Protein 6KNY (pdb70)

Solvent-accessible surface area: 18003 Å² total; per-residue (Å²): 128,35,102,48,24,85,24,14,142,69,20,32,88,32,5,74,79,94,139,37,79,20,94,44,0,23,96,31,0,99,76,32,56,100,67,1,63,47,24,1,73,170,96,136,10,126,38,44,83,77,0,2,21,0,14,0,78,76,18,29,126,63,42,6,48,111,135,0,0,28,16,0,8,14,0,0,99,0,0,23,39,0,0,46,22,0,2,125,9,52,6,39,65,0,44,65,9,106,11,41,92,9,118,74,16,144,105,176,44,67,80,41,67,3,49,1,48,0,0,0,32,0,62,60,50,2,5,60,75,0,6,75,17,0,38,45,15,121,78,34,14,7,28,6,61,5,1,94,31,90,60,96,115,135,78,41,18,50,0,52,1,28,0,36,0,14,10,5,34,104,53,63,149,122,62,140,152,83,56,98,143,34,32,94,71,23,5,63,86,85,129,33,81,26,85,45,0,25,88,48,0,83,80,44,48,87,64,1,67,55,24,1,175,179,91,137,13,114,27,44,87,65,0,2,23,0,13,0,84,79,12,20,128,136,46,7,30,124,111,0,0,26,26,0,3,3,0,0,60,0,0,23,35,0,0,45,28,0,4,119,12,55,6,44,58,0,44,66,8,109,12,40,89,12,115,68,8,97,129,112,52,141,49,81,0,49,2,38,0,0,0,32,0,55,41,92,7,0,54,122,0,28,104,23,1,94,55,20,130,55,23,61,8,62,36,38,6,40,63,3,110,20,87,231,145,38,90,25,70,131,83,131,44,66,106,75,136,5,25,27,30,0,3,8,110,110,38,0,22,0,39,0,10,2,30,0,26,6,29,56,151,110,134

Foldseek 3Di:
DDPVCVVCVLQAPLLDFDQDAQVNLLVVQVVLLVVLVVLCVVLQAAEDPAVSSLQVVVPNPPGFDNQCSRVVSSVSVVSSVLVVQLSVLAFRYWDHKHFDDDPSRVCPDQKDWGKIKTKTKHAPRSVVSSVCSQCVDRHWHKDWPDKDWDFPPPRMIMIMTMIITIRGDDDDD/DDPCVQCVLQQVLLDFDQDAQVRLLVVQVVLLVVVVVVCVVLQAAEDPQVSSLAVVVSNPPTFDNQCSRVVSSVSVVSSLLVVLLSVLAFHYWDHKHFDDDPVRPPAQKDKGKIKTKTKFFPRSVVSSVVCQPPPRRWHKDWDDKDKDEDPPLDADPDVDDPVVVCDRVGRGGMIMMMTMIITMRGHDND

Organism: Akkermansia muciniphila (strain ATCC BAA-835 / DSM 22959 / JCM 33894 / BCRC 81048 / CCUG 64013 / CIP 107961 / Muc) (NCBI:txid349741)

Secondary structure (DSSP, 8-state):
--HHHHHTGGGTGGG------HHHHHHHHHHHHHHHHHHHHHHT-EE-HHHHTTT-GGGSSSPPPTTTHHHHHHHHHHHHHHHHHHTTTT-SEEEEEE-PPPGGG---SSEEEEEEEEEEEE-HHHHHHHHHHHHT-SSS-EEEEEEEEEE-----EEEEEEEEEEEE-----/--HHHHHHHHHHHH------HHHHHHHHHHHHHHHHHHHHHHT-EE-HHHHTTT-GGGTTSPPPGGGHHHHHHHHHHHHHHHHHHTTTT-SEEEEEE-PPPGGG----EEEEEEEEEEEE-HHHHHHHHHHHHH-SS-EEEEEEEEEEE-TT-PPPP----HHHHHGGGS-SS-EEEEEEEEEEEE----

Radius of gyration: 24.78 Å; Cα contacts (8 Å, |Δi|>4): 675; chains: 2; bounding box: 62×70×46 Å

Structure (mmCIF, N/CA/C/O backbone):
data_6KNY
#
_entry.id   6KNY
#
_cell.length_a   77.504
_cell.length_b   119.830
_cell.length_c   97.400
_cell.angle_alpha   90.000
_cell.angle_beta   90.000
_cell.angle_gamma   90.000
#
_symmetry.space_group_name_H-M   'C 2 2 21'
#
loop_
_entity.id
_entity.type
_entity.pdbx_description
1 polymer 'Protein Amuc_1100'
2 water water
#
loop_
_atom_site.group_PDB
_atom_site.id
_atom_site.type_symbol
_atom_site.label_atom_id
_atom_site.label_alt_id
_atom_site.label_comp_id
_atom_site.label_asym_id
_atom_site.label_entity_id
_atom_site.label_seq_id
_atom_site.pdbx_PDB_ins_code
_atom_site.Cartn_x
_atom_site.Cartn_y
_atom_site.Cartn_z
_atom_site.occupancy
_atom_site.B_iso_or_equiv
_atom_site.auth_seq_id
_atom_site.auth_comp_id
_atom_site.auth_asym_id
_atom_site.auth_atom_id
_atom_site.pdbx_PDB_model_num
ATOM 1 N N . VAL A 1 49 ? -1.893 -54.435 20.725 1.00 59.45 50 VAL A N 1
ATOM 2 C CA . VAL A 1 49 ? -1.139 -53.188 20.820 1.00 54.63 50 VAL A CA 1
ATOM 3 C C . VAL A 1 49 ? -1.796 -52.269 21.856 1.00 47.26 50 VAL A C 1
ATOM 4 O O . VAL A 1 49 ? -2.987 -52.403 22.142 1.00 48.83 50 VAL A O 1
ATOM 8 N N . GLY A 1 50 ? -1.024 -51.358 22.438 1.00 35.47 51 GLY A N 1
ATOM 9 C CA . GLY A 1 50 ? -1.595 -50.380 23.335 1.00 31.43 51 GLY A CA 1
ATOM 10 C C . GLY A 1 50 ? -2.373 -49.306 22.583 1.00 29.31 51 GLY A C 1
ATOM 11 O O . GLY A 1 50 ? -2.386 -49.233 21.348 1.00 29.97 51 GLY A O 1
ATOM 12 N N . SER A 1 51 ? -3.037 -48.445 23.362 1.00 24.93 52 SER A N 1
ATOM 13 C CA . SER A 1 51 ? -3.928 -47.448 22.766 1.00 26.08 52 SER A CA 1
ATOM 14 C C . SER A 1 51 ? -3.164 -46.420 21.927 1.00 24.93 52 SER A C 1
ATOM 15 O O . SER A 1 51 ? -3.639 -46.018 20.856 1.00 25.76 52 SER A O 1
ATOM 18 N N . LEU A 1 52 ? -1.960 -46.023 22.350 1.00 25.90 53 LEU A N 1
ATOM 19 C CA . LEU A 1 52 ? -1.205 -45.048 21.552 1.00 26.83 53 LEU A CA 1
ATOM 20 C C . LEU A 1 52 ? -0.735 -45.649 20.228 1.00 27.52 53 LEU A C 1
ATOM 21 O O . LEU A 1 52 ? -0.824 -44.999 19.172 1.00 26.08 53 LEU A O 1
ATOM 26 N N . GLU A 1 53 ? -0.220 -46.881 20.273 1.00 25.91 54 GLU A N 1
ATOM 27 C CA . GLU A 1 53 ? 0.219 -47.580 19.066 1.00 27.05 54 GLU A CA 1
ATOM 28 C C . GLU A 1 53 ? -0.919 -47.739 18.068 1.00 27.05 54 GLU A C 1
ATOM 29 O O . GLU A 1 53 ? -0.722 -47.552 16.865 1.00 29.50 54 GLU A O 1
ATOM 35 N N . THR A 1 54 ? -2.111 -48.105 18.548 1.00 28.09 55 THR A N 1
ATOM 36 C CA . THR A 1 54 ? -3.278 -48.229 17.674 1.00 30.41 55 THR A CA 1
ATOM 37 C C . THR A 1 54 ? -3.614 -46.901 17.016 1.00 29.99 55 THR A C 1
ATOM 38 O O . THR A 1 54 ? -3.785 -46.814 15.794 1.00 32.13 55 THR A O 1
ATOM 42 N N . ALA A 1 55 ? -3.750 -45.858 17.828 1.00 27.01 56 ALA A N 1
ATOM 43 C CA . ALA A 1 55 ? -4.280 -44.597 17.336 1.00 25.81 56 ALA A CA 1
ATOM 44 C C . ALA A 1 55 ? -3.372 -43.972 16.290 1.00 24.60 56 ALA A C 1
ATOM 45 O O . ALA A 1 55 ? -3.857 -43.280 15.395 1.00 25.77 56 ALA A O 1
ATOM 47 N N . TYR A 1 56 ? -2.059 -44.186 16.390 1.00 23.25 57 TYR A N 1
ATOM 48 C CA . TYR A 1 56 ? -1.078 -43.506 15.548 1.00 23.40 57 TYR A CA 1
ATOM 49 C C . TYR A 1 56 ? -0.211 -44.505 14.784 1.00 25.64 57 TYR A C 1
ATOM 50 O O . TYR A 1 56 ? 0.940 -44.212 14.422 1.00 24.42 57 TYR A O 1
ATOM 59 N N . LYS A 1 57 ? -0.780 -45.677 14.507 1.00 27.31 58 LYS A N 1
ATOM 60 C CA . LYS A 1 57 ? -0.048 -46.771 13.866 1.00 30.41 58 LYS A CA 1
ATOM 61 C C . LYS A 1 57 ? 0.787 -46.359 12.657 1.00 26.55 58 LYS A C 1
ATOM 62 O O . LYS A 1 57 ? 1.968 -46.741 12.601 1.00 24.16 58 LYS A O 1
ATOM 68 N N . PRO A 1 58 ? 0.271 -45.617 11.668 1.00 27.16 59 PRO A N 1
ATOM 69 C CA . PRO A 1 58 ? 1.101 -45.330 10.480 1.00 29.64 59 PRO A CA 1
ATOM 70 C C . PRO A 1 58 ? 2.274 -44.414 10.764 1.00 28.28 59 PRO A C 1
ATOM 71 O O . PRO A 1 58 ? 3.187 -44.338 9.934 1.00 26.94 59 PRO A O 1
ATOM 75 N N . PHE A 1 59 ? 2.313 -43.747 11.912 1.00 26.51 60 PHE A N 1
ATOM 76 C CA . PHE A 1 59 ? 3.435 -42.872 12.219 1.00 26.37 60 PHE A CA 1
ATOM 77 C C . PHE A 1 59 ? 4.551 -43.556 12.987 1.00 27.23 60 PHE A C 1
ATOM 78 O O . PHE A 1 59 ? 5.583 -42.922 13.231 1.00 27.02 60 PHE A O 1
ATOM 86 N N . LEU A 1 60 ? 4.387 -44.834 13.350 1.00 26.08 61 LEU A N 1
ATOM 87 C CA . LEU A 1 60 ? 5.361 -45.458 14.242 1.00 26.01 61 LEU A CA 1
ATOM 88 C C . LEU A 1 60 ? 6.662 -45.783 13.523 1.00 26.64 61 LEU A C 1
ATOM 89 O O . LEU A 1 60 ? 7.743 -45.536 14.068 1.00 25.87 61 LEU A O 1
ATOM 94 N N . ALA A 1 61 ? 6.574 -46.300 12.288 1.00 28.95 62 ALA A N 1
ATOM 95 C CA . ALA A 1 61 ? 7.747 -46.903 11.645 1.00 30.29 62 ALA A CA 1
ATOM 96 C C . ALA A 1 61 ? 8.830 -45.871 11.364 1.00 28.10 62 ALA A C 1
ATOM 97 O O . ALA A 1 61 ? 10.026 -46.146 11.542 1.00 29.35 62 ALA A O 1
ATOM 99 N N . SER A 1 62 ? 8.434 -44.677 10.932 1.00 25.88 63 SER A N 1
ATOM 100 C CA . SER A 1 62 ? 9.417 -43.661 10.582 1.00 26.23 63 SER A CA 1
ATOM 101 C C . SER A 1 62 ? 10.176 -43.108 11.788 1.00 23.95 63 SER A C 1
ATOM 102 O O . SER A 1 62 ? 11.201 -42.447 11.587 1.00 23.26 63 SER A O 1
ATOM 105 N N . SER A 1 63 ? 9.730 -43.376 13.026 1.00 22.56 64 SER A N 1
ATOM 106 C CA . SER A 1 63 ? 10.467 -42.917 14.209 1.00 23.69 64 SER A CA 1
ATOM 107 C C . SER A 1 63 ? 11.661 -43.789 14.586 1.00 22.92 64 SER A C 1
ATOM 108 O O . SER A 1 63 ? 12.442 -43.378 15.466 1.00 20.13 64 SER A O 1
ATOM 111 N N . ALA A 1 64 ? 11.836 -44.968 13.978 1.00 24.82 65 ALA A N 1
ATOM 112 C CA . ALA A 1 64 ? 13.032 -45.758 14.284 1.00 23.96 65 ALA A CA 1
ATOM 113 C C . ALA A 1 64 ? 14.277 -44.958 13.928 1.00 23.93 65 ALA A C 1
ATOM 114 O O . ALA A 1 64 ? 14.462 -44.562 12.774 1.00 27.55 65 ALA A O 1
ATOM 116 N N . LEU A 1 65 ? 15.127 -44.721 14.924 1.00 26.45 66 LEU A N 1
ATOM 117 C CA . LEU A 1 65 ? 16.387 -44.013 14.734 1.00 26.16 66 LEU A CA 1
ATOM 118 C C . LEU A 1 65 ? 17.475 -44.993 14.304 1.00 29.99 66 LEU A C 1
ATOM 119 O O . LEU A 1 65 ? 17.641 -46.059 14.927 1.00 27.02 66 LEU A O 1
ATOM 124 N N . VAL A 1 66 ? 18.215 -44.630 13.257 1.00 27.56 67 VAL A N 1
ATOM 125 C CA . VAL A 1 66 ? 19.173 -45.547 12.637 1.00 29.64 67 VAL A CA 1
ATOM 126 C C . VAL A 1 66 ? 20.563 -44.924 12.707 1.00 30.30 67 VAL A C 1
ATOM 127 O O . VAL A 1 66 ? 20.690 -43.702 12.883 1.00 30.89 67 VAL A O 1
ATOM 131 N N . PRO A 1 67 ? 21.626 -45.722 12.607 1.00 29.41 68 PRO A N 1
ATOM 132 C CA . PRO A 1 67 ? 22.980 -45.169 12.727 1.00 30.18 68 PRO A CA 1
ATOM 133 C C . PRO A 1 67 ? 23.231 -44.096 11.682 1.00 26.48 68 PRO A C 1
ATOM 134 O O . PRO A 1 67 ? 22.960 -44.279 10.500 1.00 25.40 68 PRO A O 1
ATOM 138 N N . THR A 1 68 ? 23.760 -42.971 12.136 1.00 29.66 69 THR A N 1
ATOM 139 C CA . THR A 1 68 ? 24.005 -41.821 11.282 1.00 33.91 69 THR A CA 1
ATOM 140 C C . THR A 1 68 ? 25.274 -41.136 11.773 1.00 33.53 69 THR A C 1
ATOM 141 O O . THR A 1 68 ? 25.406 -40.865 12.974 1.00 40.54 69 THR A O 1
ATOM 145 N N . THR A 1 69 ? 26.216 -40.887 10.866 1.00 30.09 70 THR A N 1
ATOM 146 C CA . THR A 1 69 ? 27.367 -40.104 11.294 1.00 32.34 70 THR A CA 1
ATOM 147 C C . THR A 1 69 ? 27.093 -38.616 11.107 1.00 30.63 70 THR A C 1
ATOM 148 O O . THR A 1 69 ? 26.216 -38.224 10.324 1.00 30.76 70 THR A O 1
ATOM 152 N N . PRO A 1 70 ? 27.839 -37.760 11.807 1.00 29.94 71 PRO A N 1
ATOM 153 C CA . PRO A 1 70 ? 27.684 -36.314 11.595 1.00 32.48 71 PRO A CA 1
ATOM 154 C C . PRO A 1 70 ? 27.916 -35.858 10.168 1.00 37.01 71 PRO A C 1
ATOM 155 O O . PRO A 1 70 ? 27.182 -34.986 9.686 1.00 34.34 71 PRO A O 1
ATOM 159 N N . THR A 1 71 ? 28.912 -36.399 9.463 1.00 40.55 72 THR A N 1
ATOM 160 C CA . THR A 1 71 ? 29.110 -35.922 8.096 1.00 37.31 72 THR A CA 1
ATOM 161 C C . THR A 1 71 ? 28.052 -36.471 7.156 1.00 31.60 72 THR A C 1
ATOM 162 O O . THR A 1 71 ? 27.641 -35.763 6.227 1.00 32.73 72 THR A O 1
ATOM 166 N N . ALA A 1 72 ? 27.551 -37.688 7.412 1.00 33.70 73 ALA A N 1
ATOM 167 C CA . ALA A 1 72 ? 26.410 -38.207 6.647 1.00 32.70 73 ALA A CA 1
ATOM 168 C C . ALA A 1 72 ? 25.160 -37.345 6.841 1.00 32.52 73 ALA A C 1
ATOM 169 O O . ALA A 1 72 ? 24.419 -37.086 5.883 1.00 33.47 73 ALA A O 1
ATOM 171 N N . PHE A 1 73 ? 24.901 -36.898 8.070 1.00 34.61 74 PHE A N 1
ATOM 172 C CA . PHE A 1 73 ? 23.822 -35.936 8.274 1.00 32.56 74 PHE A CA 1
ATOM 173 C C . PHE A 1 73 ? 24.056 -34.678 7.447 1.00 30.08 74 PHE A C 1
ATOM 174 O O . PHE A 1 73 ? 23.177 -34.236 6.694 1.00 29.27 74 PHE A O 1
ATOM 182 N N . GLN A 1 74 ? 25.242 -34.084 7.587 1.00 30.15 75 GLN A N 1
ATOM 183 C CA . GLN A 1 74 ? 25.557 -32.838 6.892 1.00 34.27 75 GLN A CA 1
ATOM 184 C C . GLN A 1 74 ? 25.454 -33.003 5.384 1.00 34.46 75 GLN A C 1
ATOM 185 O O . GLN A 1 74 ? 24.962 -32.113 4.679 1.00 34.03 75 GLN A O 1
ATOM 191 N N . ASN A 1 75 ? 25.895 -34.152 4.877 1.00 37.98 76 ASN A N 1
ATOM 192 C CA . ASN A 1 75 ? 25.810 -34.413 3.446 1.00 40.80 76 ASN A CA 1
ATOM 193 C C . ASN A 1 75 ? 24.354 -34.581 3.016 1.00 35.74 76 ASN A C 1
ATOM 194 O O . ASN A 1 75 ? 23.956 -34.118 1.942 1.00 36.16 76 ASN A O 1
ATOM 199 N N . GLU A 1 76 ? 23.528 -35.203 3.861 1.00 34.56 77 GLU A N 1
ATOM 200 C CA . GLU A 1 76 ? 22.098 -35.294 3.562 1.00 35.72 77 GLU A CA 1
ATOM 201 C C . GLU A 1 76 ? 21.439 -33.915 3.608 1.00 31.01 77 GLU A C 1
ATOM 202 O O . GLU A 1 76 ? 20.592 -33.588 2.766 1.00 27.42 77 GLU A O 1
ATOM 208 N N . LEU A 1 77 ? 21.825 -33.091 4.585 1.00 30.31 78 LEU A N 1
ATOM 209 C CA . LEU A 1 77 ? 21.283 -31.736 4.685 1.00 29.52 78 LEU A CA 1
ATOM 210 C C . LEU A 1 77 ? 21.565 -30.914 3.424 1.00 31.40 78 LEU A C 1
ATOM 211 O O . LEU A 1 77 ? 20.672 -30.250 2.879 1.00 30.55 78 LEU A O 1
ATOM 216 N N . LYS A 1 78 ? 22.816 -30.949 2.976 1.00 37.01 79 LYS A N 1
ATOM 217 C CA . LYS A 1 78 ? 23.229 -30.206 1.791 1.00 36.80 79 LYS A CA 1
ATOM 218 C C . LYS A 1 78 ? 22.470 -30.677 0.558 1.00 37.13 79 LYS A C 1
ATOM 219 O O . LYS A 1 78 ? 22.009 -29.869 -0.247 1.00 39.47 79 LYS A O 1
ATOM 225 N N . THR A 1 79 ? 22.346 -31.992 0.417 1.00 33.62 80 THR A N 1
ATOM 226 C CA . THR A 1 79 ? 21.640 -32.578 -0.723 1.00 37.13 80 THR A CA 1
ATOM 227 C C . THR A 1 79 ? 20.181 -32.144 -0.736 1.00 35.49 80 THR A C 1
ATOM 228 O O . THR A 1 79 ? 19.653 -31.712 -1.768 1.00 31.20 80 THR A O 1
ATOM 232 N N . PHE A 1 80 ? 19.511 -32.262 0.413 1.00 38.04 81 PHE A N 1
ATOM 233 C CA . PHE A 1 80 ? 18.114 -31.845 0.518 1.00 34.50 81 PHE A CA 1
ATOM 234 C C . PHE A 1 80 ? 17.965 -30.369 0.190 1.00 37.07 81 PHE A C 1
ATOM 235 O O . PHE A 1 80 ? 17.025 -29.966 -0.504 1.00 37.65 81 PHE A O 1
ATOM 243 N N . ARG A 1 81 ? 18.892 -29.548 0.682 1.00 31.58 82 ARG A N 1
ATOM 244 C CA . ARG A 1 81 ? 18.813 -28.109 0.443 1.00 32.96 82 ARG A CA 1
ATOM 245 C C . ARG A 1 81 ? 18.938 -27.801 -1.042 1.00 34.27 82 ARG A C 1
ATOM 246 O O . ARG A 1 81 ? 18.147 -27.030 -1.603 1.00 30.83 82 ARG A O 1
ATOM 254 N N A ASP A 1 82 ? 19.940 -28.392 -1.699 0.46 35.73 83 ASP A N 1
ATOM 255 N N B ASP A 1 82 ? 19.914 -28.419 -1.700 0.54 36.46 83 ASP A N 1
ATOM 256 C CA A ASP A 1 82 ? 20.128 -28.160 -3.130 0.46 34.29 83 ASP A CA 1
ATOM 257 C CA B ASP A 1 82 ? 20.134 -28.155 -3.116 0.54 35.07 83 ASP A CA 1
ATOM 258 C C A ASP A 1 82 ? 18.894 -28.578 -3.917 0.46 33.95 83 ASP A C 1
ATOM 259 C C B ASP A 1 82 ? 18.953 -28.621 -3.959 0.54 34.28 83 ASP A C 1
ATOM 260 O O A ASP A 1 82 ? 18.444 -27.865 -4.821 0.46 33.53 83 ASP A O 1
ATOM 261 O O B ASP A 1 82 ? 18.568 -27.951 -4.922 0.54 34.22 83 ASP A O 1
ATOM 270 N N . SER A 1 83 ? 18.325 -29.735 -3.580 1.00 34.73 84 SER A N 1
ATOM 271 C CA . SER A 1 83 ? 17.132 -30.188 -4.295 1.00 33.90 84 SER A CA 1
ATOM 272 C C . SER A 1 83 ? 15.961 -29.239 -4.071 1.00 34.39 84 SER A C 1
ATOM 273 O O . SER A 1 83 ? 15.217 -28.926 -5.008 1.00 35.48 84 SER A O 1
ATOM 276 N N . LEU A 1 84 ? 15.785 -28.767 -2.830 1.00 37.15 85 LEU A N 1
ATOM 277 C CA . LEU A 1 84 ? 14.678 -27.861 -2.532 1.00 36.10 85 LEU A CA 1
ATOM 278 C C . LEU A 1 84 ? 14.821 -26.558 -3.310 1.00 30.10 85 LEU A C 1
ATOM 279 O O . LEU A 1 84 ? 13.865 -26.089 -3.936 1.00 31.66 85 LEU A O 1
ATOM 284 N N . ILE A 1 85 ? 16.009 -25.966 -3.283 1.00 30.35 86 ILE A N 1
ATOM 285 C CA . ILE A 1 85 ? 16.251 -24.733 -4.040 1.00 35.05 86 ILE A CA 1
ATOM 286 C C . ILE A 1 85 ? 15.930 -24.940 -5.513 1.00 32.94 86 ILE A C 1
ATOM 287 O O . ILE A 1 85 ? 15.227 -24.136 -6.132 1.00 35.77 86 ILE A O 1
ATOM 292 N N . SER A 1 86 ? 16.381 -26.064 -6.071 1.00 38.62 87 SER A N 1
ATOM 293 C CA . SER A 1 86 ? 16.158 -26.360 -7.485 1.00 41.56 87 SER A CA 1
ATOM 294 C C . SER A 1 86 ? 14.677 -26.549 -7.789 1.00 38.44 87 SER A C 1
ATOM 295 O O . SER A 1 86 ? 14.178 -26.054 -8.809 1.00 42.12 87 SER A O 1
ATOM 298 N N . SER A 1 87 ? 13.949 -27.222 -6.898 1.00 38.36 88 SER A N 1
ATOM 299 C CA . SER A 1 87 ? 12.509 -27.393 -7.091 1.00 37.53 88 SER A CA 1
ATOM 300 C C . SER A 1 87 ? 11.750 -26.059 -7.031 1.00 38.86 88 SER A C 1
ATOM 301 O O . SER A 1 87 ? 10.779 -25.863 -7.778 1.00 39.51 88 SER A O 1
ATOM 304 N N . CYS A 1 88 ? 12.134 -25.143 -6.123 1.00 39.94 89 CYS A N 1
ATOM 305 C CA . CYS A 1 88 ? 11.442 -23.846 -6.100 1.00 39.24 89 CYS A CA 1
ATOM 306 C C . CYS A 1 88 ? 11.762 -23.001 -7.323 1.00 42.44 89 CYS A C 1
ATOM 307 O O . CYS A 1 88 ? 10.906 -22.245 -7.793 1.00 39.03 89 CYS A O 1
ATOM 310 N N . LYS A 1 89 ? 12.987 -23.073 -7.834 1.00 45.61 90 LYS A N 1
ATOM 311 C CA . LYS A 1 89 ? 13.281 -22.381 -9.085 1.00 44.52 90 LYS A CA 1
ATOM 312 C C . LYS A 1 89 ? 12.330 -22.859 -10.179 1.00 39.67 90 LYS A C 1
ATOM 313 O O . LYS A 1 89 ? 11.697 -22.054 -10.866 1.00 44.75 90 LYS A O 1
ATOM 315 N N . LYS A 1 90 ? 12.161 -24.175 -10.301 1.00 42.43 91 LYS A N 1
ATOM 316 C CA . LYS A 1 90 ? 11.281 -24.713 -11.337 1.00 44.51 91 LYS A CA 1
ATOM 317 C C . LYS A 1 90 ? 9.829 -24.318 -11.097 1.00 49.80 91 LYS A C 1
ATOM 318 O O . LYS A 1 90 ? 9.084 -24.057 -12.048 1.00 52.16 91 LYS A O 1
ATOM 324 N N . LYS A 1 91 ? 9.409 -24.260 -9.835 1.00 50.58 92 LYS A N 1
ATOM 325 C CA . LYS A 1 91 ? 8.022 -23.960 -9.503 1.00 46.34 92 LYS A CA 1
ATOM 326 C C . LYS A 1 91 ? 7.755 -22.466 -9.340 1.00 47.57 92 LYS A C 1
ATOM 327 O O . LYS A 1 91 ? 6.623 -22.089 -9.020 1.00 57.38 92 LYS A O 1
ATOM 333 N N . ASN A 1 92 ? 8.768 -21.615 -9.550 1.00 43.25 93 ASN A N 1
ATOM 334 C CA . ASN A 1 92 ? 8.649 -20.159 -9.414 1.00 45.99 93 ASN A CA 1
ATOM 335 C C . ASN A 1 92 ? 8.265 -19.751 -7.995 1.00 45.31 93 ASN A C 1
ATOM 336 O O . ASN A 1 92 ? 7.473 -18.831 -7.785 1.00 43.27 93 ASN A O 1
ATOM 341 N N . ILE A 1 93 ? 8.843 -20.431 -7.011 1.00 44.48 94 ILE A N 1
ATOM 342 C CA . ILE A 1 93 ? 8.646 -20.112 -5.603 1.00 37.76 94 ILE A CA 1
ATOM 343 C C . ILE A 1 93 ? 9.917 -19.460 -5.090 1.00 32.50 94 ILE A C 1
ATOM 344 O O . ILE A 1 93 ? 11.006 -20.037 -5.212 1.00 37.21 94 ILE A O 1
ATOM 349 N N . LEU A 1 94 ? 9.785 -18.260 -4.524 1.00 30.43 95 LEU A N 1
ATOM 350 C CA . LEU A 1 94 ? 10.918 -17.648 -3.849 1.00 32.42 95 LEU A CA 1
ATOM 351 C C . LEU A 1 94 ? 11.184 -18.378 -2.541 1.00 38.65 95 LEU A C 1
ATOM 352 O O . LEU A 1 94 ? 10.252 -18.826 -1.866 1.00 39.48 95 LEU A O 1
ATOM 357 N N . ILE A 1 95 ? 12.461 -18.484 -2.181 1.00 40.53 96 ILE A N 1
ATOM 358 C CA . ILE A 1 95 ? 12.854 -19.127 -0.933 1.00 37.88 96 ILE A CA 1
ATOM 359 C C . ILE A 1 95 ? 14.077 -18.406 -0.397 1.00 38.15 96 ILE A C 1
ATOM 360 O O . ILE A 1 95 ? 15.053 -18.205 -1.126 1.00 37.29 96 ILE A O 1
ATOM 365 N N . THR A 1 96 ? 14.013 -17.983 0.867 1.00 42.08 97 THR A N 1
ATOM 366 C CA . THR A 1 96 ? 15.159 -17.285 1.430 1.00 41.23 97 THR A CA 1
ATOM 367 C C . THR A 1 96 ? 16.270 -18.276 1.729 1.00 41.50 97 THR A C 1
ATOM 368 O O . THR A 1 96 ? 16.040 -19.482 1.913 1.00 32.90 97 THR A O 1
ATOM 372 N N . ASP A 1 97 ? 17.486 -17.738 1.796 1.00 43.72 98 ASP A N 1
ATOM 373 C CA . ASP A 1 97 ? 18.628 -18.560 2.155 1.00 46.75 98 ASP A CA 1
ATOM 374 C C . ASP A 1 97 ? 18.364 -19.299 3.452 1.00 47.89 98 ASP A C 1
ATOM 375 O O . ASP A 1 97 ? 18.668 -20.492 3.566 1.00 54.73 98 ASP A O 1
ATOM 380 N N . THR A 1 98 ? 17.758 -18.618 4.433 1.00 40.78 99 THR A N 1
ATOM 381 C CA . THR A 1 98 ? 17.540 -19.249 5.729 1.00 44.50 99 THR A CA 1
ATOM 382 C C . THR A 1 98 ? 16.553 -20.408 5.618 1.00 44.99 99 THR A C 1
ATOM 383 O O . THR A 1 98 ? 16.849 -21.515 6.082 1.00 51.20 99 THR A O 1
ATOM 387 N N . SER A 1 99 ? 15.383 -20.183 4.984 1.00 35.33 100 SER A N 1
ATOM 388 C CA . SER A 1 99 ? 14.432 -21.277 4.747 1.00 34.44 100 SER A CA 1
ATOM 389 C C . SER A 1 99 ? 15.091 -22.488 4.096 1.00 31.79 100 SER A C 1
ATOM 390 O O . SER A 1 99 ? 14.763 -23.647 4.424 1.00 28.86 100 SER A O 1
ATOM 393 N N . SER A 1 100 ? 15.996 -22.245 3.141 1.00 27.44 101 SER A N 1
ATOM 394 C CA . SER A 1 100 ? 16.490 -23.356 2.332 1.00 29.54 101 SER A CA 1
ATOM 395 C C . SER A 1 100 ? 17.304 -24.324 3.166 1.00 26.76 101 SER A C 1
ATOM 396 O O . SER A 1 100 ? 17.492 -25.463 2.747 1.00 27.00 101 SER A O 1
ATOM 399 N N . TRP A 1 101 ? 17.744 -23.915 4.353 1.00 26.81 102 TRP A N 1
ATOM 400 C CA . TRP A 1 101 ? 18.495 -24.802 5.226 1.00 27.82 102 TRP A CA 1
ATOM 401 C C . TRP A 1 101 ? 17.607 -25.671 6.107 1.00 27.88 102 TRP A C 1
ATOM 402 O O . TRP A 1 101 ? 18.134 -26.423 6.934 1.00 24.75 102 TRP A O 1
ATOM 413 N N . LEU A 1 102 ? 16.281 -25.560 5.977 1.00 26.92 103 LEU A N 1
ATOM 414 C CA . LEU A 1 102 ? 15.322 -26.482 6.590 1.00 29.34 103 LEU A CA 1
ATOM 415 C C . LEU A 1 102 ? 15.378 -26.479 8.119 1.00 27.68 103 LEU A C 1
ATOM 416 O O . LEU A 1 102 ? 15.018 -27.479 8.752 1.00 31.08 103 LEU A O 1
ATOM 421 N N . GLY A 1 103 ? 15.836 -25.381 8.723 1.00 25.97 104 GLY A N 1
ATOM 422 C CA . GLY A 1 103 ? 16.016 -25.275 10.159 1.00 25.80 104 GLY A CA 1
ATOM 423 C C . GLY A 1 103 ? 17.374 -25.699 10.676 1.00 26.15 104 GLY A C 1
ATOM 424 O O . GLY A 1 103 ? 17.603 -25.658 11.897 1.00 25.05 104 GLY A O 1
ATOM 425 N N . PHE A 1 104 ? 18.292 -26.103 9.801 1.00 25.87 105 PHE A N 1
ATOM 426 C CA . PHE A 1 104 ? 19.557 -26.675 10.245 1.00 26.12 105 PHE A CA 1
ATOM 427 C C . PHE A 1 104 ? 20.760 -25.861 9.765 1.00 29.81 105 PHE A C 1
ATOM 428 O O . PHE A 1 104 ? 21.845 -26.419 9.558 1.00 30.81 105 PHE A O 1
ATOM 436 N N . GLN A 1 105 ? 20.606 -24.538 9.600 1.00 29.90 106 GLN A N 1
ATOM 437 C CA . GLN A 1 105 ? 21.740 -23.737 9.146 1.00 29.95 106 GLN A CA 1
ATOM 438 C C . GLN A 1 105 ? 22.868 -23.751 10.166 1.00 30.36 106 GLN A C 1
ATOM 439 O O . GLN A 1 105 ? 24.036 -23.563 9.809 1.00 30.13 106 GLN A O 1
ATOM 445 N N . VAL A 1 106 ? 22.552 -24.005 11.433 1.00 30.00 107 VAL A N 1
ATOM 446 C CA . VAL A 1 106 ? 23.599 -24.141 12.441 1.00 30.81 107 VAL A CA 1
ATOM 447 C C . VAL A 1 106 ? 24.599 -25.250 12.093 1.00 29.47 107 VAL A C 1
ATOM 448 O O . VAL A 1 106 ? 25.717 -25.271 12.618 1.00 30.35 107 VAL A O 1
ATOM 452 N N . TYR A 1 107 ? 24.225 -26.182 11.222 1.00 27.76 108 TYR A N 1
ATOM 453 C CA . TYR A 1 107 ? 25.126 -27.254 10.818 1.00 29.52 108 TYR A CA 1
ATOM 454 C C . TYR A 1 107 ? 25.578 -27.111 9.364 1.00 32.48 108 TYR A C 1
ATOM 455 O O . TYR A 1 107 ? 25.959 -28.104 8.731 1.00 36.07 108 TYR A O 1
ATOM 464 N N . SER A 1 108 ? 25.536 -25.893 8.818 1.00 32.96 109 SER A N 1
ATOM 465 C CA . SER A 1 108 ? 25.968 -25.684 7.437 1.00 38.74 109 SER A CA 1
ATOM 466 C C . SER A 1 108 ? 27.471 -25.875 7.280 1.00 38.63 109 SER A C 1
ATOM 467 O O . SER A 1 108 ? 27.932 -26.321 6.221 1.00 40.74 109 SER A O 1
ATOM 470 N N . THR A 1 109 ? 28.244 -25.549 8.314 1.00 41.96 110 THR A N 1
ATOM 471 C CA . THR A 1 109 ? 29.684 -25.774 8.333 1.00 44.46 110 THR A CA 1
ATOM 472 C C . THR A 1 109 ? 30.076 -26.807 9.378 1.00 43.82 110 THR A C 1
ATOM 473 O O . THR A 1 109 ? 30.716 -27.812 9.057 1.00 51.16 110 THR A O 1
ATOM 477 N N . GLN A 1 110 ? 29.717 -26.579 10.631 1.00 38.13 111 GLN A N 1
ATOM 478 C CA . GLN A 1 110 ? 30.051 -27.526 11.679 1.00 39.46 111 GLN A CA 1
ATOM 479 C C . GLN A 1 110 ? 29.088 -28.706 11.613 1.00 39.72 111 GLN A C 1
ATOM 480 O O . GLN A 1 110 ? 27.873 -28.528 11.475 1.00 36.59 111 GLN A O 1
ATOM 482 N N . ALA A 1 111 ? 29.634 -29.909 11.669 1.00 37.32 112 ALA A N 1
ATOM 483 C CA . ALA A 1 111 ? 28.794 -31.077 11.753 1.00 36.08 112 ALA A CA 1
ATOM 484 C C . ALA A 1 111 ? 28.227 -31.166 13.163 1.00 34.25 112 ALA A C 1
ATOM 485 O O . ALA A 1 111 ? 28.788 -30.583 14.090 1.00 30.98 112 ALA A O 1
ATOM 487 N N . PRO A 1 112 ? 27.098 -31.858 13.343 1.00 34.15 113 PRO A N 1
ATOM 488 C CA . PRO A 1 112 ? 26.542 -32.032 14.691 1.00 32.86 113 PRO A CA 1
ATOM 489 C C . PRO A 1 112 ? 27.335 -33.057 15.482 1.00 36.33 113 PRO A C 1
ATOM 490 O O . PRO A 1 112 ? 28.174 -33.795 14.956 1.00 32.79 113 PRO A O 1
ATOM 494 N N . SER A 1 113 ? 27.035 -33.102 16.774 1.00 32.85 114 SER A N 1
ATOM 495 C CA . SER A 1 113 ? 27.695 -34.048 17.653 1.00 36.52 114 SER A CA 1
ATOM 496 C C . SER A 1 113 ? 27.339 -35.471 17.264 1.00 38.22 114 SER A C 1
ATOM 497 O O . SER A 1 113 ? 26.295 -35.741 16.661 1.00 39.47 114 SER A O 1
ATOM 500 N N . VAL A 1 114 ? 28.243 -36.383 17.607 1.00 37.79 115 VAL A N 1
ATOM 501 C CA . VAL A 1 114 ? 28.064 -37.787 17.270 1.00 38.94 115 VAL A CA 1
ATOM 502 C C . VAL A 1 114 ? 26.826 -38.345 17.964 1.00 34.15 115 VAL A C 1
ATOM 503 O O . VAL A 1 114 ? 26.110 -39.191 17.413 1.00 33.92 115 VAL A O 1
ATOM 507 N N . GLN A 1 115 ? 26.547 -37.868 19.175 1.00 33.54 116 GLN A N 1
ATOM 508 C CA . GLN A 1 115 ? 25.384 -38.370 19.905 1.00 39.38 116 GLN A CA 1
ATOM 509 C C . GLN A 1 115 ? 24.063 -37.890 19.303 1.00 35.26 116 GLN A C 1
ATOM 510 O O . GLN A 1 115 ? 23.042 -38.574 19.439 1.00 37.24 116 GLN A O 1
ATOM 516 N N . ALA A 1 116 ? 24.060 -36.769 18.580 1.00 33.67 117 ALA A N 1
ATOM 517 C CA . ALA A 1 116 ? 22.815 -36.173 18.108 1.00 33.88 117 ALA A CA 1
ATOM 518 C C . ALA A 1 116 ? 22.454 -36.537 16.672 1.00 34.93 117 ALA A C 1
ATOM 519 O O . ALA A 1 116 ? 21.294 -36.343 16.283 1.00 27.38 117 ALA A O 1
ATOM 521 N N . ALA A 1 117 ? 23.410 -37.071 15.889 1.00 32.00 118 ALA A N 1
ATOM 522 C CA . ALA A 1 117 ? 23.245 -37.148 14.436 1.00 30.16 118 ALA A CA 1
ATOM 523 C C . ALA A 1 117 ? 22.007 -37.936 14.033 1.00 30.37 118 ALA A C 1
ATOM 524 O O . ALA A 1 117 ? 21.337 -37.598 13.048 1.00 33.27 118 ALA A O 1
ATOM 526 N N . SER A 1 118 ? 21.708 -39.008 14.758 1.00 28.21 119 SER A N 1
ATOM 527 C CA . SER A 1 118 ? 20.628 -39.908 14.358 1.00 26.42 119 SER A CA 1
ATOM 528 C C . SER A 1 118 ? 19.256 -39.287 14.638 1.00 25.60 119 SER A C 1
ATOM 529 O O . SER A 1 118 ? 18.327 -39.405 13.824 1.00 26.58 119 SER A O 1
ATOM 532 N N . THR A 1 119 ? 19.113 -38.638 15.791 1.00 24.06 120 THR A N 1
ATOM 533 C CA . THR A 1 119 ? 17.893 -37.892 16.095 1.00 25.59 120 THR A CA 1
ATOM 534 C C . THR A 1 119 ? 17.667 -36.765 15.083 1.00 26.04 120 THR A C 1
ATOM 535 O O . THR A 1 119 ? 16.562 -36.605 14.541 1.00 25.82 120 THR A O 1
ATOM 539 N N . LEU A 1 120 ? 18.724 -36.009 14.768 1.00 24.95 121 LEU A N 1
ATOM 540 C CA . LEU A 1 120 ? 18.626 -34.962 13.751 1.00 26.30 121 LEU A CA 1
ATOM 541 C C . LEU A 1 120 ? 18.251 -35.507 12.374 1.00 27.42 121 LEU A C 1
ATOM 542 O O . LEU A 1 120 ? 17.592 -34.805 11.585 1.00 26.24 121 LEU A O 1
ATOM 547 N N . GLY A 1 121 ? 18.697 -36.724 12.036 1.00 27.14 122 GLY A N 1
ATOM 548 C CA . GLY A 1 121 ? 18.364 -37.273 10.726 1.00 24.16 122 GLY A CA 1
ATOM 549 C C . GLY A 1 121 ? 16.890 -37.595 10.598 1.00 23.18 122 GLY A C 1
ATOM 550 O O . GLY A 1 121 ? 16.296 -37.418 9.538 1.00 26.27 122 GLY A O 1
ATOM 551 N N . PHE A 1 122 ? 16.281 -38.077 11.682 1.00 23.50 123 PHE A N 1
ATOM 552 C CA . PHE A 1 122 ? 14.833 -38.242 11.702 1.00 23.40 123 PHE A CA 1
ATOM 553 C C . PHE A 1 122 ? 14.151 -36.897 11.494 1.00 23.05 123 PHE A C 1
ATOM 554 O O . PHE A 1 122 ? 13.262 -36.767 10.653 1.00 25.38 123 PHE A O 1
ATOM 562 N N . GLU A 1 123 ? 14.577 -35.879 12.246 1.00 24.38 124 GLU A N 1
ATOM 563 C CA . GLU A 1 123 ? 13.941 -34.563 12.154 1.00 25.30 124 GLU A CA 1
ATOM 564 C C . GLU A 1 123 ? 14.144 -33.946 10.780 1.00 24.13 124 GLU A C 1
ATOM 565 O O . GLU A 1 123 ? 13.217 -33.371 10.198 1.00 23.62 124 GLU A O 1
ATOM 571 N N . LEU A 1 124 ? 15.355 -34.069 10.236 1.00 27.44 125 LEU A N 1
ATOM 572 C CA . LEU A 1 124 ? 15.624 -33.561 8.896 1.00 24.77 125 LEU A CA 1
ATOM 573 C C . LEU A 1 124 ? 14.779 -34.275 7.844 1.00 26.32 125 LEU A C 1
ATOM 574 O O . LEU A 1 124 ? 14.243 -33.634 6.934 1.00 24.64 125 LEU A O 1
ATOM 579 N N . LYS A 1 125 ? 14.651 -35.603 7.941 1.00 29.04 126 LYS A N 1
ATOM 580 C CA . LYS A 1 125 ? 13.856 -36.314 6.936 1.00 31.47 126 LYS A CA 1
ATOM 581 C C . LYS A 1 125 ? 12.391 -35.908 7.005 1.00 29.42 126 LYS A C 1
ATOM 582 O O . LYS A 1 125 ? 11.741 -35.745 5.964 1.00 25.68 126 LYS A O 1
ATOM 588 N N . ALA A 1 126 ? 11.855 -35.712 8.218 1.00 28.02 127 ALA A N 1
ATOM 589 C CA . ALA A 1 126 ? 10.457 -35.307 8.360 1.00 28.71 127 ALA A CA 1
ATOM 590 C C . ALA A 1 126 ? 10.228 -33.887 7.838 1.00 24.75 127 ALA A C 1
ATOM 591 O O . ALA A 1 126 ? 9.254 -33.628 7.110 1.00 21.89 127 ALA A O 1
ATOM 593 N N . ILE A 1 127 ? 11.106 -32.953 8.211 1.00 23.89 128 ILE A N 1
ATOM 594 C CA . ILE A 1 127 ? 10.961 -31.570 7.755 1.00 26.46 128 ILE A CA 1
ATOM 595 C C . ILE A 1 127 ? 11.145 -31.494 6.242 1.00 27.26 128 ILE A C 1
ATOM 596 O O . ILE A 1 127 ? 10.358 -30.848 5.533 1.00 23.75 128 ILE A O 1
ATOM 601 N N . ASN A 1 128 ? 12.163 -32.188 5.723 1.00 27.10 129 ASN A N 1
ATOM 602 C CA . ASN A 1 128 ? 12.359 -32.253 4.274 1.00 28.76 129 ASN A CA 1
ATOM 603 C C . ASN A 1 128 ? 11.104 -32.719 3.553 1.00 29.30 129 ASN A C 1
ATOM 604 O O . ASN A 1 128 ? 10.729 -32.164 2.517 1.00 30.01 129 ASN A O 1
ATOM 609 N N A SER A 1 129 ? 10.440 -33.753 4.074 0.33 28.55 130 SER A N 1
ATOM 610 N N B SER A 1 129 ? 10.461 -33.762 4.074 0.67 28.27 130 SER A N 1
ATOM 611 C CA A SER A 1 129 ? 9.251 -34.259 3.388 0.33 28.52 130 SER A CA 1
ATOM 612 C CA B SER A 1 129 ? 9.258 -34.281 3.431 0.67 28.98 130 SER A CA 1
ATOM 613 C C A SER A 1 129 ? 8.085 -33.286 3.507 0.33 28.25 130 SER A C 1
ATOM 614 C C B SER A 1 129 ? 8.121 -33.269 3.500 0.67 28.76 130 SER A C 1
ATOM 615 O O A SER A 1 129 ? 7.307 -33.124 2.558 0.33 28.13 130 SER A O 1
ATOM 616 O O B SER A 1 129 ? 7.399 -33.058 2.515 0.67 28.49 130 SER A O 1
ATOM 621 N N . LEU A 1 130 ? 7.943 -32.636 4.666 1.00 26.99 131 LEU A N 1
ATOM 622 C CA . LEU A 1 130 ? 6.899 -31.617 4.841 1.00 26.99 131 LEU A CA 1
ATOM 623 C C . LEU A 1 130 ? 7.084 -30.444 3.883 1.00 24.56 131 LEU A C 1
ATOM 624 O O . LEU A 1 130 ? 6.159 -30.061 3.162 1.00 25.46 131 LEU A O 1
ATOM 629 N N . VAL A 1 131 ? 8.268 -29.838 3.878 1.00 26.56 132 VAL A N 1
ATOM 630 C CA . VAL A 1 131 ? 8.452 -28.658 3.041 1.00 28.75 132 VAL A CA 1
ATOM 631 C C . VAL A 1 131 ? 8.254 -29.012 1.569 1.00 30.11 132 VAL A C 1
ATOM 632 O O . VAL A 1 131 ? 7.679 -28.234 0.797 1.00 26.21 132 VAL A O 1
ATOM 636 N N . ASN A 1 132 ? 8.677 -30.214 1.168 1.00 34.39 133 ASN A N 1
ATOM 637 C CA . ASN A 1 132 ? 8.523 -30.616 -0.230 1.00 35.94 133 ASN A CA 1
ATOM 638 C C . ASN A 1 132 ? 7.057 -30.761 -0.623 1.00 33.89 133 ASN A C 1
ATOM 639 O O . ASN A 1 132 ? 6.667 -30.369 -1.732 1.00 31.27 133 ASN A O 1
ATOM 644 N N . LYS A 1 133 ? 6.219 -31.297 0.272 1.00 30.41 134 LYS A N 1
ATOM 645 C CA . LYS A 1 133 ? 4.780 -31.272 0.012 1.00 32.81 134 LYS A CA 1
ATOM 646 C C . LYS A 1 133 ? 4.245 -29.837 -0.065 1.00 36.78 134 LYS A C 1
ATOM 647 O O . LYS A 1 133 ? 3.388 -29.532 -0.903 1.00 33.48 134 LYS A O 1
ATOM 649 N N . LEU A 1 134 ? 4.760 -28.929 0.771 1.00 29.14 135 LEU A N 1
ATOM 650 C CA . LEU A 1 134 ? 4.305 -27.533 0.714 1.00 29.61 135 LEU A CA 1
ATOM 651 C C . LEU A 1 134 ? 4.685 -26.875 -0.611 1.00 30.25 135 LEU A C 1
ATOM 652 O O . LEU A 1 134 ? 3.940 -26.034 -1.136 1.00 32.10 135 LEU A O 1
ATOM 657 N N . ALA A 1 135 ? 5.843 -27.243 -1.161 1.00 33.54 136 ALA A N 1
ATOM 658 C CA . ALA A 1 135 ? 6.305 -26.670 -2.421 1.00 34.97 136 ALA A CA 1
ATOM 659 C C . ALA A 1 135 ? 5.398 -27.045 -3.582 1.00 37.27 136 ALA A C 1
ATOM 660 O O . ALA A 1 135 ? 5.476 -26.422 -4.648 1.00 42.74 136 ALA A O 1
ATOM 662 N N . GLU A 1 136 ? 4.525 -28.031 -3.386 1.00 37.57 137 GLU A N 1
ATOM 663 C CA . GLU A 1 136 ? 3.589 -28.500 -4.397 1.00 36.84 137 GLU A CA 1
ATOM 664 C C . GLU A 1 136 ? 2.234 -27.823 -4.302 1.00 37.28 137 GLU A C 1
ATOM 665 O O . GLU A 1 136 ? 1.323 -28.187 -5.050 1.00 38.85 137 GLU A O 1
ATOM 671 N N . CYS A 1 137 ? 2.072 -26.848 -3.410 1.00 37.02 138 CYS A N 1
ATOM 672 C CA . CYS A 1 137 ? 0.764 -26.262 -3.158 1.00 36.45 138 CYS A CA 1
ATOM 673 C C . CYS A 1 137 ? 0.522 -24.949 -3.888 1.00 37.56 138 CYS A C 1
ATOM 674 O O . CYS A 1 137 ? -0.567 -24.387 -3.757 1.00 43.95 138 CYS A O 1
ATOM 677 N N . GLY A 1 138 ? 1.483 -24.453 -4.666 1.00 36.98 139 GLY A N 1
ATOM 678 C CA . GLY A 1 138 ? 1.266 -23.212 -5.391 1.00 32.87 139 GLY A CA 1
ATOM 679 C C . GLY A 1 138 ? 1.552 -21.962 -4.593 1.00 33.18 139 GLY A C 1
ATOM 680 O O . GLY A 1 138 ? 1.020 -20.888 -4.916 1.00 34.24 139 GLY A O 1
ATOM 681 N N . LEU A 1 139 ? 2.359 -22.071 -3.535 1.00 34.02 140 LEU A N 1
ATOM 682 C CA . LEU A 1 139 ? 2.711 -20.913 -2.725 1.00 33.39 140 LEU A CA 1
ATOM 683 C C . LEU A 1 139 ? 3.617 -19.984 -3.518 1.00 35.52 140 LEU A C 1
ATOM 684 O O . LEU A 1 139 ? 4.214 -20.371 -4.520 1.00 35.28 140 LEU A O 1
ATOM 689 N N . SER A 1 140 ? 3.771 -18.755 -3.034 1.00 34.93 141 SER A N 1
ATOM 690 C CA . SER A 1 140 ? 4.652 -17.831 -3.732 1.00 34.09 141 SER A CA 1
ATOM 691 C C . SER A 1 140 ? 5.997 -17.635 -3.049 1.00 33.69 141 SER A C 1
ATOM 692 O O . SER A 1 140 ? 6.969 -17.275 -3.724 1.00 35.91 141 SER A O 1
ATOM 695 N N A LYS A 1 141 ? 6.101 -17.887 -1.742 0.49 32.05 142 LYS A N 1
ATOM 696 N N B LYS A 1 141 ? 6.077 -17.820 -1.730 0.51 33.97 142 LYS A N 1
ATOM 697 C CA A LYS A 1 141 ? 7.357 -17.640 -1.039 0.49 30.41 142 LYS A CA 1
ATOM 698 C CA B LYS A 1 141 ? 7.340 -17.656 -1.020 0.51 33.60 142 LYS A CA 1
ATOM 699 C C A LYS A 1 141 ? 7.414 -18.438 0.253 0.49 31.17 142 LYS A C 1
ATOM 700 C C B LYS A 1 141 ? 7.365 -18.550 0.207 0.51 32.82 142 LYS A C 1
ATOM 701 O O A LYS A 1 141 ? 6.465 -18.405 1.039 0.49 32.57 142 LYS A O 1
ATOM 702 O O B LYS A 1 141 ? 6.348 -18.707 0.886 0.51 33.99 142 LYS A O 1
ATOM 713 N N . PHE A 1 142 ? 8.535 -19.123 0.477 1.00 32.82 143 PHE A N 1
ATOM 714 C CA . PHE A 1 142 ? 8.892 -19.632 1.796 1.00 30.84 143 PHE A CA 1
ATOM 715 C C . PHE A 1 142 ? 9.646 -18.520 2.515 1.00 33.45 143 PHE A C 1
ATOM 716 O O . PHE A 1 142 ? 10.648 -18.009 1.998 1.00 35.02 143 PHE A O 1
ATOM 724 N N . ILE A 1 143 ? 9.159 -18.122 3.682 1.00 30.15 144 ILE A N 1
ATOM 725 C CA . ILE A 1 143 ? 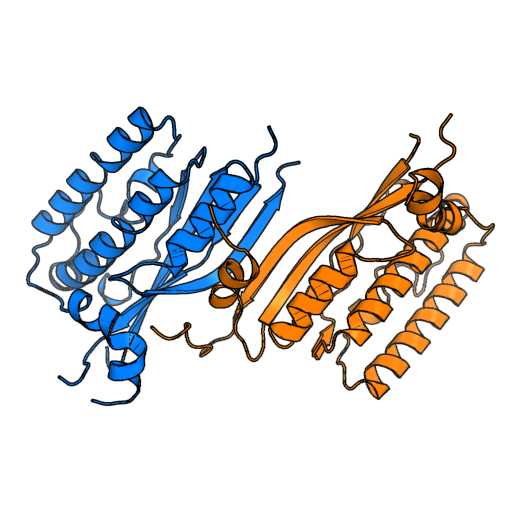9.724 -16.990 4.401 1.00 27.93 144 ILE A CA 1
ATOM 726 C C . ILE A 1 143 ? 10.706 -17.450 5.472 1.00 29.35 144 ILE A C 1
ATOM 727 O O . ILE A 1 143 ? 11.759 -16.839 5.664 1.00 26.17 144 ILE A O 1
ATOM 732 N N . LYS A 1 144 ? 10.386 -18.536 6.172 1.00 29.46 145 LYS A N 1
ATOM 733 C CA . LYS A 1 144 ? 11.297 -19.013 7.201 1.00 31.72 145 LYS A CA 1
ATOM 734 C C . LYS A 1 144 ? 10.969 -20.463 7.539 1.00 28.10 145 LYS A C 1
ATOM 735 O O . LYS A 1 144 ? 9.807 -20.876 7.490 1.00 24.93 145 LYS A O 1
ATOM 741 N N . VAL A 1 145 ? 12.015 -21.242 7.805 1.00 27.90 146 VAL A N 1
ATOM 742 C CA . VAL A 1 145 ? 11.900 -22.532 8.474 1.00 26.72 146 VAL A CA 1
ATOM 743 C C . VAL A 1 145 ? 12.813 -22.426 9.682 1.00 26.02 146 VAL A C 1
ATOM 744 O O . VAL A 1 145 ? 14.042 -22.423 9.541 1.00 26.21 146 VAL A O 1
ATOM 748 N N . TYR A 1 146 ? 12.226 -22.330 10.866 1.00 26.89 147 TYR A N 1
ATOM 749 C CA . TYR A 1 146 ? 12.976 -22.079 12.086 1.00 27.46 147 TYR A CA 1
ATOM 750 C C . TYR A 1 146 ? 12.802 -23.269 13.019 1.00 27.31 147 TYR A C 1
ATOM 751 O O . TYR A 1 146 ? 11.669 -23.667 13.313 1.00 24.61 147 TYR A O 1
ATOM 760 N N . ARG A 1 147 ? 13.922 -23.827 13.474 1.00 26.32 148 ARG A N 1
ATOM 761 C CA . ARG A 1 147 ? 13.927 -25.078 14.226 1.00 25.96 148 ARG A CA 1
ATOM 762 C C . ARG A 1 147 ? 14.784 -24.919 15.474 1.00 26.04 148 ARG A C 1
ATOM 763 O O . ARG A 1 147 ? 16.023 -24.923 15.380 1.00 25.88 148 ARG A O 1
ATOM 771 N N . PRO A 1 148 ? 14.172 -24.774 16.654 1.00 25.39 149 PRO A N 1
ATOM 772 C CA . PRO A 1 148 ? 14.962 -24.740 17.895 1.00 24.68 149 PRO A CA 1
ATOM 773 C C . PRO A 1 148 ? 15.757 -26.025 18.080 1.00 24.53 149 PRO A C 1
ATOM 774 O O . PRO A 1 148 ? 15.329 -27.108 17.677 1.00 24.28 149 PRO A O 1
ATOM 778 N N . GLN A 1 149 ? 16.931 -25.901 18.694 1.00 24.82 150 GLN A N 1
ATOM 779 C CA . GLN A 1 149 ? 17.749 -27.085 18.945 1.00 25.46 150 GLN A CA 1
ATOM 780 C C . GLN A 1 149 ? 17.099 -27.953 20.003 1.00 24.96 150 GLN A C 1
ATOM 781 O O . GLN A 1 149 ? 16.494 -27.451 20.953 1.00 28.29 150 GLN A O 1
ATOM 787 N N . LEU A 1 150 ? 17.247 -29.262 19.841 1.00 24.08 151 LEU A N 1
ATOM 788 C CA . LEU A 1 150 ? 16.803 -30.223 20.821 1.00 24.37 151 LEU A CA 1
ATOM 789 C C . LEU A 1 150 ? 17.806 -30.312 21.961 1.00 26.84 151 LEU A C 1
ATOM 790 O O . LEU A 1 150 ? 18.988 -30.028 21.778 1.00 25.29 151 LEU A O 1
ATOM 795 N N . PRO A 1 151 ? 17.366 -30.765 23.139 1.00 29.04 152 PRO A N 1
ATOM 796 C CA . PRO A 1 151 ? 18.322 -30.962 24.248 1.00 31.57 152 PRO A CA 1
ATOM 797 C C . PRO A 1 151 ? 19.492 -31.874 23.895 1.00 31.44 152 PRO A C 1
ATOM 798 O O . PRO A 1 151 ? 20.616 -31.597 24.326 1.00 31.41 152 PRO A O 1
ATOM 802 N N . ILE A 1 152 ? 19.285 -32.920 23.088 1.00 27.13 153 ILE A N 1
ATOM 803 C CA . ILE A 1 152 ? 20.396 -33.797 22.718 1.00 29.21 153 ILE A CA 1
ATOM 804 C C . ILE A 1 152 ? 21.461 -33.082 21.886 1.00 30.68 153 ILE A C 1
ATOM 805 O O . ILE A 1 152 ? 22.580 -33.584 21.767 1.00 31.30 153 ILE A O 1
ATOM 810 N N . GLU A 1 153 ? 21.171 -31.908 21.317 1.00 34.26 154 GLU A N 1
ATOM 811 C CA . GLU A 1 153 ? 22.173 -31.275 20.465 1.00 35.30 154 GLU A CA 1
ATOM 812 C C . GLU A 1 153 ? 23.263 -30.559 21.248 1.00 43.51 154 GLU A C 1
ATOM 813 O O . GLU A 1 153 ? 24.341 -30.312 20.693 1.00 57.38 154 GLU A O 1
ATOM 819 N N . THR A 1 154 ? 23.024 -30.246 22.516 1.00 43.19 155 THR A N 1
ATOM 820 C CA . THR A 1 154 ? 23.987 -29.486 23.296 1.00 51.17 155 THR A CA 1
ATOM 821 C C . THR A 1 154 ? 24.972 -30.403 23.995 1.00 48.50 155 THR A C 1
ATOM 822 O O . THR A 1 154 ? 24.615 -31.047 24.981 1.00 48.62 155 THR A O 1
ATOM 826 N N . ASP A 1 166 ? 14.556 -39.658 26.888 1.00 60.92 167 ASP A N 1
ATOM 827 C CA . ASP A 1 166 ? 13.332 -39.953 26.148 1.00 59.97 167 ASP A CA 1
ATOM 828 C C . ASP A 1 166 ? 12.473 -40.935 26.928 1.00 54.85 167 ASP A C 1
ATOM 829 O O . ASP A 1 166 ? 12.012 -41.939 26.382 1.00 68.24 167 ASP A O 1
ATOM 831 N N . GLN A 1 167 ? 12.244 -40.629 28.183 1.00 49.90 168 GLN A N 1
ATOM 832 C CA . GLN A 1 167 ? 11.466 -41.451 29.071 1.00 44.31 168 GLN A CA 1
ATOM 833 C C . GLN A 1 167 ? 9.984 -41.605 28.673 1.00 38.97 168 GLN A C 1
ATOM 834 O O . GLN A 1 167 ? 9.434 -42.639 28.847 1.00 36.11 168 GLN A O 1
ATOM 840 N N . ALA A 1 168 ? 9.378 -40.545 28.162 1.00 35.45 169 ALA A N 1
ATOM 841 C CA . ALA A 1 168 ? 7.996 -40.505 27.754 1.00 28.76 169 ALA A CA 1
ATOM 842 C C . ALA A 1 168 ? 7.720 -41.237 26.461 1.00 25.77 169 ALA A C 1
ATOM 843 O O . ALA A 1 168 ? 8.587 -41.456 25.694 1.00 24.64 169 ALA A O 1
ATOM 845 N N . PRO A 1 169 ? 6.482 -41.602 26.233 1.00 25.61 170 PRO A N 1
ATOM 846 C CA . PRO A 1 169 ? 6.172 -42.399 25.032 1.00 26.23 170 PRO A CA 1
ATOM 847 C C . PRO A 1 169 ? 6.444 -41.682 23.719 1.00 26.52 170 PRO A C 1
ATOM 848 O O . PRO A 1 169 ? 6.548 -42.358 22.679 1.00 22.45 170 PRO A O 1
ATOM 852 N N . TRP A 1 170 ? 6.503 -40.341 23.718 1.00 22.91 171 TRP A N 1
ATOM 853 C CA . TRP A 1 170 ? 6.890 -39.583 22.538 1.00 22.50 171 TRP A CA 1
ATOM 854 C C . TRP A 1 170 ? 7.711 -38.381 22.983 1.00 22.99 171 TRP A C 1
ATOM 855 O O . TRP A 1 170 ? 7.677 -37.975 24.147 1.00 21.45 171 TRP A O 1
ATOM 866 N N . THR A 1 171 ? 8.456 -37.820 22.038 1.00 22.60 172 THR A N 1
ATOM 867 C CA . THR A 1 171 ? 9.233 -36.603 22.245 1.00 23.03 172 THR A CA 1
ATOM 868 C C . THR A 1 171 ? 8.799 -35.604 21.188 1.00 23.18 172 THR A C 1
ATOM 869 O O . THR A 1 171 ? 8.877 -35.914 19.988 1.00 24.61 172 THR A O 1
ATOM 873 N N . PRO A 1 172 ? 8.277 -34.443 21.574 1.00 22.18 173 PRO A N 1
ATOM 874 C CA . PRO A 1 172 ? 7.880 -33.444 20.580 1.00 22.07 173 PRO A CA 1
ATOM 875 C C . PRO A 1 172 ? 9.099 -32.688 20.095 1.00 22.97 173 PRO A C 1
ATOM 876 O O . PRO A 1 172 ? 9.999 -32.365 20.877 1.00 26.68 173 PRO A O 1
ATOM 880 N N . MET A 1 173 ? 9.108 -32.352 18.807 1.00 21.98 174 MET A N 1
ATOM 881 C CA . MET A 1 173 ? 10.225 -31.597 18.241 1.00 21.77 174 MET A CA 1
ATOM 882 C C . MET A 1 173 ? 9.713 -30.309 17.615 1.00 21.55 174 MET A C 1
ATOM 883 O O . MET A 1 173 ? 9.020 -30.360 16.585 1.00 23.88 174 MET A O 1
ATOM 888 N N . PRO A 1 174 ? 10.031 -29.134 18.172 1.00 21.37 175 PRO A N 1
ATOM 889 C CA . PRO A 1 174 ? 9.390 -27.893 17.710 1.00 21.28 175 PRO A CA 1
ATOM 890 C C . PRO A 1 174 ? 9.981 -27.385 16.410 1.00 21.94 175 PRO A C 1
ATOM 891 O O . PRO A 1 174 ? 11.166 -27.584 16.119 1.00 22.42 175 PRO A O 1
ATOM 895 N N . LEU A 1 175 ? 9.125 -26.741 15.613 1.00 23.01 176 LEU A N 1
ATOM 896 C CA . LEU A 1 175 ? 9.585 -25.911 14.509 1.00 25.01 176 LEU A CA 1
ATOM 897 C C . LEU A 1 175 ? 8.499 -24.915 14.134 1.00 23.75 176 LEU A C 1
ATOM 898 O O . LEU A 1 175 ? 7.320 -25.078 14.478 1.00 21.88 176 LEU A O 1
ATOM 903 N N . GLU A 1 176 ? 8.910 -23.896 13.387 1.00 24.99 177 GLU A N 1
ATOM 904 C CA . GLU A 1 176 ? 8.005 -22.882 12.866 1.00 29.10 177 GLU A CA 1
ATOM 905 C C . GLU A 1 176 ? 8.244 -22.754 11.375 1.00 24.71 177 GLU A C 1
ATOM 906 O O . GLU A 1 176 ? 9.392 -22.756 10.928 1.00 26.40 177 GLU A O 1
ATOM 912 N N . ILE A 1 177 ? 7.174 -22.594 10.614 1.00 26.07 178 ILE A N 1
ATOM 913 C CA . ILE A 1 177 ? 7.281 -22.325 9.189 1.00 28.01 178 ILE A CA 1
ATOM 914 C C . ILE A 1 177 ? 6.428 -21.108 8.863 1.00 30.47 178 ILE A C 1
ATOM 915 O O . ILE A 1 177 ? 5.287 -20.992 9.327 1.00 29.70 178 ILE A O 1
ATOM 920 N N . ALA A 1 178 ? 6.996 -20.190 8.087 1.00 28.36 179 ALA A N 1
ATOM 921 C CA . ALA A 1 178 ? 6.289 -19.028 7.585 1.00 28.43 179 ALA A CA 1
ATOM 922 C C . ALA A 1 178 ? 6.315 -19.101 6.066 1.00 28.96 179 ALA A C 1
ATOM 923 O O . ALA A 1 178 ? 7.362 -19.397 5.470 1.00 25.81 179 ALA A O 1
ATOM 925 N N . PHE A 1 179 ? 5.164 -18.869 5.447 1.00 27.01 180 PHE A N 1
ATOM 926 C CA . PHE A 1 179 ? 5.078 -18.854 3.995 1.00 28.59 180 PHE A CA 1
ATOM 927 C C . PHE A 1 179 ? 3.948 -17.918 3.610 1.00 32.19 180 PHE A C 1
ATOM 928 O O . PHE A 1 179 ? 3.229 -17.397 4.472 1.00 27.40 180 PHE A O 1
ATOM 936 N N . GLN A 1 180 ? 3.800 -17.705 2.304 1.00 34.10 181 GLN A N 1
ATOM 937 C CA . GLN A 1 180 ? 2.733 -16.851 1.818 1.00 35.34 181 GLN A CA 1
ATOM 938 C C . GLN A 1 180 ? 2.352 -17.263 0.408 1.00 31.94 181 GLN A C 1
ATOM 939 O O . GLN A 1 180 ? 3.165 -17.806 -0.343 1.00 33.23 181 GLN A O 1
ATOM 945 N N . GLY A 1 181 ? 1.098 -17.005 0.064 1.00 34.05 182 GLY A N 1
ATOM 946 C CA . GLY A 1 181 ? 0.589 -17.318 -1.256 1.00 32.24 182 GLY A CA 1
ATOM 947 C C . GLY A 1 181 ? -0.843 -16.855 -1.338 1.00 37.36 182 GLY A C 1
ATOM 948 O O . GLY A 1 181 ? -1.367 -16.233 -0.406 1.00 35.56 182 GLY A O 1
ATOM 949 N N . ASP A 1 182 ? -1.472 -17.151 -2.478 1.00 37.86 183 ASP A N 1
ATOM 950 C CA . ASP A 1 182 ? -2.881 -16.814 -2.624 1.00 43.55 183 ASP A CA 1
ATOM 951 C C . ASP A 1 182 ? -3.700 -17.682 -1.670 1.00 43.68 183 ASP A C 1
ATOM 952 O O . ASP A 1 182 ? -3.204 -18.675 -1.124 1.00 42.92 183 ASP A O 1
ATOM 957 N N . ARG A 1 183 ? -4.963 -17.285 -1.456 1.00 40.51 184 ARG A N 1
ATOM 958 C CA . ARG A 1 183 ? -5.822 -17.989 -0.502 1.00 40.28 184 ARG A CA 1
ATOM 959 C C . ARG A 1 183 ? -5.903 -19.479 -0.816 1.00 41.43 184 ARG A C 1
ATOM 960 O O . ARG A 1 183 ? -5.898 -20.322 0.097 1.00 38.24 184 ARG A O 1
ATOM 962 N N . GLU A 1 184 ? -5.917 -19.828 -2.105 1.00 44.84 185 GLU A N 1
ATOM 963 C CA . GLU A 1 184 ? -6.068 -21.226 -2.494 1.00 44.85 185 GLU A CA 1
ATOM 964 C C . GLU A 1 184 ? -4.831 -22.042 -2.140 1.00 43.66 185 GLU A C 1
ATOM 965 O O . GLU A 1 184 ? -4.952 -23.182 -1.677 1.00 44.19 185 GLU A O 1
ATOM 967 N N . SER A 1 185 ? -3.633 -21.486 -2.348 1.00 38.32 186 SER A N 1
ATOM 968 C CA . SER A 1 185 ? -2.420 -22.241 -2.035 1.00 38.15 186 SER A CA 1
ATOM 969 C C . SER A 1 185 ? -2.239 -22.419 -0.530 1.00 32.39 186 SER A C 1
ATOM 970 O O . SER A 1 185 ? -1.702 -23.440 -0.079 1.00 30.21 186 SER A O 1
ATOM 973 N N . VAL A 1 186 ? -2.700 -21.457 0.260 1.00 33.09 187 VAL A N 1
ATOM 974 C CA . VAL A 1 186 ? -2.563 -21.572 1.707 1.00 34.30 187 VAL A CA 1
ATOM 975 C C . VAL A 1 186 ? -3.465 -22.675 2.248 1.00 33.94 187 VAL A C 1
ATOM 976 O O . VAL A 1 186 ? -3.049 -23.475 3.098 1.00 36.20 187 VAL A O 1
ATOM 980 N N . LEU A 1 187 ? -4.699 -22.762 1.742 1.00 33.33 188 LEU A N 1
ATOM 981 C CA . LEU A 1 187 ? -5.583 -23.868 2.121 1.00 35.29 188 LEU A CA 1
ATOM 982 C C . LEU A 1 187 ? -4.977 -25.213 1.750 1.00 32.09 188 LEU A C 1
ATOM 983 O O . LEU A 1 187 ? -5.045 -26.166 2.537 1.00 37.47 188 LEU A O 1
ATOM 988 N N . LYS A 1 188 ? -4.372 -25.320 0.560 1.00 33.46 189 LYS A N 1
ATOM 989 C CA . LYS A 1 188 ? -3.694 -26.570 0.202 1.00 35.00 189 LYS A CA 1
ATOM 990 C C . LYS A 1 188 ? -2.509 -26.841 1.121 1.00 32.14 189 LYS A C 1
ATOM 991 O O . LYS A 1 188 ? -2.233 -27.996 1.458 1.00 32.83 189 LYS A O 1
ATOM 997 N N . ALA A 1 189 ? -1.760 -25.798 1.474 1.00 28.94 190 ALA A N 1
ATOM 998 C CA . ALA A 1 189 ? -0.620 -25.969 2.371 1.00 29.62 190 ALA A CA 1
ATOM 999 C C . ALA A 1 189 ? -1.081 -26.458 3.734 1.00 30.41 190 ALA A C 1
ATOM 1000 O O . ALA A 1 189 ? -0.507 -27.392 4.308 1.00 28.98 190 ALA A O 1
ATOM 1002 N N . MET A 1 190 ? -2.131 -25.833 4.263 1.00 33.45 191 MET A N 1
ATOM 1003 C CA . MET A 1 190 ? -2.654 -26.231 5.560 1.00 34.53 191 MET A CA 1
ATOM 1004 C C . MET A 1 190 ? -3.086 -27.698 5.555 1.00 33.29 191 MET A C 1
ATOM 1005 O O . MET A 1 190 ? -2.780 -28.444 6.490 1.00 26.99 191 MET A O 1
ATOM 1010 N N . ASN A 1 191 ? -3.768 -28.144 4.497 1.00 38.93 192 ASN A N 1
ATOM 1011 C CA . ASN A 1 191 ? -4.157 -29.555 4.442 1.00 39.70 192 ASN A CA 1
ATOM 1012 C C . ASN A 1 191 ? -2.942 -30.464 4.323 1.00 36.91 192 ASN A C 1
ATOM 1013 O O . ASN A 1 191 ? -2.941 -31.582 4.846 1.00 38.85 192 ASN A O 1
ATOM 1018 N N . ALA A 1 192 ? -1.891 -30.007 3.645 1.00 34.74 193 ALA A N 1
ATOM 1019 C CA . ALA A 1 192 ? -0.723 -30.868 3.460 1.00 30.58 193 ALA A CA 1
ATOM 1020 C C . ALA A 1 192 ? 0.012 -31.108 4.776 1.00 31.66 193 ALA A C 1
ATOM 1021 O O . ALA A 1 192 ? 0.531 -32.210 5.018 1.00 31.99 193 ALA A O 1
ATOM 1023 N N . ILE A 1 193 ? 0.069 -30.092 5.639 1.00 33.38 194 ILE A N 1
ATOM 1024 C CA . ILE A 1 193 ? 0.769 -30.230 6.917 1.00 33.43 194 ILE A CA 1
ATOM 1025 C C . ILE A 1 193 ? 0.149 -31.338 7.747 1.00 37.07 194 ILE A C 1
ATOM 1026 O O . ILE A 1 193 ? 0.856 -32.163 8.348 1.00 38.76 194 ILE A O 1
ATOM 1031 N N . THR A 1 194 ? -1.177 -31.385 7.790 1.00 39.47 195 THR A N 1
ATOM 1032 C CA . THR A 1 194 ? -1.865 -32.316 8.667 1.00 46.00 195 THR A CA 1
ATOM 1033 C C . THR A 1 194 ? -2.261 -33.610 7.982 1.00 50.60 195 THR A C 1
ATOM 1034 O O . THR A 1 194 ? -2.688 -34.544 8.663 1.00 43.48 195 THR A O 1
ATOM 1038 N N . GLY A 1 195 ? -2.122 -33.687 6.663 1.00 51.29 196 GLY A N 1
ATOM 1039 C CA . GLY A 1 195 ? -2.386 -34.901 5.928 1.00 42.29 196 GLY A CA 1
ATOM 1040 C C . GLY A 1 195 ? -1.168 -35.748 5.667 1.00 36.89 196 GLY A C 1
ATOM 1041 O O . GLY A 1 195 ? -1.257 -36.702 4.896 1.00 37.48 196 GLY A O 1
ATOM 1042 N N . MET A 1 196 ? -0.035 -35.423 6.281 1.00 38.41 197 MET A N 1
ATOM 1043 C CA . MET A 1 196 ? 1.187 -36.205 6.147 1.00 41.21 197 MET A CA 1
ATOM 1044 C C . MET A 1 196 ? 0.956 -37.665 6.504 1.00 40.18 197 MET A C 1
ATOM 1045 O O . MET A 1 196 ? 0.303 -37.987 7.498 1.00 37.27 197 MET A O 1
ATOM 1050 N N . GLN A 1 197 ? 1.568 -38.539 5.719 1.00 44.59 198 GLN A N 1
ATOM 1051 C CA . GLN A 1 197 ? 1.337 -39.977 5.751 1.00 48.37 198 GLN A CA 1
ATOM 1052 C C . GLN A 1 197 ? 2.243 -40.691 6.748 1.00 41.28 198 GLN A C 1
ATOM 1053 O O . GLN A 1 197 ? 1.787 -41.555 7.508 1.00 41.72 198 GLN A O 1
ATOM 1059 N N . ASP A 1 198 ? 3.524 -40.316 6.770 1.00 34.71 199 ASP A N 1
ATOM 1060 C CA . ASP A 1 198 ? 4.551 -41.045 7.492 1.00 35.05 199 ASP A CA 1
ATOM 1061 C C . ASP A 1 198 ? 5.063 -40.311 8.716 1.00 30.90 199 ASP A C 1
ATOM 1062 O O . ASP A 1 198 ? 5.783 -40.910 9.518 1.00 28.96 199 ASP A O 1
ATOM 1067 N N . TYR A 1 199 ? 4.734 -39.030 8.859 1.00 26.89 200 TYR A N 1
ATOM 1068 C CA . TYR A 1 199 ? 5.254 -38.196 9.931 1.00 27.03 200 TYR A CA 1
ATOM 1069 C C . TYR A 1 199 ? 4.098 -37.418 10.534 1.00 26.45 200 TYR A C 1
ATOM 1070 O O . TYR A 1 199 ? 3.265 -36.882 9.799 1.00 25.12 200 TYR A O 1
ATOM 1079 N N . LEU A 1 200 ? 4.045 -37.357 11.866 1.00 26.52 201 LEU A N 1
ATOM 1080 C CA . LEU A 1 200 ? 2.957 -36.686 12.579 1.00 24.81 201 LEU A CA 1
ATOM 1081 C C . LEU A 1 200 ? 3.416 -35.300 13.038 1.00 24.39 201 LEU A C 1
ATOM 1082 O O . LEU A 1 200 ? 4.218 -35.179 13.975 1.00 23.31 201 LEU A O 1
ATOM 1087 N N . PHE A 1 201 ? 2.909 -34.260 12.379 1.00 24.34 202 PHE A N 1
ATOM 1088 C CA . PHE A 1 201 ? 3.100 -32.875 12.813 1.00 26.19 202 PHE A CA 1
ATOM 1089 C C . PHE A 1 201 ? 1.812 -32.404 13.462 1.00 26.60 202 PHE A C 1
ATOM 1090 O O . PHE A 1 201 ? 0.733 -32.517 12.864 1.00 29.47 202 PHE A O 1
ATOM 1098 N N . THR A 1 202 ? 1.914 -31.890 14.678 1.00 25.98 203 THR A N 1
ATOM 1099 C CA . THR A 1 202 ? 0.735 -31.388 15.355 1.00 26.23 203 THR A CA 1
ATOM 1100 C C . THR A 1 202 ? 0.856 -29.875 15.467 1.00 24.77 203 THR A C 1
ATOM 1101 O O . THR A 1 202 ? 1.962 -29.332 15.506 1.00 24.26 203 THR A O 1
ATOM 1105 N N . VAL A 1 203 ? -0.282 -29.190 15.437 1.00 24.71 204 VAL A N 1
ATOM 1106 C CA .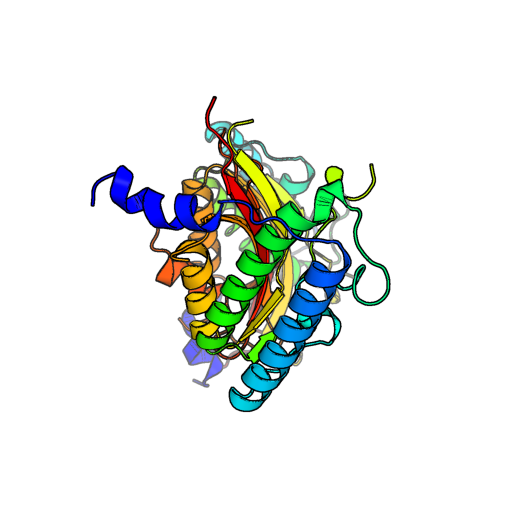 VAL A 1 203 ? -0.297 -27.733 15.322 1.00 23.60 204 VAL A CA 1
ATOM 1107 C C . VAL A 1 203 ? -0.360 -27.148 16.726 1.00 21.76 204 VAL A C 1
ATOM 1108 O O . VAL A 1 203 ? -1.375 -27.273 17.418 1.00 24.82 204 VAL A O 1
ATOM 1112 N N . ASN A 1 204 ? 0.736 -26.525 17.152 1.00 19.32 205 ASN A N 1
ATOM 1113 C CA . ASN A 1 204 ? 0.740 -25.796 18.411 1.00 20.09 205 ASN A CA 1
ATOM 1114 C C . ASN A 1 204 ? 0.000 -24.471 18.275 1.00 20.77 205 ASN A C 1
ATOM 1115 O O . ASN A 1 204 ? -0.823 -24.121 19.130 1.00 22.63 205 ASN A O 1
ATOM 1120 N N . SER A 1 205 ? 0.269 -23.718 17.209 1.00 20.75 206 SER A N 1
ATOM 1121 C CA . SER A 1 205 ? -0.415 -22.445 17.004 1.00 23.57 206 SER A CA 1
ATOM 1122 C C . SER A 1 205 ? -0.245 -22.050 15.546 1.00 23.00 206 SER A C 1
ATOM 1123 O O . SER A 1 205 ? 0.628 -22.569 14.850 1.00 23.25 206 SER A O 1
ATOM 1126 N N . ILE A 1 206 ? -1.091 -21.127 15.090 1.00 23.29 207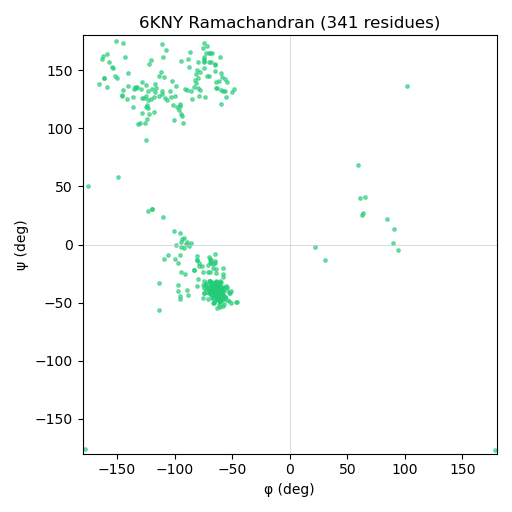 ILE A N 1
ATOM 1127 C CA . ILE A 1 206 ? -1.023 -20.643 13.712 1.00 24.45 207 ILE A CA 1
ATOM 1128 C C . ILE A 1 206 ? -1.507 -19.197 13.675 1.00 25.92 207 ILE A C 1
ATOM 1129 O O . ILE A 1 206 ? -2.399 -18.815 14.437 1.00 24.71 207 ILE A O 1
ATOM 1134 N N . ARG A 1 207 ? -0.880 -18.382 12.820 1.00 26.57 208 ARG A N 1
ATOM 1135 C CA . ARG A 1 207 ? -1.370 -17.050 12.487 1.00 27.95 208 ARG A CA 1
ATOM 1136 C C . ARG A 1 207 ? -1.561 -16.985 10.978 1.00 28.38 208 ARG A C 1
ATOM 1137 O O . ARG A 1 207 ? -0.682 -17.413 10.212 1.00 27.39 208 ARG A O 1
ATOM 1145 N N . ILE A 1 208 ? -2.727 -16.486 10.565 1.00 26.96 209 ILE A N 1
ATOM 1146 C CA . ILE A 1 208 ? -3.098 -16.288 9.164 1.00 30.07 209 ILE A CA 1
ATOM 1147 C C . ILE A 1 208 ? -3.486 -14.821 9.008 1.00 32.34 209 ILE A C 1
ATOM 1148 O O . ILE A 1 208 ? -4.328 -14.318 9.763 1.00 33.99 209 ILE A O 1
ATOM 1153 N N . ARG A 1 209 ? -2.885 -14.133 8.039 1.00 29.60 210 ARG A N 1
ATOM 1154 C CA . ARG A 1 209 ? -3.060 -12.691 7.935 1.00 34.79 210 ARG A CA 1
ATOM 1155 C C . ARG A 1 209 ? -3.161 -12.284 6.469 1.00 33.13 210 ARG A C 1
ATOM 1156 O O . ARG A 1 209 ? -2.289 -12.633 5.667 1.00 28.66 210 ARG A O 1
ATOM 1164 N N . ASN A 1 210 ? -4.240 -11.584 6.113 1.00 34.85 211 ASN A N 1
ATOM 1165 C CA . ASN A 1 210 ? -4.269 -10.872 4.835 1.00 40.04 211 ASN A CA 1
ATOM 1166 C C . ASN A 1 210 ? -3.146 -9.847 4.786 1.00 40.05 211 ASN A C 1
ATOM 1167 O O . ASN A 1 210 ? -2.934 -9.099 5.742 1.00 46.46 211 ASN A O 1
ATOM 1172 N N . GLU A 1 211 ? -2.407 -9.821 3.683 1.00 47.62 212 GLU A N 1
ATOM 1173 C CA . GLU A 1 211 ? -1.485 -8.7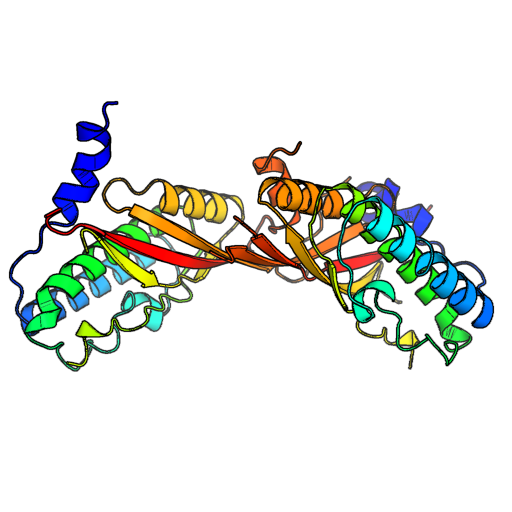09 3.504 1.00 57.21 212 GLU A CA 1
ATOM 1174 C C . GLU A 1 211 ? -2.219 -7.476 2.984 1.00 59.64 212 GLU A C 1
ATOM 1175 O O . GLU A 1 211 ? -1.684 -6.364 3.060 1.00 62.24 212 GLU A O 1
ATOM 1181 N N . ARG A 1 212 ? -3.460 -7.657 2.528 1.00 70.82 213 ARG A N 1
ATOM 1182 C CA . ARG A 1 212 ? -4.390 -6.577 2.197 1.00 72.68 213 ARG A CA 1
ATOM 1183 C C . ARG A 1 212 ? -4.775 -5.742 3.413 1.00 69.53 213 ARG A C 1
ATOM 1184 O O . ARG A 1 212 ? -5.954 -5.633 3.753 1.00 76.47 213 ARG A O 1
ATOM 1186 N N . LYS A 1 262 ? -2.233 -8.162 -4.826 1.00 83.46 263 LYS A N 1
ATOM 1187 C CA . LYS A 1 262 ? -2.021 -9.505 -5.370 1.00 81.25 263 LYS A CA 1
ATOM 1188 C C . LYS A 1 262 ? -2.929 -10.534 -4.697 1.00 82.18 263 LYS A C 1
ATOM 1189 O O . LYS A 1 262 ? -3.064 -11.657 -5.183 1.00 83.66 263 LYS A O 1
ATOM 1191 N N . GLU A 1 263 ? -3.538 -10.127 -3.579 1.00 77.39 264 GLU A N 1
ATOM 1192 C CA . GLU A 1 263 ? -4.293 -11.010 -2.689 1.00 68.22 264 GLU A CA 1
ATOM 1193 C C . GLU A 1 263 ? -3.391 -12.131 -2.156 1.00 59.77 264 GLU A C 1
ATOM 1194 O O . GLU A 1 263 ? -3.523 -13.310 -2.497 1.00 56.79 264 GLU A O 1
ATOM 1196 N N . GLN A 1 264 ? -2.442 -11.715 -1.321 1.00 48.71 265 GLN A N 1
ATOM 1197 C CA . GLN A 1 264 ? -1.513 -12.622 -0.664 1.00 44.88 265 GLN A CA 1
ATOM 1198 C C . GLN A 1 264 ? -1.951 -12.835 0.777 1.00 41.96 265 GLN A C 1
ATOM 1199 O O . GLN A 1 264 ? -2.409 -11.900 1.444 1.00 36.02 265 GLN A O 1
ATOM 1205 N N . VAL A 1 265 ? -1.826 -14.074 1.241 1.00 37.20 266 VAL A N 1
ATOM 1206 C CA . VAL A 1 265 ? -2.117 -14.445 2.620 1.00 34.14 266 VAL A CA 1
ATOM 1207 C C . VAL A 1 265 ? -0.826 -14.950 3.256 1.00 32.24 266 VAL A C 1
ATOM 1208 O O . VAL A 1 265 ? -0.112 -15.768 2.662 1.00 33.21 266 VAL A O 1
ATOM 1212 N N . PHE A 1 266 ? -0.513 -14.448 4.441 1.00 29.55 267 PHE A N 1
ATOM 1213 C CA . PHE A 1 266 ? 0.703 -14.827 5.148 1.00 32.02 267 PHE A CA 1
ATOM 1214 C C . PHE A 1 266 ? 0.351 -15.788 6.276 1.00 32.65 267 PHE A C 1
ATOM 1215 O O . PHE A 1 266 ? -0.592 -15.531 7.036 1.00 30.06 267 PHE A O 1
ATOM 1223 N N . VAL A 1 267 ? 1.089 -16.875 6.357 1.00 31.51 268 VAL A N 1
ATOM 1224 C CA . VAL A 1 267 ? 0.910 -17.891 7.364 1.00 29.74 268 VAL A CA 1
ATOM 1225 C C . VAL A 1 267 ? 2.169 -18.166 8.133 1.00 28.66 268 VAL A C 1
ATOM 1226 O O . VAL A 1 267 ? 3.208 -18.277 7.588 1.00 30.34 268 VAL A O 1
ATOM 1230 N N . GLN A 1 268 ? 2.014 -18.298 9.425 1.00 29.07 269 GLN A N 1
ATOM 1231 C CA . GLN A 1 268 ? 3.067 -18.673 10.305 1.00 28.52 269 GLN A CA 1
ATOM 1232 C C . GLN A 1 268 ? 2.493 -19.687 11.256 1.00 26.40 269 GLN A C 1
ATOM 1233 O O . GLN A 1 268 ? 1.562 -19.416 11.975 1.00 23.07 269 GLN A O 1
ATOM 1239 N N . VAL A 1 269 ? 3.052 -20.876 11.209 1.00 25.35 270 VAL A N 1
ATOM 1240 C CA . VAL A 1 269 ? 2.600 -21.974 12.030 1.00 28.03 270 VAL A CA 1
ATOM 1241 C C . VAL A 1 269 ? 3.692 -22.582 12.899 1.00 27.74 270 VAL A C 1
ATOM 1242 O O . VAL A 1 269 ? 4.803 -22.724 12.467 1.00 24.65 270 VAL A O 1
ATOM 1246 N N A SER A 1 270 ? 3.290 -22.861 14.134 0.60 26.05 271 SER A N 1
ATOM 1247 N N B SER A 1 270 ? 3.322 -22.834 14.146 0.40 25.26 271 SER A N 1
ATOM 1248 C CA A SER A 1 270 ? 4.151 -23.502 15.118 0.60 25.29 271 SER A CA 1
ATOM 1249 C CA B SER A 1 270 ? 4.234 -23.500 15.067 0.40 24.07 271 SER A CA 1
ATOM 1250 C C A SER A 1 270 ? 3.754 -24.968 15.190 0.60 24.17 271 SER A C 1
ATOM 1251 C C B SER A 1 270 ? 3.789 -24.946 15.204 0.40 23.81 271 SER A C 1
ATOM 1252 O O A SER A 1 270 ? 2.586 -25.283 15.447 0.60 22.13 271 SER A O 1
ATOM 1253 O O B SER A 1 270 ? 2.624 -25.219 15.518 0.40 22.70 271 SER A O 1
ATOM 1258 N N . LEU A 1 271 ? 4.717 -25.861 14.963 1.00 23.73 272 LEU A N 1
ATOM 1259 C CA . LEU A 1 271 ? 4.435 -27.281 14.902 1.00 24.56 272 LEU A CA 1
ATOM 1260 C C . LEU A 1 271 ? 5.243 -28.027 15.950 1.00 25.44 272 LEU A C 1
ATOM 1261 O O . LEU A 1 271 ? 6.320 -27.582 16.369 1.00 25.24 272 LEU A O 1
ATOM 1266 N N . ASN A 1 272 ? 4.698 -29.153 16.398 1.00 23.48 273 ASN A N 1
ATOM 1267 C CA . ASN A 1 272 ? 5.467 -30.152 17.128 1.00 25.30 273 ASN A CA 1
ATOM 1268 C C . ASN A 1 272 ? 5.443 -31.428 16.303 1.00 24.31 273 ASN A C 1
ATOM 1269 O O . ASN A 1 272 ? 4.375 -32.015 16.091 1.00 21.84 273 ASN A O 1
ATOM 1274 N N . LEU A 1 273 ? 6.614 -31.816 15.798 1.00 23.40 274 LEU A N 1
ATOM 1275 C CA . LEU A 1 273 ? 6.801 -33.132 15.199 1.00 21.51 274 LEU A CA 1
ATOM 1276 C C . LEU A 1 273 ? 6.832 -34.166 16.317 1.00 19.50 274 LEU A C 1
ATOM 1277 O O . LEU A 1 273 ? 7.608 -34.034 17.268 1.00 19.75 274 LEU A O 1
ATOM 1282 N N . VAL A 1 274 ? 6.001 -35.194 16.217 1.00 20.39 275 VAL A N 1
ATOM 1283 C CA . VAL A 1 274 ? 5.871 -36.174 17.291 1.00 22.12 275 VAL A CA 1
ATOM 1284 C C . VAL A 1 274 ? 6.809 -37.342 16.987 1.00 24.06 275 VAL A C 1
ATOM 1285 O O . VAL A 1 274 ? 6.599 -38.075 16.013 1.00 26.52 275 VAL A O 1
ATOM 1289 N N . HIS A 1 275 ? 7.861 -37.507 17.801 1.00 24.21 276 HIS A N 1
ATOM 1290 C CA . HIS A 1 275 ? 8.726 -38.679 17.689 1.00 24.31 276 HIS A CA 1
ATOM 1291 C C . HIS A 1 275 ? 8.281 -39.739 18.698 1.00 24.16 276 HIS A C 1
ATOM 1292 O O . HIS A 1 275 ? 8.390 -39.530 19.911 1.00 22.40 276 HIS A O 1
ATOM 1299 N N . PHE A 1 276 ? 7.824 -40.885 18.195 1.00 21.70 277 PHE A N 1
ATOM 1300 C CA . PHE A 1 276 ? 7.430 -42.011 19.042 1.00 22.63 277 PHE A CA 1
ATOM 1301 C C . PHE A 1 276 ? 8.668 -42.764 19.513 1.00 22.59 277 PHE A C 1
ATOM 1302 O O . PHE A 1 276 ? 9.516 -43.148 18.704 1.00 22.85 277 PHE A O 1
ATOM 1310 N N . ASN A 1 277 ? 8.776 -42.964 20.825 1.00 24.92 278 ASN A N 1
ATOM 1311 C CA . ASN A 1 277 ? 10.044 -43.363 21.418 1.00 24.16 278 ASN A CA 1
ATOM 1312 C C . ASN A 1 277 ? 10.170 -44.871 21.609 1.00 25.08 278 ASN A C 1
ATOM 1313 O O . ASN A 1 277 ? 11.221 -45.438 21.302 1.00 27.06 278 ASN A O 1
ATOM 1318 N N . GLN A 1 278 ? 9.138 -45.523 22.112 1.00 27.70 279 GLN A N 1
ATOM 1319 C CA . GLN A 1 278 ? 9.282 -46.956 22.398 1.00 28.86 279 GLN A CA 1
ATOM 1320 C C . GLN A 1 278 ? 7.929 -47.643 22.224 1.00 26.33 279 GLN A C 1
ATOM 1321 O O . GLN A 1 278 ? 7.402 -48.262 23.154 1.00 26.38 279 GLN A O 1
ATOM 1327 N N . PRO A 1 279 ? 7.324 -47.551 21.047 1.00 26.01 280 PRO A N 1
ATOM 1328 C CA . PRO A 1 279 ? 6.036 -48.218 20.848 1.00 28.20 280 PRO A CA 1
ATOM 1329 C C . PRO A 1 279 ? 6.221 -49.727 20.961 1.00 31.18 280 PRO A C 1
ATOM 1330 O O . PRO A 1 279 ? 7.288 -50.266 20.645 1.00 29.61 280 PRO A O 1
ATOM 1334 N N . LYS A 1 280 ? 5.176 -50.409 21.431 1.00 33.44 281 LYS A N 1
ATOM 1335 C CA . LYS A 1 280 ? 5.208 -51.865 21.577 1.00 41.01 281 LYS A CA 1
ATOM 1336 C C . LYS A 1 280 ? 4.740 -52.515 20.283 1.00 44.57 281 LYS A C 1
ATOM 1337 O O . LYS A 1 280 ? 3.728 -52.107 19.703 1.00 55.06 281 LYS A O 1
ATOM 1339 N N . ALA A 1 281 ? 5.488 -53.512 19.830 1.00 55.52 282 ALA A N 1
ATOM 1340 C CA . ALA A 1 281 ? 5.246 -54.135 18.535 1.00 55.66 282 ALA A CA 1
ATOM 1341 C C . ALA A 1 281 ? 4.234 -55.277 18.628 1.00 52.82 282 ALA A C 1
ATOM 1342 O O . ALA A 1 281 ? 4.199 -56.018 19.615 1.00 56.15 282 ALA A O 1
ATOM 1344 N N . GLY B 1 50 ? -31.682 -12.926 -2.759 1.00 63.96 51 GLY B N 1
ATOM 1345 C CA . GLY B 1 50 ? -32.131 -11.556 -2.556 1.00 56.49 51 GLY B CA 1
ATOM 1346 C C . GLY B 1 50 ? -31.396 -10.482 -3.353 1.00 56.47 51 GLY B C 1
ATOM 1347 O O . GLY B 1 50 ? -30.243 -10.654 -3.685 1.00 56.89 51 GLY B O 1
ATOM 1348 N N . SER B 1 51 ? -32.079 -9.379 -3.654 1.00 49.95 52 SER B N 1
ATOM 1349 C CA . SER B 1 51 ? -31.503 -8.276 -4.407 1.00 45.78 52 SER B CA 1
ATOM 1350 C C . SER B 1 51 ? -30.464 -7.550 -3.591 1.00 41.84 52 SER B C 1
ATOM 1351 O O . SER B 1 51 ? -30.394 -7.722 -2.419 1.00 37.54 52 SER B O 1
ATOM 1354 N N . LEU B 1 52 ? -29.663 -6.745 -4.254 1.00 36.89 5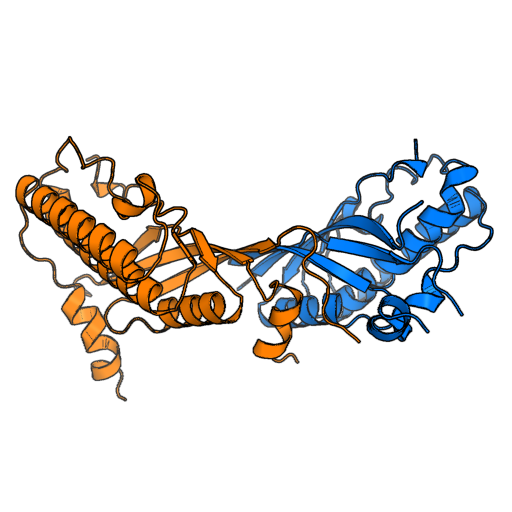3 LEU B N 1
ATOM 1355 C CA . LEU B 1 52 ? -28.601 -5.996 -3.581 1.00 32.35 53 LEU B CA 1
ATOM 1356 C C . LEU B 1 52 ? -29.189 -4.999 -2.597 1.00 28.98 53 LEU B C 1
ATOM 1357 O O . LEU B 1 52 ? -28.671 -4.841 -1.488 1.00 29.12 53 LEU B O 1
ATOM 1362 N N . GLU B 1 53 ? -30.287 -4.338 -2.983 1.00 28.48 54 GLU B N 1
ATOM 1363 C CA . GLU B 1 53 ? -30.976 -3.404 -2.098 1.00 34.34 54 GLU B CA 1
ATOM 1364 C C . GLU B 1 53 ? -31.383 -4.078 -0.800 1.00 32.87 54 GLU B C 1
ATOM 1365 O O . GLU B 1 53 ? -31.187 -3.522 0.284 1.00 31.93 54 GLU B O 1
ATOM 1371 N N . THR B 1 54 ? -31.952 -5.283 -0.881 1.00 31.33 55 THR B N 1
ATOM 1372 C CA . THR B 1 54 ? -32.387 -5.936 0.350 1.00 32.72 55 THR B CA 1
ATOM 1373 C C . THR B 1 54 ? -31.202 -6.495 1.125 1.00 27.95 55 THR B C 1
ATOM 1374 O O . THR B 1 54 ? -31.184 -6.439 2.359 1.00 31.32 55 THR B O 1
ATOM 1378 N N . ALA B 1 55 ? -30.175 -6.984 0.430 1.00 26.18 56 ALA B N 1
ATOM 1379 C CA . ALA B 1 55 ? -28.999 -7.472 1.146 1.00 25.28 56 ALA B CA 1
ATOM 1380 C C . ALA B 1 55 ? -28.282 -6.343 1.900 1.00 26.40 56 ALA B C 1
ATOM 1381 O O . ALA B 1 55 ? -27.789 -6.545 3.016 1.00 24.28 56 ALA B O 1
ATOM 1383 N N . TYR B 1 56 ? -28.214 -5.146 1.316 1.00 23.22 57 TYR B N 1
ATOM 1384 C CA . TYR B 1 56 ? -27.513 -4.052 1.985 1.00 23.95 57 TYR B CA 1
ATOM 1385 C C . TYR B 1 56 ? -28.361 -3.336 3.019 1.00 23.54 57 TYR B C 1
ATOM 1386 O O . TYR B 1 56 ? -27.794 -2.717 3.920 1.00 25.08 57 TYR B O 1
ATOM 1395 N N . LYS B 1 57 ? -29.688 -3.416 2.921 1.00 27.92 58 LYS B N 1
ATOM 1396 C CA . LYS B 1 57 ? -30.582 -2.652 3.796 1.00 30.66 58 LYS B CA 1
ATOM 1397 C C . LYS B 1 57 ? -30.219 -2.698 5.281 1.00 30.47 58 LYS B C 1
ATOM 1398 O O . LYS B 1 57 ? -30.155 -1.625 5.914 1.00 26.83 58 LYS B O 1
ATOM 1404 N N . PRO B 1 58 ? -29.977 -3.861 5.899 1.00 29.58 59 PRO B N 1
ATOM 1405 C CA . PRO B 1 58 ? -29.684 -3.842 7.344 1.00 29.55 59 PRO B CA 1
ATOM 1406 C C . PRO B 1 58 ? -28.414 -3.095 7.671 1.00 27.20 59 PRO B C 1
ATOM 1407 O O . PRO B 1 58 ? -28.334 -2.439 8.711 1.00 27.01 59 PRO B O 1
ATOM 1411 N N . PHE B 1 59 ? -27.406 -3.173 6.797 1.00 26.83 60 PHE B N 1
ATOM 1412 C CA . PHE B 1 59 ? -26.143 -2.483 7.055 1.00 26.14 60 PHE B CA 1
ATOM 1413 C C . PHE B 1 59 ? -26.297 -0.989 6.877 1.00 24.30 60 PHE B C 1
ATOM 1414 O O . PHE B 1 59 ? -25.665 -0.208 7.591 1.00 23.67 60 PHE B O 1
ATOM 1422 N N . LEU B 1 60 ? -27.129 -0.571 5.925 1.00 26.12 61 LEU B N 1
ATOM 1423 C CA . LEU B 1 60 ? -27.334 0.860 5.736 1.00 27.19 61 LEU B CA 1
ATOM 1424 C C . LEU B 1 60 ? -28.200 1.431 6.848 1.00 25.25 61 LEU B C 1
ATOM 1425 O O . LEU B 1 60 ? -27.970 2.551 7.294 1.00 24.99 61 LEU B O 1
ATOM 1430 N N . ALA B 1 61 ? -29.197 0.672 7.305 1.00 26.51 62 ALA B N 1
ATOM 1431 C CA . ALA B 1 61 ? -30.054 1.139 8.392 1.00 26.23 62 ALA B CA 1
ATOM 1432 C C . ALA B 1 61 ? -29.247 1.350 9.671 1.00 27.22 62 ALA B C 1
ATOM 1433 O O . ALA B 1 61 ? -29.382 2.380 10.343 1.00 29.18 62 ALA B O 1
ATOM 1435 N N . SER B 1 62 ? -28.382 0.388 10.020 1.00 26.86 63 SER B N 1
ATOM 1436 C CA . SER B 1 62 ? -27.649 0.477 11.279 1.00 22.89 63 SER B CA 1
ATOM 1437 C C . SER B 1 62 ? -26.504 1.474 11.229 1.00 24.20 63 SER B C 1
ATOM 1438 O O . SER B 1 62 ? -26.049 1.914 12.294 1.00 24.99 63 SER B O 1
ATOM 1441 N N . SER B 1 63 ? -26.043 1.871 10.035 1.00 25.30 64 SER B N 1
ATOM 1442 C CA . SER B 1 63 ? -25.000 2.897 9.946 1.00 23.94 64 SER B CA 1
ATOM 1443 C C . SER B 1 63 ? -25.513 4.336 10.093 1.00 25.05 64 SER B C 1
ATOM 1444 O O . SER B 1 63 ? -24.688 5.249 10.262 1.00 25.86 64 SER B O 1
ATOM 1447 N N . ALA B 1 64 ? -26.826 4.577 10.020 1.00 26.55 65 ALA B N 1
ATOM 1448 C CA . ALA B 1 64 ? -27.348 5.936 10.216 1.00 26.83 65 ALA B CA 1
ATOM 1449 C C . ALA B 1 64 ? -26.883 6.473 11.559 1.00 24.31 65 ALA B C 1
ATOM 1450 O O . ALA B 1 64 ? -27.057 5.806 12.588 1.00 24.43 65 ALA B O 1
ATOM 1452 N N . LEU B 1 65 ? -26.271 7.655 11.550 1.00 22.98 66 LEU B N 1
ATOM 1453 C CA . LEU B 1 65 ? -25.763 8.242 12.784 1.00 28.35 66 LEU B CA 1
ATOM 1454 C C . LEU B 1 65 ? -26.894 8.933 13.540 1.00 29.15 66 LEU B C 1
ATOM 1455 O O . LEU B 1 65 ? -27.759 9.580 12.945 1.00 31.38 66 LEU B O 1
ATOM 1460 N N . VAL B 1 66 ? -26.889 8.758 14.852 1.00 29.54 67 VAL B N 1
ATOM 1461 C CA . VAL B 1 66 ? -27.879 9.329 15.761 1.00 29.34 67 VAL B CA 1
ATOM 1462 C C . VAL B 1 66 ? -27.178 10.392 16.591 1.00 28.13 67 VAL B C 1
ATOM 1463 O O . VAL B 1 66 ? -26.102 10.115 17.141 1.00 23.60 67 VAL B O 1
ATOM 1467 N N . PRO B 1 67 ? -27.749 11.597 16.727 1.00 25.48 68 PRO B N 1
ATOM 1468 C CA . PRO B 1 67 ? -27.121 12.612 17.575 1.00 23.41 68 PRO B CA 1
ATOM 1469 C C . PRO B 1 67 ? -26.930 12.071 18.977 1.00 21.89 68 PRO B C 1
ATOM 1470 O O . PRO B 1 67 ? -27.841 11.490 19.565 1.00 22.37 68 PRO B O 1
ATOM 1474 N N . THR B 1 68 ? -25.725 12.255 19.497 1.00 21.91 69 THR B N 1
ATOM 1475 C CA . THR B 1 68 ? -25.313 11.696 20.774 1.00 24.84 69 THR B CA 1
ATOM 1476 C C . THR B 1 68 ? -24.388 12.700 21.430 1.00 23.65 69 THR B C 1
ATOM 1477 O O . THR B 1 68 ? -23.474 13.202 20.768 1.00 26.75 69 THR B O 1
ATOM 1481 N N . THR B 1 69 ? -24.607 12.987 22.713 1.00 23.46 70 THR B N 1
ATOM 1482 C CA . THR B 1 69 ? -23.636 13.811 23.424 1.00 24.50 70 THR B CA 1
ATOM 1483 C C . THR B 1 69 ? -22.533 12.923 23.991 1.00 24.21 70 THR B C 1
ATOM 1484 O O . THR B 1 69 ? -22.691 11.703 24.065 1.00 25.82 70 THR B O 1
ATOM 1488 N N . PRO B 1 70 ? -21.404 13.499 24.417 1.00 27.99 71 PRO B N 1
ATOM 1489 C CA . PRO B 1 70 ? -20.401 12.686 25.131 1.00 27.29 71 PRO B CA 1
ATOM 1490 C C . PRO B 1 70 ? -20.956 11.951 26.342 1.00 32.38 71 PRO B C 1
ATOM 1491 O O . PRO B 1 70 ? -20.590 10.791 26.573 1.00 29.63 71 PRO B O 1
ATOM 1495 N N . THR B 1 71 ? -21.855 12.586 27.109 1.00 28.09 72 THR B N 1
ATOM 1496 C CA . THR B 1 71 ? -22.392 11.973 28.324 1.00 28.59 72 THR B CA 1
ATOM 1497 C C . THR B 1 71 ? -23.356 10.841 28.000 1.00 27.70 72 THR B C 1
ATOM 1498 O O . THR B 1 71 ? -23.366 9.811 28.685 1.00 29.18 72 THR B O 1
ATOM 1502 N N . ALA B 1 72 ? -24.211 11.030 26.986 1.00 26.62 73 ALA B N 1
ATOM 1503 C CA . ALA B 1 72 ? -25.127 9.967 26.602 1.00 26.27 73 ALA B CA 1
ATOM 1504 C C . ALA B 1 72 ? -24.368 8.753 26.076 1.00 27.85 73 ALA B C 1
ATOM 1505 O O . ALA B 1 72 ? -24.813 7.609 26.258 1.00 26.08 73 ALA B O 1
ATOM 1507 N N . PHE B 1 73 ? -23.226 8.978 25.428 1.00 26.61 74 PHE B N 1
ATOM 1508 C CA . PHE B 1 73 ? -22.407 7.855 24.997 1.00 26.66 74 PHE B CA 1
ATOM 1509 C C . PHE B 1 73 ? -21.914 7.054 26.199 1.00 27.62 74 PHE B C 1
ATOM 1510 O O . PHE B 1 73 ? -21.958 5.817 26.192 1.00 25.42 74 PHE B O 1
ATOM 1518 N N . GLN B 1 74 ? -21.445 7.745 27.247 1.00 26.63 75 GLN B N 1
ATOM 1519 C CA . GLN B 1 74 ? -20.960 7.049 28.443 1.00 27.54 75 GLN B CA 1
ATOM 1520 C C . GLN B 1 74 ? -22.063 6.247 29.125 1.00 28.03 75 GLN B C 1
ATOM 1521 O O . GLN B 1 74 ? -21.820 5.134 29.589 1.00 27.12 75 GLN B O 1
ATOM 1527 N N . ASN B 1 75 ? -23.273 6.810 29.227 1.00 27.90 76 ASN B N 1
ATOM 1528 C CA . ASN B 1 75 ? -24.392 6.068 29.809 1.00 30.38 76 ASN B CA 1
ATOM 1529 C C . ASN B 1 75 ? -24.753 4.839 28.985 1.00 29.09 76 ASN B C 1
ATOM 1530 O O . ASN B 1 75 ? -25.169 3.816 29.542 1.00 27.96 76 ASN B O 1
ATOM 1535 N N . GLU B 1 76 ? -24.686 4.947 27.658 1.00 25.39 77 GLU B N 1
ATOM 1536 C CA . GLU B 1 76 ? -24.950 3.791 26.803 1.00 30.77 77 GLU B CA 1
ATOM 1537 C C . GLU B 1 76 ? -23.871 2.731 26.993 1.00 25.77 77 GLU B C 1
ATOM 1538 O O . GLU B 1 76 ? -24.161 1.528 27.094 1.00 24.75 77 GLU B O 1
ATOM 1544 N N . LEU B 1 77 ? -22.619 3.171 27.089 1.00 24.00 78 LEU B N 1
ATOM 1545 C CA . LEU B 1 77 ? -21.515 2.260 27.340 1.00 27.02 78 LEU B CA 1
ATOM 1546 C C . LEU B 1 77 ? -21.731 1.471 28.626 1.00 29.75 78 LEU B C 1
ATOM 1547 O O . LEU B 1 77 ? -21.640 0.233 28.631 1.00 27.56 78 LEU B O 1
ATOM 1552 N N . LYS B 1 78 ? -22.033 2.171 29.724 1.00 29.80 79 LYS B N 1
ATOM 1553 C CA . LYS B 1 78 ? -22.135 1.494 31.018 1.00 32.94 79 LYS B CA 1
ATOM 1554 C C . LYS B 1 78 ? -23.346 0.578 31.060 1.00 29.19 79 LYS B C 1
ATOM 1555 O O . LYS B 1 78 ? -23.290 -0.514 31.634 1.00 31.52 79 LYS B O 1
ATOM 1561 N N . THR B 1 79 ? -24.441 0.987 30.423 1.00 26.95 80 THR B N 1
ATOM 1562 C CA . THR B 1 79 ? -25.625 0.144 30.306 1.00 30.03 80 THR B CA 1
ATOM 156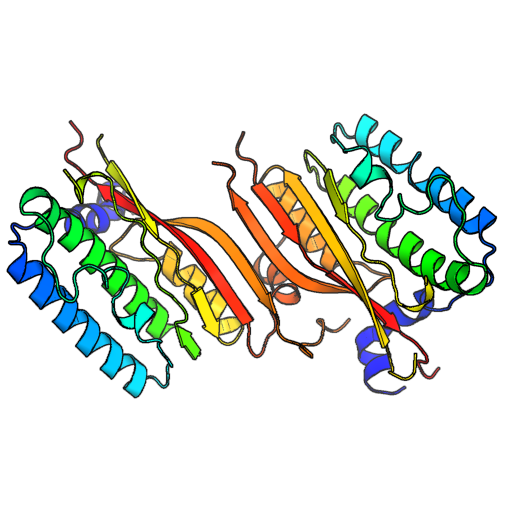3 C C . THR B 1 79 ? -25.324 -1.151 29.555 1.00 31.42 80 THR B C 1
ATOM 1564 O O . THR B 1 79 ? -25.766 -2.233 29.961 1.00 31.24 80 THR B O 1
ATOM 1568 N N . PHE B 1 80 ? -24.615 -1.043 28.426 1.00 29.04 81 PHE B N 1
ATOM 1569 C CA . PHE B 1 80 ? -24.285 -2.209 27.613 1.00 27.86 81 PHE B CA 1
ATOM 1570 C C . PHE B 1 80 ? -23.377 -3.149 28.379 1.00 26.28 81 PHE B C 1
ATOM 1571 O O . PHE B 1 80 ? -23.553 -4.371 28.350 1.00 24.44 81 PHE B O 1
ATOM 1579 N N . ARG B 1 81 ? -22.394 -2.575 29.064 1.00 23.07 82 ARG B N 1
ATOM 1580 C CA . ARG B 1 81 ? -21.448 -3.332 29.860 1.00 25.01 82 ARG B CA 1
ATOM 1581 C C . ARG B 1 81 ? -22.153 -4.105 30.967 1.00 28.34 82 ARG B C 1
ATOM 1582 O O . ARG B 1 81 ? -21.980 -5.329 31.090 1.00 28.04 82 ARG B O 1
ATOM 1590 N N . ASP B 1 82 ? -22.959 -3.407 31.784 1.00 29.39 83 ASP B N 1
ATOM 1591 C CA . ASP B 1 82 ? -23.760 -4.073 32.819 1.00 30.12 83 ASP B CA 1
ATOM 1592 C C . ASP B 1 82 ? -24.593 -5.212 32.243 1.00 29.15 83 ASP B C 1
ATOM 1593 O O . ASP B 1 82 ? -24.592 -6.329 32.778 1.00 31.07 83 ASP B O 1
ATOM 1598 N N . SER B 1 83 ? -25.304 -4.963 31.139 1.00 26.07 84 SER B N 1
ATOM 1599 C CA . SER B 1 83 ? -26.129 -6.029 30.579 1.00 29.49 84 SER B CA 1
ATOM 1600 C C . SER B 1 83 ? -25.277 -7.206 30.109 1.00 31.19 84 SER B C 1
ATOM 1601 O O . SER B 1 83 ? -25.705 -8.368 30.205 1.00 28.47 84 SER B O 1
ATOM 1604 N N . LEU B 1 84 ? -24.082 -6.927 29.564 1.00 31.92 85 LEU B N 1
ATOM 1605 C CA . LEU B 1 84 ? -23.230 -8.007 29.050 1.00 31.62 85 LEU B CA 1
ATOM 1606 C C . LEU B 1 84 ? -22.707 -8.874 30.188 1.00 29.28 85 LEU B C 1
ATOM 1607 O O . LEU B 1 84 ? -22.633 -10.102 30.065 1.00 31.56 85 LEU B O 1
ATOM 1612 N N . ILE B 1 85 ? -22.344 -8.243 31.299 1.00 28.75 86 ILE B N 1
ATOM 1613 C CA . ILE B 1 85 ? -21.865 -8.968 32.469 1.00 34.37 86 ILE B CA 1
ATOM 1614 C C . ILE B 1 85 ? -22.949 -9.887 33.014 1.00 34.78 86 ILE B C 1
ATOM 1615 O O . ILE B 1 85 ? -22.688 -11.055 33.330 1.00 33.43 86 ILE B O 1
ATOM 1620 N N . SER B 1 86 ? -24.196 -9.411 33.072 1.00 34.07 87 SER B N 1
ATOM 1621 C CA . SER B 1 86 ? -25.246 -10.263 33.632 1.00 35.10 87 SER B CA 1
ATOM 1622 C C . SER B 1 86 ? -25.602 -11.398 32.679 1.00 35.73 87 SER B C 1
ATOM 1623 O O . SER B 1 86 ? -25.913 -12.510 33.121 1.00 36.12 87 SER B O 1
ATOM 1626 N N . SER B 1 87 ? -25.521 -11.160 31.368 1.00 36.43 88 SER B N 1
ATOM 1627 C CA . SER B 1 87 ? -25.853 -12.226 30.426 1.00 34.66 88 SER B CA 1
ATOM 1628 C C . SER B 1 87 ? -24.749 -13.283 30.390 1.00 34.28 88 SER B C 1
ATOM 1629 O O . SER B 1 87 ? -25.025 -14.476 30.234 1.00 32.32 88 SER B O 1
ATOM 1632 N N . CYS B 1 88 ? -23.491 -12.867 30.536 1.00 30.24 89 CYS B N 1
ATOM 1633 C CA . CYS B 1 88 ? -22.399 -13.836 30.633 1.00 31.79 89 CYS B CA 1
ATOM 1634 C C . CYS B 1 88 ? -22.537 -14.704 31.886 1.00 33.12 89 CYS B C 1
ATOM 1635 O O . CYS B 1 88 ? -22.348 -15.930 31.829 1.00 27.95 89 CYS B O 1
ATOM 1638 N N . LYS B 1 89 ? -22.858 -14.085 33.030 1.00 36.76 90 LYS B N 1
ATOM 1639 C CA . LYS B 1 89 ? -23.089 -14.882 34.236 1.00 38.77 90 LYS B CA 1
ATOM 1640 C C . LYS B 1 89 ? -24.235 -15.861 34.026 1.00 38.85 90 LYS B C 1
ATOM 1641 O O . LYS B 1 89 ? -24.099 -17.061 34.286 1.00 37.69 90 LYS B O 1
ATOM 1647 N N . LYS B 1 90 ? -25.350 -15.416 33.454 1.00 38.76 91 LYS B N 1
ATOM 1648 C CA . LYS B 1 90 ? -26.436 -16.347 33.169 1.00 42.10 91 LYS B CA 1
ATOM 1649 C C . LYS B 1 90 ? -26.009 -17.448 32.205 1.00 43.10 91 LYS B C 1
ATOM 1650 O O . LYS B 1 90 ? -26.523 -18.572 32.286 1.00 38.17 91 LYS B O 1
ATOM 1656 N N . LYS B 1 91 ? -25.076 -17.155 31.290 1.00 40.53 92 LYS B N 1
ATOM 1657 C CA . LYS B 1 91 ? -24.712 -18.103 30.237 1.00 37.35 92 LYS B CA 1
ATOM 1658 C C . LYS B 1 91 ? -23.500 -18.962 30.588 1.00 36.78 92 LYS B C 1
ATOM 1659 O O . LYS B 1 91 ? -23.072 -19.768 29.752 1.00 33.71 92 LYS B O 1
ATOM 1665 N N . ASN B 1 92 ? -22.940 -18.797 31.789 1.00 32.16 93 ASN B N 1
ATOM 1666 C CA . ASN B 1 92 ? -21.751 -19.521 32.242 1.00 36.06 93 ASN B CA 1
ATOM 1667 C C . ASN B 1 92 ? -20.512 -19.158 31.411 1.00 34.74 93 ASN B C 1
ATOM 1668 O O . ASN B 1 92 ? -19.696 -20.021 31.079 1.00 33.11 93 ASN B O 1
ATOM 1673 N N . ILE B 1 93 ? -20.362 -17.878 31.079 1.00 31.38 94 ILE B N 1
ATOM 1674 C CA . ILE B 1 93 ? -19.229 -17.383 30.302 1.00 29.98 94 ILE B CA 1
ATOM 1675 C C . ILE B 1 93 ? -18.397 -16.481 31.194 1.00 28.21 94 ILE B C 1
ATOM 1676 O O . ILE B 1 93 ? -18.923 -15.547 31.799 1.00 32.14 94 ILE B O 1
ATOM 1681 N N . LEU B 1 94 ? -17.100 -16.744 31.264 1.00 28.44 95 LEU B N 1
ATOM 1682 C CA . LEU B 1 94 ? -16.183 -15.840 31.942 1.0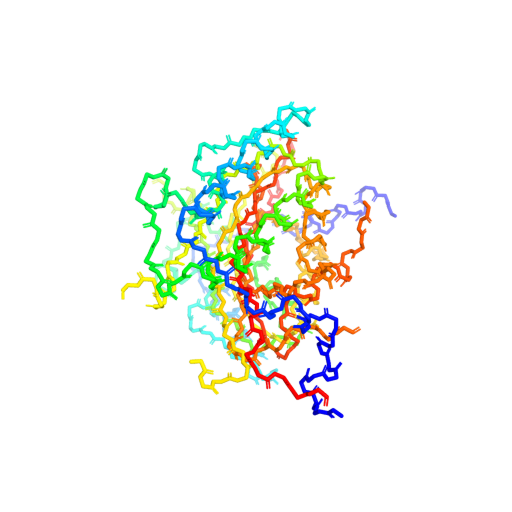0 30.35 95 LEU B CA 1
ATOM 1683 C C . LEU B 1 94 ? -15.856 -14.664 31.018 1.00 30.44 95 LEU B C 1
ATOM 1684 O O . LEU B 1 94 ? -15.601 -14.853 29.824 1.00 25.74 95 LEU B O 1
ATOM 1689 N N . ILE B 1 95 ? -15.885 -13.449 31.554 1.00 28.76 96 ILE B N 1
ATOM 1690 C CA . ILE B 1 95 ? -15.542 -12.266 30.771 1.00 32.17 96 ILE B CA 1
ATOM 1691 C C . ILE B 1 95 ? -14.646 -11.375 31.614 1.00 33.21 96 ILE B C 1
ATOM 1692 O O . ILE B 1 95 ? -14.976 -11.052 32.759 1.00 32.49 96 ILE B O 1
ATOM 1697 N N . THR B 1 96 ? -13.494 -11.014 31.064 1.00 34.64 97 THR B N 1
ATOM 1698 C CA . THR B 1 96 ? -12.569 -10.156 31.784 1.00 34.34 97 THR B CA 1
ATOM 1699 C C . THR B 1 96 ? -13.133 -8.749 31.899 1.00 34.02 97 THR B C 1
ATOM 1700 O O . THR B 1 96 ? -13.972 -8.316 31.098 1.00 27.77 97 THR B O 1
ATOM 1704 N N . ASP B 1 97 ? -12.639 -8.029 32.902 1.00 34.43 98 ASP B N 1
ATOM 1705 C CA . ASP B 1 97 ? -13.060 -6.656 33.109 1.00 37.74 98 ASP B CA 1
ATOM 1706 C C . ASP B 1 97 ? -12.731 -5.797 31.893 1.00 40.65 98 ASP B C 1
ATOM 1707 O O . ASP B 1 97 ? -13.514 -4.923 31.508 1.00 39.90 98 ASP B O 1
ATOM 1712 N N . THR B 1 98 ? -11.595 -6.061 31.248 1.00 36.32 99 THR B N 1
ATOM 1713 C CA . THR B 1 98 ? -11.227 -5.279 30.073 1.00 41.02 99 THR B CA 1
ATOM 1714 C C . THR B 1 98 ? -12.181 -5.559 28.913 1.00 43.37 99 THR B C 1
ATOM 1715 O O . THR B 1 98 ? -12.648 -4.619 28.247 1.00 44.95 99 THR B O 1
ATOM 1719 N N . SER B 1 99 ? -12.515 -6.847 28.685 1.00 31.37 100 SER B N 1
ATOM 1720 C CA . SER B 1 99 ? -13.493 -7.221 27.659 1.00 30.08 100 SER B CA 1
ATOM 1721 C C . SER B 1 99 ? -14.841 -6.562 27.897 1.00 26.49 100 SER B C 1
ATOM 1722 O O . SER B 1 99 ? -15.560 -6.241 26.943 1.00 25.64 100 SER B O 1
ATOM 1725 N N . SER B 1 100 ? -15.232 -6.415 29.165 1.00 28.71 101 SER B N 1
ATOM 1726 C CA . SER B 1 100 ? -16.590 -5.987 29.478 1.00 27.79 101 SER B CA 1
ATOM 1727 C C . SER B 1 100 ? -16.839 -4.537 29.068 1.00 26.56 101 SER B C 1
ATOM 1728 O O . SER B 1 100 ? -17.997 -4.137 28.929 1.00 25.52 101 SER B O 1
ATOM 1731 N N . TRP B 1 101 ? -15.785 -3.766 28.809 1.00 25.20 102 TRP B N 1
ATOM 1732 C CA . TRP B 1 101 ? -15.908 -2.392 28.324 1.00 25.08 102 TRP B CA 1
ATOM 1733 C C . TRP B 1 101 ? -16.011 -2.301 26.809 1.00 24.43 102 TRP B C 1
ATOM 1734 O O . TRP B 1 101 ? -16.130 -1.193 26.276 1.00 23.52 102 TRP B O 1
ATOM 1745 N N . LEU B 1 102 ? -15.954 -3.434 26.109 1.00 23.78 103 LEU B N 1
ATOM 1746 C CA . LEU B 1 102 ? -16.317 -3.519 24.694 1.00 24.16 103 LEU B CA 1
ATOM 1747 C C . LEU B 1 102 ? -15.395 -2.686 23.808 1.00 21.77 103 LEU B C 1
ATOM 1748 O O . LEU B 1 102 ? -15.791 -2.245 22.732 1.00 22.47 103 LEU B O 1
ATOM 1753 N N . GLY B 1 103 ? -14.161 -2.475 24.247 1.00 21.75 104 GLY B N 1
ATOM 1754 C CA . GLY B 1 103 ? -13.214 -1.650 23.524 1.00 24.72 104 GLY B CA 1
ATOM 1755 C C . GLY B 1 103 ? -13.147 -0.189 23.937 1.00 22.23 104 GLY B C 1
ATOM 1756 O O . GLY B 1 103 ? -12.291 0.542 23.416 1.00 24.35 104 GLY B O 1
ATOM 1757 N N . PHE B 1 104 ? -14.008 0.268 24.853 1.00 23.10 105 PHE B N 1
ATOM 1758 C CA . PHE B 1 104 ? -14.117 1.689 25.163 1.00 26.64 105 PHE B CA 1
ATOM 1759 C C . PHE B 1 104 ? -13.809 1.993 26.631 1.00 28.39 105 PHE B C 1
ATOM 1760 O O . PHE B 1 104 ? -14.344 2.958 27.187 1.00 27.84 105 PHE B O 1
ATOM 1768 N N . GLN B 1 105 ? -12.930 1.203 27.268 1.00 28.68 106 GLN B N 1
ATOM 1769 C CA . GLN B 1 105 ? -12.586 1.469 28.663 1.00 29.50 106 GLN B CA 1
ATOM 1770 C C . GLN B 1 105 ? -12.008 2.869 28.858 1.00 30.94 106 GLN B C 1
ATOM 1771 O O . GLN B 1 105 ? -12.158 3.458 29.940 1.00 33.95 106 GLN B O 1
ATOM 1777 N N . VAL B 1 106 ? -11.370 3.430 27.829 1.00 28.19 107 VAL B N 1
ATOM 1778 C CA . VAL B 1 106 ? -10.835 4.790 27.923 1.00 32.22 107 VAL B CA 1
ATOM 1779 C C . VAL B 1 106 ? -11.924 5.808 28.266 1.00 33.31 107 VAL B C 1
ATOM 1780 O O . VAL B 1 106 ? -11.644 6.862 28.846 1.00 38.19 107 VAL B O 1
ATOM 1784 N N . TYR B 1 107 ? -13.179 5.508 27.944 1.00 34.48 108 TYR B N 1
ATOM 1785 C CA . TYR B 1 107 ? -14.274 6.425 28.228 1.00 30.42 108 TYR B CA 1
ATOM 1786 C C . TYR B 1 107 ? -15.062 6.036 29.469 1.00 32.06 108 TYR B C 1
ATOM 1787 O O . TYR B 1 107 ? -16.138 6.598 29.714 1.00 33.86 108 TYR B O 1
ATOM 1796 N N . SER B 1 108 ? -14.547 5.092 30.262 1.00 32.35 109 SER B N 1
ATOM 1797 C CA . SER B 1 108 ? -15.242 4.695 31.484 1.00 34.25 109 SER B CA 1
ATOM 1798 C C . SER B 1 108 ? -15.283 5.833 32.485 1.00 35.92 109 SER B C 1
ATOM 1799 O O . SER B 1 108 ? -16.245 5.953 33.249 1.00 39.25 109 SER B O 1
ATOM 1802 N N . THR B 1 109 ? -14.239 6.656 32.524 1.00 35.13 110 THR B N 1
ATOM 1803 C CA . THR B 1 109 ? -14.215 7.797 33.430 1.00 44.70 110 THR B CA 1
ATOM 1804 C C . THR B 1 109 ? -14.234 9.137 32.712 1.00 48.33 110 THR B C 1
ATOM 1805 O O . THR B 1 109 ? -14.833 10.088 33.218 1.00 56.45 110 THR B O 1
ATOM 1809 N N . GLN B 1 110 ? -13.629 9.237 31.529 1.00 44.72 111 GLN B N 1
ATOM 1810 C CA . GLN B 1 110 ? -13.573 10.486 30.780 1.00 42.50 111 GLN B CA 1
ATOM 1811 C C . GLN B 1 110 ? -14.462 10.407 29.546 1.00 40.45 111 GLN B C 1
ATOM 1812 O O . GLN B 1 110 ? -14.562 9.356 28.907 1.00 39.70 111 GLN B O 1
ATOM 1818 N N . ALA B 1 111 ? -15.086 11.513 29.206 1.00 36.36 112 ALA B N 1
ATOM 1819 C CA . ALA B 1 111 ? -16.041 11.484 28.110 1.00 34.36 112 ALA B CA 1
ATOM 1820 C C . ALA B 1 111 ? -15.342 11.716 26.773 1.00 35.06 112 ALA B C 1
ATOM 1821 O O . ALA B 1 111 ? -14.289 12.360 26.719 1.00 32.93 112 ALA B O 1
ATOM 1823 N N . PRO B 1 112 ? -15.900 11.201 25.673 1.00 29.53 113 PRO B N 1
ATOM 1824 C CA . PRO B 1 112 ? -15.311 11.462 24.360 1.00 29.13 113 PRO B CA 1
ATOM 1825 C C . PRO B 1 112 ? -15.545 12.904 23.945 1.00 29.59 113 PRO B C 1
ATOM 1826 O O . PRO B 1 112 ? -16.296 13.648 24.574 1.00 25.61 113 PRO B O 1
ATOM 1830 N N . SER B 1 113 ? -14.889 13.291 22.855 1.00 28.46 114 SER B N 1
ATOM 1831 C CA . SER B 1 113 ? -15.134 14.607 22.289 1.00 30.46 114 SER B CA 1
ATOM 1832 C C . SER B 1 113 ? -16.535 14.685 21.690 1.00 31.34 114 SER B C 1
ATOM 1833 O O . SER B 1 113 ? -17.161 13.669 21.332 1.00 26.06 114 SER B O 1
ATOM 1836 N N . VAL B 1 114 ? -17.014 15.928 21.590 1.00 28.33 115 VAL B N 1
ATOM 1837 C CA . VAL B 1 114 ? -18.313 16.225 20.995 1.00 26.61 115 VAL B CA 1
ATOM 1838 C C . VAL B 1 114 ? -18.399 15.684 19.571 1.00 24.99 115 VAL B C 1
ATOM 1839 O O . VAL B 1 114 ? -19.420 15.100 19.174 1.00 24.53 115 VAL B O 1
ATOM 1843 N N . GLN B 1 115 ? -17.350 15.900 18.769 1.00 24.75 116 GLN B N 1
ATOM 1844 C CA . GLN B 1 115 ? -17.404 15.514 17.358 1.00 27.79 116 GLN B CA 1
ATOM 1845 C C . GLN B 1 115 ? -17.364 14.006 17.152 1.00 27.97 116 GLN B C 1
ATOM 1846 O O . GLN B 1 115 ? -17.756 13.532 16.079 1.00 28.68 116 GLN B O 1
ATOM 1852 N N . ALA B 1 116 ? -16.937 13.241 18.156 1.00 27.11 117 ALA B N 1
ATOM 1853 C CA . ALA B 1 116 ? -16.786 11.795 17.994 1.00 29.16 117 ALA B CA 1
ATOM 1854 C C . ALA B 1 116 ? -17.948 10.992 18.559 1.00 27.40 117 ALA B C 1
ATOM 1855 O O . ALA B 1 116 ? -18.056 9.803 18.249 1.00 26.44 117 ALA B O 1
ATOM 1857 N N . ALA B 1 117 ? -18.832 11.616 19.347 1.00 25.34 118 ALA B N 1
ATOM 1858 C CA . ALA B 1 117 ? -19.737 10.841 20.197 1.00 25.75 118 ALA B CA 1
ATOM 1859 C C . ALA B 1 117 ? -20.701 10.007 19.366 1.00 23.82 118 ALA B C 1
ATOM 1860 O O . ALA B 1 117 ? -20.959 8.838 19.683 1.00 23.84 118 ALA B O 1
ATOM 1862 N N . SER B 1 118 ? -21.217 10.579 18.285 1.00 22.38 119 SER B N 1
ATOM 1863 C CA . SER B 1 118 ? -22.188 9.873 17.449 1.00 24.92 119 SER B CA 1
ATOM 1864 C C . SER B 1 118 ? -21.550 8.716 16.674 1.00 23.90 119 SER B C 1
ATOM 1865 O O . SER B 1 118 ? -22.156 7.650 16.526 1.00 23.55 119 SER B O 1
ATOM 1868 N N . THR B 1 119 ? -20.354 8.933 16.133 1.00 24.32 120 THR B N 1
ATOM 1869 C CA . THR B 1 119 ? -19.648 7.886 15.398 1.00 25.50 120 THR B CA 1
ATOM 1870 C C . THR B 1 119 ? -19.257 6.754 16.338 1.00 23.26 120 THR B C 1
ATOM 1871 O O . THR B 1 119 ? -19.499 5.576 16.049 1.00 22.18 120 THR B O 1
ATOM 1875 N N . LEU B 1 120 ? -18.711 7.109 17.504 1.00 22.51 121 LEU B N 1
ATOM 1876 C CA . LEU B 1 120 ? -18.431 6.110 18.533 1.00 25.73 121 LEU B CA 1
ATOM 1877 C C . LEU B 1 120 ? -19.692 5.356 18.940 1.00 26.10 121 LEU B C 1
ATOM 1878 O O . LEU B 1 120 ? -19.632 4.155 19.224 1.00 21.22 121 LEU B O 1
ATOM 1883 N N . GLY B 1 121 ? -20.839 6.047 19.010 1.00 24.60 122 GLY B N 1
ATOM 1884 C CA . GLY B 1 121 ? -22.083 5.356 19.320 1.00 25.07 122 GLY B CA 1
ATOM 1885 C C . GLY B 1 121 ? -22.429 4.290 18.294 1.00 26.86 122 GLY B C 1
ATOM 1886 O O . GLY B 1 121 ? -22.990 3.243 18.635 1.00 26.84 122 GLY B O 1
ATOM 1887 N N . PHE B 1 122 ? -22.088 4.534 17.025 1.00 27.49 123 PHE B N 1
ATOM 1888 C CA . PHE B 1 122 ? -22.287 3.506 16.007 1.00 25.44 123 PHE B CA 1
ATOM 1889 C C . PHE B 1 122 ? -21.387 2.311 16.281 1.00 22.11 123 PHE B C 1
ATOM 1890 O O . PHE B 1 122 ? -21.845 1.162 16.282 1.00 20.64 123 PHE B O 1
ATOM 1898 N N . GLU B 1 123 ? -20.092 2.578 16.510 1.00 22.85 124 GLU B N 1
ATOM 1899 C CA . GLU B 1 123 ? -19.114 1.517 16.746 1.00 24.14 124 GLU B CA 1
ATOM 1900 C C . GLU B 1 123 ? -19.452 0.723 18.002 1.00 23.29 124 GLU B C 1
ATOM 1901 O O . GLU B 1 123 ? -19.325 -0.508 18.022 1.00 22.58 124 GLU B O 1
ATOM 1907 N N . LEU B 1 124 ? -19.927 1.405 19.046 1.00 24.46 125 LEU B N 1
ATOM 1908 C CA . LEU B 1 124 ? -20.326 0.714 20.273 1.00 25.67 125 LEU B CA 1
ATOM 1909 C C . LEU B 1 124 ? -21.507 -0.214 20.021 1.00 25.46 125 LEU B C 1
ATOM 1910 O O . LEU B 1 124 ? -21.506 -1.379 20.445 1.00 24.69 125 LEU B O 1
ATOM 1915 N N . LYS B 1 125 ? -22.532 0.284 19.331 1.00 24.98 126 LYS B N 1
ATOM 1916 C CA . LYS B 1 125 ? -23.684 -0.564 19.040 1.00 28.27 126 LYS B CA 1
ATOM 1917 C C . LYS B 1 125 ? -23.275 -1.794 18.231 1.00 26.03 126 LYS B C 1
ATOM 1918 O O . LYS B 1 125 ? -23.811 -2.883 18.441 1.00 23.45 126 LYS B O 1
ATOM 1924 N N . ALA B 1 126 ? -22.335 -1.629 17.294 1.00 23.69 127 ALA B N 1
ATOM 1925 C CA . ALA B 1 126 ? -21.896 -2.740 16.452 1.00 24.19 127 ALA B CA 1
ATOM 1926 C C . ALA B 1 126 ? -21.158 -3.800 17.271 1.00 23.18 127 ALA B C 1
ATOM 1927 O O . ALA B 1 126 ? -21.469 -4.994 17.178 1.00 22.44 127 ALA B O 1
ATOM 1929 N N . ILE B 1 127 ? -20.175 -3.371 18.071 1.00 21.18 128 ILE B N 1
ATOM 1930 C CA . ILE B 1 127 ? -19.375 -4.284 18.883 1.00 21.44 128 ILE B CA 1
ATOM 1931 C C . ILE B 1 127 ? -20.245 -4.979 19.930 1.00 21.21 128 ILE B C 1
ATOM 1932 O O . ILE B 1 127 ? -20.120 -6.192 20.167 1.00 21.73 128 ILE B O 1
ATOM 1937 N N . ASN B 1 128 ? -21.133 -4.223 20.573 1.00 20.88 129 ASN B N 1
ATOM 1938 C CA . ASN B 1 128 ? -22.089 -4.791 21.524 1.00 21.41 129 ASN B CA 1
ATOM 1939 C C . ASN B 1 128 ? -22.962 -5.840 20.855 1.00 24.05 129 ASN B C 1
ATOM 1940 O O . ASN B 1 128 ? -23.265 -6.882 21.443 1.00 24.83 129 ASN B O 1
ATOM 1945 N N . SER B 1 129 ? -23.372 -5.590 19.620 1.00 23.18 130 SER B N 1
ATOM 1946 C CA . SER B 1 129 ? -24.213 -6.562 18.938 1.00 23.70 130 SER B CA 1
ATOM 1947 C C . SER B 1 129 ? -23.397 -7.801 18.573 1.00 24.77 130 SER B C 1
ATOM 1948 O O . SER B 1 129 ? -23.874 -8.932 18.711 1.00 21.80 130 SER B O 1
ATOM 1951 N N . LEU B 1 130 ? -22.137 -7.603 18.178 1.00 24.47 131 LEU B N 1
ATOM 1952 C CA . LEU B 1 130 ? -21.247 -8.718 17.853 1.00 23.83 131 LEU B CA 1
ATOM 1953 C C . LEU B 1 130 ? -20.983 -9.599 19.069 1.00 23.72 131 LEU B C 1
ATOM 1954 O O . LEU B 1 130 ? -21.168 -10.819 19.022 1.00 23.51 131 LEU B O 1
ATOM 1959 N N . VAL B 1 131 ? -20.522 -8.996 20.162 1.00 24.71 132 VAL B N 1
ATOM 1960 C CA . VAL B 1 131 ? -20.133 -9.778 21.327 1.00 26.32 132 VAL B CA 1
ATOM 1961 C C . VAL B 1 131 ? -21.331 -10.532 21.881 1.00 26.69 132 VAL B C 1
ATOM 1962 O O . VAL B 1 131 ? -21.211 -11.682 22.332 1.00 28.09 132 VAL B O 1
ATOM 1966 N N . ASN B 1 132 ? -22.509 -9.916 21.831 1.00 27.85 133 ASN B N 1
ATOM 1967 C CA . ASN B 1 132 ? -23.714 -10.586 22.304 1.00 30.23 133 ASN B CA 1
ATOM 1968 C C . ASN B 1 132 ? -24.113 -11.746 21.396 1.00 28.38 133 ASN B C 1
ATOM 1969 O O . ASN B 1 132 ? -24.663 -12.742 21.874 1.00 33.15 133 ASN B O 1
ATOM 1974 N N . LYS B 1 133 ? -23.829 -11.654 20.091 1.00 27.74 134 LYS B N 1
ATOM 1975 C CA . LYS B 1 133 ? -24.014 -12.817 19.222 1.00 26.57 134 LYS B CA 1
ATOM 1976 C C . LYS B 1 133 ? -22.998 -13.910 19.536 1.00 28.60 134 LYS B C 1
ATOM 1977 O O . LYS B 1 133 ? -23.335 -15.099 19.533 1.00 30.45 134 LYS B O 1
ATOM 1979 N N . LEU B 1 134 ? -21.745 -13.526 19.793 1.00 29.43 135 LEU B N 1
ATOM 1980 C CA . LEU B 1 134 ? -20.708 -14.499 20.116 1.00 29.14 135 LEU B CA 1
ATOM 1981 C C . LEU B 1 134 ? -21.019 -15.233 21.420 1.00 30.92 135 LEU B C 1
ATOM 1982 O O . LEU B 1 134 ? -20.669 -16.409 21.566 1.00 27.77 135 LEU B O 1
ATOM 1987 N N . ALA B 1 135 ? -21.680 -14.557 22.369 1.00 30.26 136 ALA B N 1
ATOM 1988 C CA . ALA B 1 135 ? -22.058 -15.187 23.627 1.00 31.63 136 ALA B CA 1
ATOM 1989 C C . ALA B 1 135 ? -23.144 -16.241 23.448 1.00 33.57 136 ALA B C 1
ATOM 1990 O O . ALA B 1 135 ? -23.378 -17.046 24.362 1.00 37.36 136 ALA B O 1
ATOM 1992 N N . GLU B 1 136 ? -23.822 -16.257 22.309 1.00 31.46 137 GLU B N 1
ATOM 1993 C CA . GLU B 1 136 ? -24.829 -17.273 22.051 1.00 32.39 137 GLU B CA 1
ATOM 1994 C C . GLU B 1 136 ? -24.250 -18.497 21.367 1.00 31.88 137 GLU B C 1
ATOM 1995 O O . GLU B 1 136 ? -24.975 -19.464 21.107 1.00 34.26 137 GLU B O 1
ATOM 2001 N N . CYS B 1 137 ? -22.952 -18.482 21.113 1.00 29.35 138 CYS B N 1
ATOM 2002 C CA . CYS B 1 137 ? -22.280 -19.502 20.333 1.00 31.15 138 CYS B CA 1
ATOM 2003 C C . CYS B 1 137 ? -21.684 -20.601 21.197 1.00 26.69 138 CYS B C 1
ATOM 2004 O O . CYS B 1 137 ? -21.091 -21.524 20.658 1.00 28.11 138 CYS B O 1
ATOM 2007 N N . GLY B 1 138 ? -21.798 -20.499 22.516 1.00 25.47 139 GLY B N 1
ATOM 2008 C CA . GLY B 1 138 ? -21.296 -21.527 23.410 1.00 27.41 139 GLY B CA 1
ATOM 2009 C C . GLY B 1 138 ? -19.870 -21.353 23.878 1.00 27.85 139 GLY B C 1
ATOM 2010 O O . GLY B 1 138 ? -19.293 -22.312 24.417 1.00 28.67 139 GLY B O 1
ATOM 2011 N N . LEU B 1 139 ? -19.274 -20.171 23.673 1.00 25.87 140 LEU B N 1
ATOM 2012 C CA . LEU B 1 139 ? -17.917 -19.900 24.116 1.00 24.98 140 LEU B CA 1
ATOM 2013 C C . LEU B 1 139 ? -17.806 -20.036 25.626 1.00 27.50 140 LEU B C 1
ATOM 2014 O O . LEU B 1 139 ? -18.798 -19.976 26.361 1.00 32.02 140 LEU B O 1
ATOM 2019 N N . SER B 1 140 ? -16.565 -20.202 26.086 1.00 24.12 141 SER B N 1
ATOM 2020 C CA . SER B 1 140 ? -16.232 -20.343 27.501 1.00 26.52 141 SER B CA 1
ATOM 2021 C C . SER B 1 140 ? -15.798 -19.034 28.123 1.00 26.30 141 SER B C 1
ATOM 2022 O O . SER B 1 140 ? -16.058 -18.792 29.303 1.00 24.96 141 SER B O 1
ATOM 2025 N N . LYS B 1 141 ? -15.112 -18.194 27.358 1.00 28.08 142 LYS B N 1
ATOM 2026 C CA . LYS B 1 141 ? -14.443 -17.055 27.966 1.00 31.14 142 LYS B CA 1
ATOM 2027 C C . LYS B 1 141 ? -14.195 -15.980 26.918 1.00 28.42 142 LYS B C 1
ATOM 2028 O O . LYS B 1 141 ? -13.764 -16.294 25.803 1.00 29.70 142 LYS B O 1
ATOM 2034 N N . PHE B 1 142 ? -14.470 -14.719 27.279 1.00 28.82 143 PHE B N 1
ATOM 2035 C CA . PHE B 1 142 ? -14.033 -13.552 26.508 1.00 30.59 143 PHE B CA 1
ATOM 2036 C C . PHE B 1 142 ? -12.762 -13.000 27.137 1.00 30.07 143 PHE B C 1
ATOM 2037 O O . PHE B 1 142 ? -12.780 -12.552 28.287 1.00 29.74 143 PHE B O 1
ATOM 2045 N N . ILE B 1 143 ? -11.679 -12.996 26.376 1.00 29.84 144 ILE B N 1
ATOM 2046 C CA . ILE B 1 143 ? -10.375 -12.629 26.898 1.00 28.61 144 ILE B CA 1
ATOM 2047 C C . ILE B 1 143 ? -10.071 -11.171 26.642 1.00 28.47 144 ILE B C 1
ATOM 2048 O O . ILE B 1 143 ? -9.644 -10.454 27.548 1.00 27.17 144 ILE B O 1
ATOM 2053 N N . LYS B 1 144 ? -10.303 -10.695 25.421 1.00 28.40 145 LYS B N 1
ATOM 2054 C CA . LYS B 1 144 ? -10.119 -9.261 25.256 1.00 30.36 145 LYS B CA 1
ATOM 2055 C C . LYS B 1 144 ? -10.973 -8.735 24.115 1.00 26.29 145 LYS B C 1
ATOM 2056 O O . LYS B 1 144 ? -11.336 -9.467 23.182 1.00 24.63 145 LYS B O 1
ATOM 2062 N N . VAL B 1 145 ? -11.327 -7.462 24.237 1.00 23.30 146 VAL B N 1
ATOM 2063 C CA . VAL B 1 145 ? -11.882 -6.677 23.146 1.00 22.42 146 VAL B CA 1
ATOM 2064 C C . VAL B 1 145 ? -10.980 -5.457 23.065 1.00 25.22 146 VAL B C 1
ATOM 2065 O O . VAL B 1 145 ? -11.034 -4.577 23.936 1.00 25.90 146 VAL B O 1
ATOM 2069 N N . TYR B 1 146 ? -10.104 -5.423 22.059 1.00 27.15 147 TYR B N 1
ATOM 2070 C CA . TYR B 1 146 ? -9.147 -4.340 21.887 1.00 26.61 147 TYR B CA 1
ATOM 2071 C C . TYR B 1 146 ? -9.575 -3.506 20.686 1.00 25.12 147 TYR B C 1
ATOM 2072 O O . TYR B 1 146 ? -9.800 -4.042 19.593 1.00 27.17 147 TYR B O 1
ATOM 2081 N N . ARG B 1 147 ? -9.721 -2.204 20.897 1.00 25.63 148 ARG B N 1
ATOM 2082 C CA . ARG B 1 147 ? -10.237 -1.307 19.866 1.00 25.35 148 ARG B CA 1
ATOM 2083 C C . ARG B 1 147 ? -9.282 -0.129 19.769 1.00 26.30 148 ARG B C 1
ATOM 2084 O O . ARG B 1 147 ? -9.258 0.728 20.669 1.00 34.66 148 ARG B O 1
ATOM 2092 N N . PRO B 1 148 ? -8.454 -0.072 18.728 1.00 26.08 149 PRO B N 1
ATOM 2093 C CA . PRO B 1 148 ? -7.596 1.102 18.538 1.00 27.87 149 PRO B CA 1
ATOM 2094 C C . PRO B 1 148 ? -8.457 2.349 18.358 1.00 30.46 149 PRO B C 1
ATOM 2095 O O . PRO B 1 148 ? -9.512 2.309 17.723 1.00 34.23 149 PRO B O 1
ATOM 2099 N N . GLN B 1 149 ? -8.013 3.455 18.941 1.00 34.43 150 GLN B N 1
ATOM 2100 C CA . GLN B 1 149 ? -8.726 4.717 18.757 1.00 35.37 150 GLN B CA 1
ATOM 2101 C C . GLN B 1 149 ? -8.703 5.153 17.298 1.00 33.63 150 GLN B C 1
ATOM 2102 O O . GLN B 1 149 ? -7.704 4.982 16.592 1.00 33.25 150 GLN B O 1
ATOM 2108 N N . LEU B 1 150 ? -9.834 5.676 16.840 1.00 32.58 151 LEU B N 1
ATOM 2109 C CA . LEU B 1 150 ? -9.902 6.304 15.534 1.00 31.75 151 LEU B CA 1
ATOM 2110 C C . LEU B 1 150 ? -9.208 7.663 15.620 1.00 33.43 151 LEU B C 1
ATOM 2111 O O . LEU B 1 150 ? -9.146 8.254 16.698 1.00 31.75 151 LEU B O 1
ATOM 2116 N N . PRO B 1 151 ? -8.649 8.169 14.513 1.00 37.15 152 PRO B N 1
ATOM 2117 C CA . PRO B 1 151 ? -8.026 9.503 14.576 1.00 41.45 152 PRO B CA 1
ATOM 2118 C C . PRO B 1 151 ? -8.997 10.600 14.993 1.00 38.41 152 PRO B C 1
ATOM 2119 O O . PRO B 1 151 ? -8.599 11.537 15.695 1.00 41.24 152 PRO B O 1
ATOM 2123 N N . ILE B 1 152 ? -10.276 10.476 14.634 1.00 35.28 153 ILE B N 1
ATOM 2124 C CA . ILE B 1 152 ? -11.287 11.475 14.960 1.00 38.45 153 ILE B CA 1
ATOM 2125 C C . ILE B 1 152 ? -11.548 11.614 16.449 1.00 37.10 153 ILE B C 1
ATOM 2126 O O . ILE B 1 152 ? -12.295 12.516 16.850 1.00 41.03 153 ILE B O 1
ATOM 2131 N N . GLU B 1 153 ? -10.975 10.733 17.284 1.00 39.81 154 GLU B N 1
ATOM 2132 C CA . GLU B 1 153 ? -11.255 10.767 18.720 1.00 38.52 154 GLU B CA 1
ATOM 2133 C C . GLU B 1 153 ? -10.397 11.786 19.449 1.00 45.18 154 GLU B C 1
ATOM 2134 O O . GLU B 1 153 ? -10.755 12.211 20.557 1.00 45.88 154 GLU B O 1
ATOM 2140 N N . THR B 1 154 ? -9.260 12.162 18.862 1.00 50.33 155 THR B N 1
ATOM 2141 C CA . THR B 1 154 ? -8.332 13.140 19.431 1.00 56.25 155 THR B CA 1
ATOM 2142 C C . THR B 1 154 ? -8.132 14.223 18.382 1.00 55.08 155 THR B C 1
ATOM 2143 O O . THR B 1 154 ? -7.235 14.126 17.528 1.00 57.86 155 THR B O 1
ATOM 2147 N N . PRO B 1 155 ? -8.963 15.268 18.394 1.00 59.76 156 PRO B N 1
ATOM 2148 C CA . PRO B 1 155 ? -9.021 16.203 17.269 1.00 65.49 156 PRO B CA 1
ATOM 2149 C C . PRO B 1 155 ? -7.916 17.269 17.287 1.00 57.50 156 PRO B C 1
ATOM 2150 O O . PRO B 1 155 ? -7.188 17.429 18.274 1.00 56.67 156 PRO B O 1
ATOM 2154 N N . ALA B 1 168 ? -15.080 9.868 2.065 1.00 46.50 169 ALA B N 1
ATOM 2155 C CA . ALA B 1 168 ? -15.135 8.445 1.714 1.00 44.42 169 ALA B CA 1
ATOM 2156 C C . ALA B 1 168 ? -16.533 7.910 1.975 1.00 42.01 169 ALA B C 1
ATOM 2157 O O . ALA B 1 168 ? -17.156 8.239 2.999 1.00 40.15 169 ALA B O 1
ATOM 2159 N N . PRO B 1 169 ? -17.050 7.116 1.035 1.00 33.20 170 PRO B N 1
ATOM 2160 C CA . PRO B 1 169 ? -18.422 6.613 1.187 1.00 31.94 170 PRO B CA 1
ATOM 2161 C C . PRO B 1 169 ? -18.566 5.583 2.304 1.00 32.47 170 PRO B C 1
ATOM 2162 O O . PRO B 1 169 ? -19.706 5.249 2.657 1.00 31.25 170 PRO B O 1
ATOM 2166 N N . TRP B 1 170 ? -17.464 5.086 2.869 1.00 30.32 171 TRP B N 1
ATOM 2167 C CA . TRP B 1 170 ? -17.508 4.183 4.014 1.00 32.71 171 TRP B CA 1
ATOM 2168 C C . TRP B 1 170 ? -16.174 4.273 4.749 1.00 31.81 171 TRP B C 1
ATOM 2169 O O . TRP B 1 170 ? -15.155 4.642 4.161 1.00 29.58 171 TRP B O 1
ATOM 2180 N N . THR B 1 171 ? -16.187 3.915 6.035 1.00 30.37 172 THR B N 1
ATOM 2181 C CA . THR B 1 171 ? -15.019 4.053 6.907 1.00 32.00 172 THR B CA 1
ATOM 2182 C C . THR B 1 171 ? -14.722 2.716 7.574 1.00 30.76 172 THR B C 1
ATOM 2183 O O . THR B 1 171 ? -15.623 2.136 8.212 1.00 28.32 172 THR B O 1
ATOM 2187 N N . PRO B 1 172 ? -13.499 2.193 7.478 1.00 33.31 173 PRO B N 1
ATOM 2188 C CA . PRO B 1 172 ? -13.162 0.968 8.221 1.00 32.33 173 PRO B CA 1
ATOM 2189 C C . PRO B 1 172 ? -12.785 1.300 9.660 1.00 31.48 173 PRO B C 1
ATOM 2190 O O . PRO B 1 172 ? -12.142 2.317 9.936 1.00 34.95 173 PRO B O 1
ATOM 2194 N N . MET B 1 173 ? -13.206 0.445 10.586 1.00 28.01 174 MET B N 1
ATOM 2195 C CA . MET B 1 173 ? -12.962 0.656 12.016 1.00 26.29 174 MET B CA 1
ATOM 2196 C C . MET B 1 173 ? -12.338 -0.604 12.602 1.00 26.45 174 MET B C 1
ATOM 2197 O O . MET B 1 173 ? -13.018 -1.648 12.686 1.00 22.21 174 MET B O 1
ATOM 2202 N N . PRO B 1 174 ? -11.083 -0.555 13.040 1.00 25.45 175 PRO B N 1
ATOM 2203 C CA . PRO B 1 174 ? -10.399 -1.773 13.479 1.00 26.22 175 PRO B CA 1
ATOM 2204 C C . PRO B 1 174 ? -10.756 -2.188 14.898 1.00 25.80 175 PRO B C 1
ATOM 2205 O O . PRO B 1 174 ? -11.049 -1.362 15.773 1.00 21.75 175 PRO B O 1
ATOM 2209 N N . LEU B 1 175 ? -10.705 -3.502 15.117 1.00 25.12 176 LEU B N 1
ATOM 2210 C CA . LEU B 1 175 ? -10.823 -4.048 16.459 1.00 27.83 176 LEU B CA 1
ATOM 2211 C C . LEU B 1 175 ? -10.320 -5.488 16.444 1.00 26.79 176 LEU B C 1
ATOM 2212 O O . LEU B 1 175 ? -10.271 -6.132 15.395 1.00 25.91 176 LEU B O 1
ATOM 2217 N N . GLU B 1 176 ? -9.961 -5.980 17.629 1.00 26.58 177 GLU B N 1
ATOM 2218 C CA . GLU B 1 176 ? -9.479 -7.341 17.820 1.00 28.91 177 GLU B CA 1
ATOM 2219 C C . GLU B 1 176 ? -10.211 -7.948 19.001 1.00 27.19 177 GLU B C 1
ATOM 2220 O O . GLU B 1 176 ? -10.336 -7.302 20.046 1.00 26.21 177 GLU B O 1
ATOM 2226 N N A ILE B 1 177 ? -10.677 -9.184 18.829 0.62 26.14 178 ILE B N 1
ATOM 2227 N N B ILE B 1 177 ? -10.717 -9.170 18.843 0.38 26.27 178 ILE B N 1
ATOM 2228 C CA A ILE B 1 177 ? -11.384 -9.928 19.862 0.62 25.20 178 ILE B CA 1
ATOM 2229 C CA B ILE B 1 177 ? -11.381 -9.873 19.936 0.38 25.47 178 ILE B CA 1
ATOM 2230 C C A ILE B 1 177 ? -10.662 -11.251 20.080 0.62 25.80 178 ILE B C 1
ATOM 2231 C C B ILE B 1 177 ? -10.737 -11.244 20.106 0.38 25.82 178 ILE B C 1
ATOM 2232 O O A ILE B 1 177 ? -10.380 -11.974 19.116 0.62 24.78 178 ILE B O 1
ATOM 2233 O O B ILE B 1 177 ? -10.580 -11.990 19.133 0.38 25.63 178 ILE B O 1
ATOM 2242 N N . ALA B 1 178 ? -10.353 -11.563 21.339 1.00 25.18 179 ALA B N 1
ATOM 2243 C CA . ALA B 1 178 ? -9.791 -12.860 21.707 1.00 25.23 179 ALA B CA 1
ATOM 2244 C C . ALA B 1 178 ? -10.818 -13.590 22.559 1.00 24.41 179 ALA B C 1
ATOM 2245 O O . ALA B 1 178 ? -11.394 -12.996 23.475 1.00 23.67 179 ALA B O 1
ATOM 2247 N N . PHE B 1 179 ? -11.083 -14.854 22.224 1.00 25.02 180 PHE B N 1
ATOM 2248 C CA . PHE B 1 179 ? -12.034 -15.657 22.978 1.00 24.11 180 PHE B CA 1
ATOM 2249 C C . PHE B 1 179 ? -11.561 -17.102 23.013 1.00 27.11 180 PHE B C 1
ATOM 2250 O O . PHE B 1 179 ? -10.583 -17.476 22.356 1.00 25.17 180 PHE B O 1
ATOM 2258 N N . GLN B 1 180 ? -12.281 -17.908 23.799 1.00 29.36 181 GLN B N 1
ATOM 2259 C CA . GLN B 1 180 ? -11.950 -19.302 24.071 1.00 29.95 181 GLN B CA 1
ATOM 2260 C C . GLN B 1 180 ? -13.221 -20.134 24.100 1.00 26.45 181 GLN B C 1
ATOM 2261 O O . GLN B 1 180 ? -14.277 -19.653 24.530 1.00 25.38 181 GLN B O 1
ATOM 2267 N N . GLY B 1 181 ? -13.103 -21.386 23.668 1.00 24.42 182 GLY B N 1
ATOM 2268 C CA . GLY B 1 181 ? -14.180 -22.349 23.823 1.00 23.87 182 GLY B CA 1
ATOM 2269 C C . GLY B 1 181 ? -13.778 -23.669 23.203 1.00 22.83 182 GLY B C 1
ATOM 2270 O O . GLY B 1 181 ? -12.662 -23.820 22.708 1.00 22.37 182 GLY B O 1
ATOM 2271 N N . ASP B 1 182 ? -14.700 -24.629 23.205 1.00 25.23 183 ASP B N 1
ATOM 2272 C CA . ASP B 1 182 ? -14.396 -25.858 22.481 1.00 26.48 183 ASP B CA 1
ATOM 2273 C C . ASP B 1 182 ? -14.464 -25.577 20.983 1.00 26.03 183 ASP B C 1
ATOM 2274 O O . ASP B 1 182 ? -14.931 -24.518 20.555 1.00 25.92 183 ASP B O 1
ATOM 2279 N N . ARG B 1 183 ? -13.919 -26.501 20.187 1.00 24.28 184 ARG B N 1
ATOM 2280 C CA . ARG B 1 183 ? -13.770 -26.243 18.755 1.00 27.03 184 ARG B CA 1
ATOM 2281 C C . ARG B 1 183 ? -15.099 -25.851 18.111 1.00 25.75 184 ARG B C 1
ATOM 2282 O O . ARG B 1 183 ? -15.178 -24.862 17.369 1.00 23.81 184 ARG B O 1
ATOM 2290 N N . GLU B 1 184 ? -16.156 -26.618 18.392 1.00 24.30 185 GLU B N 1
ATOM 2291 C CA . GLU B 1 184 ? -17.464 -26.370 17.783 1.00 28.36 185 GLU B CA 1
ATOM 2292 C C . GLU B 1 184 ? -17.989 -24.966 18.114 1.00 28.38 185 GLU B C 1
ATOM 2293 O O . GLU B 1 184 ? -18.524 -24.276 17.241 1.00 29.03 185 GLU B O 1
ATOM 2299 N N . SER B 1 185 ? -17.812 -24.501 19.357 1.00 28.05 186 SER B N 1
ATOM 2300 C CA . SER B 1 185 ? -18.300 -23.166 19.702 1.00 28.72 186 SER B CA 1
ATOM 2301 C C . SER B 1 185 ? -17.474 -22.082 19.023 1.00 30.00 186 SER B C 1
ATOM 2302 O O . SER B 1 185 ? -18.015 -21.049 18.592 1.00 27.82 186 SER B O 1
ATOM 2305 N N . VAL B 1 186 ? -16.159 -22.302 18.928 1.00 26.68 187 VAL B N 1
ATOM 2306 C CA . VAL B 1 186 ? -15.275 -21.336 18.293 1.00 26.61 187 VAL B CA 1
ATOM 2307 C C . VAL B 1 186 ? -15.554 -21.256 16.795 1.00 26.80 187 VAL B C 1
ATOM 2308 O O . VAL B 1 186 ? -15.524 -20.168 16.202 1.00 23.63 187 VAL B O 1
ATOM 2312 N N . LEU B 1 187 ? -15.840 -22.394 16.158 1.00 27.95 188 LEU B N 1
ATOM 2313 C CA . LEU B 1 187 ? -16.212 -22.355 14.739 1.00 29.95 188 LEU B CA 1
ATOM 2314 C C . LEU B 1 187 ? -17.563 -21.679 14.551 1.00 30.56 188 LEU B C 1
ATOM 2315 O O . LEU B 1 187 ? -17.778 -20.975 13.562 1.00 30.91 188 LEU B O 1
ATOM 2320 N N . LYS B 1 188 ? -18.487 -21.899 15.488 1.00 32.98 189 LYS B N 1
ATOM 2321 C CA . LYS B 1 188 ? -19.764 -21.194 15.462 1.00 33.90 189 LYS B CA 1
ATOM 2322 C C . LYS B 1 188 ? -19.553 -19.691 15.595 1.00 32.64 189 LYS B C 1
ATOM 2323 O O . LYS B 1 188 ? -20.210 -18.900 14.907 1.00 32.25 189 LYS B O 1
ATOM 2329 N N . ALA B 1 189 ? -18.626 -19.285 16.471 1.00 31.38 190 ALA B N 1
ATOM 2330 C CA . ALA B 1 189 ? -18.348 -17.867 16.673 1.00 29.60 190 ALA B CA 1
ATOM 2331 C C . ALA B 1 189 ? -17.778 -17.243 15.411 1.00 30.19 190 ALA B C 1
ATOM 2332 O O . ALA B 1 189 ? -18.155 -16.127 15.038 1.00 29.14 190 ALA B O 1
ATOM 2334 N N . MET B 1 190 ? -16.900 -17.965 14.717 1.00 32.98 191 MET B N 1
ATOM 2335 C CA . MET B 1 190 ? -16.329 -17.440 13.485 1.00 35.16 191 MET B CA 1
ATOM 2336 C C . MET B 1 190 ? -17.401 -17.199 12.441 1.00 34.98 191 MET B C 1
ATOM 2337 O O . MET B 1 190 ? -17.380 -16.185 11.741 1.00 35.86 191 MET B O 1
ATOM 2342 N N . ASN B 1 191 ? -18.339 -18.129 12.309 1.00 32.42 192 ASN B N 1
ATOM 2343 C CA . ASN B 1 191 ? -19.409 -17.936 11.339 1.00 34.02 192 ASN B CA 1
ATOM 2344 C C . ASN B 1 191 ? -20.347 -16.813 11.772 1.00 30.85 192 ASN B C 1
ATOM 2345 O O . ASN B 1 191 ? -20.900 -16.104 10.932 1.00 31.47 192 ASN B O 1
ATOM 2350 N N . ALA B 1 192 ? -20.526 -16.626 13.078 1.00 28.37 193 ALA B N 1
ATOM 2351 C CA . ALA B 1 192 ? -21.358 -15.529 13.553 1.00 28.62 193 ALA B CA 1
ATOM 2352 C C . ALA B 1 192 ? -20.767 -14.181 13.143 1.00 30.92 193 ALA B C 1
ATOM 2353 O O . ALA B 1 192 ? -21.503 -13.256 12.761 1.00 28.92 193 ALA B O 1
ATOM 2355 N N . ILE B 1 193 ? -19.439 -14.054 13.199 1.00 29.81 194 ILE B N 1
ATOM 2356 C CA . ILE B 1 193 ? -18.801 -12.797 12.814 1.00 31.07 194 ILE B CA 1
ATOM 2357 C C . ILE B 1 193 ? -19.106 -12.468 11.358 1.00 35.77 194 ILE B C 1
ATOM 2358 O O . ILE B 1 193 ? -19.476 -11.334 11.027 1.00 34.78 194 ILE B O 1
ATOM 2363 N N . THR B 1 194 ? -18.913 -13.441 10.460 1.00 35.78 195 THR B N 1
ATOM 2364 C CA . THR B 1 194 ? -19.149 -13.170 9.041 1.00 40.97 195 THR B CA 1
ATOM 2365 C C . THR B 1 194 ? -20.635 -13.125 8.714 1.00 38.43 195 THR B C 1
ATOM 2366 O O . THR B 1 194 ? -21.029 -12.487 7.733 1.00 41.39 195 THR B O 1
ATOM 2370 N N . GLY B 1 195 ? -21.471 -13.776 9.523 1.00 37.25 196 GLY B N 1
ATOM 2371 C CA . GLY B 1 195 ? -22.898 -13.761 9.291 1.00 33.78 196 GLY B CA 1
ATOM 2372 C C . GLY B 1 195 ? -23.699 -12.674 9.980 1.00 35.01 196 GLY B C 1
ATOM 2373 O O . GLY B 1 195 ? -24.932 -12.718 9.888 1.00 32.48 196 GLY B O 1
ATOM 2374 N N . MET B 1 196 ? -23.060 -11.719 10.676 1.00 31.81 197 MET B N 1
ATOM 2375 C CA . MET B 1 196 ? -23.798 -10.672 11.382 1.00 34.81 197 MET B CA 1
ATOM 2376 C C . MET B 1 196 ? -24.849 -10.055 10.463 1.00 36.36 197 MET B C 1
ATOM 2377 O O . MET B 1 196 ? -24.568 -9.747 9.303 1.00 32.87 197 MET B O 1
ATOM 2382 N N . GLN B 1 197 ? -26.067 -9.890 10.977 1.00 38.19 198 GLN B N 1
ATOM 2383 C CA . GLN B 1 197 ? -27.144 -9.451 10.091 1.00 43.73 198 GLN B CA 1
ATOM 2384 C C . GLN B 1 197 ? -27.115 -7.946 9.868 1.00 36.66 198 GLN B C 1
ATOM 2385 O O . GLN B 1 197 ? -27.414 -7.478 8.767 1.00 39.17 198 GLN B O 1
ATOM 2391 N N . ASP B 1 198 ? -26.742 -7.178 10.892 1.00 32.35 199 ASP B N 1
ATOM 2392 C CA . ASP B 1 198 ? -26.870 -5.729 10.867 1.00 33.87 199 ASP B CA 1
ATOM 2393 C C . ASP B 1 198 ? -25.558 -4.990 10.681 1.00 29.53 199 ASP B C 1
ATOM 2394 O O . ASP B 1 198 ? -25.594 -3.771 10.506 1.00 25.64 199 ASP B O 1
ATOM 2399 N N . TYR B 1 199 ? -24.410 -5.680 10.736 1.00 24.15 200 TYR B N 1
ATOM 2400 C CA . TYR B 1 199 ? -23.114 -5.020 10.705 1.00 25.81 200 TYR B CA 1
ATOM 2401 C C . TYR B 1 199 ? -22.146 -5.832 9.861 1.00 29.10 200 TYR B C 1
ATOM 2402 O O . TYR B 1 199 ? -22.095 -7.061 9.974 1.00 32.33 200 TYR B O 1
ATOM 2411 N N . LEU B 1 200 ? -21.382 -5.128 9.027 1.00 28.72 201 LEU B N 1
ATOM 2412 C CA . LEU B 1 200 ? -20.426 -5.729 8.100 1.00 29.44 201 LEU B CA 1
ATOM 2413 C C . LEU B 1 200 ? -19.070 -5.791 8.787 1.00 28.41 201 LEU B C 1
ATOM 2414 O O . LEU B 1 200 ? -18.392 -4.772 8.935 1.00 25.98 201 LEU B O 1
ATOM 2419 N N . PHE B 1 201 ? -18.676 -6.982 9.229 1.00 25.10 202 PHE B N 1
ATOM 2420 C CA . PHE B 1 201 ? -17.353 -7.203 9.811 1.00 27.46 202 PHE B CA 1
ATOM 2421 C C . PHE B 1 201 ? -16.554 -8.068 8.846 1.00 28.52 202 PHE B C 1
ATOM 2422 O O . PHE B 1 201 ? -17.031 -9.130 8.426 1.00 31.53 202 PHE B O 1
ATOM 2430 N N . THR B 1 202 ? -15.338 -7.647 8.517 1.00 29.02 203 THR B N 1
ATOM 2431 C CA . THR B 1 202 ? -14.450 -8.482 7.715 1.00 29.85 203 THR B CA 1
ATOM 2432 C C . THR B 1 202 ? -13.238 -8.916 8.538 1.00 28.10 203 THR B C 1
ATOM 2433 O O . THR B 1 202 ? -12.751 -8.165 9.392 1.00 29.39 203 THR B O 1
ATOM 2437 N N . VAL B 1 203 ? -12.770 -10.138 8.295 1.00 28.47 204 VAL B N 1
ATOM 2438 C CA . VAL B 1 203 ? -11.678 -10.723 9.070 1.00 28.15 204 VAL B CA 1
ATOM 2439 C C . VAL B 1 203 ? -10.370 -10.490 8.323 1.00 30.77 204 VAL B C 1
ATOM 2440 O O . VAL B 1 203 ? -10.204 -10.944 7.184 1.00 35.57 204 VAL B O 1
ATOM 2444 N N . ASN B 1 204 ? -9.443 -9.780 8.961 1.00 28.87 205 ASN B N 1
ATOM 2445 C CA . ASN B 1 204 ? -8.110 -9.578 8.401 1.00 31.25 205 ASN B CA 1
ATOM 2446 C C . ASN B 1 204 ? -7.082 -10.588 8.895 1.00 31.34 205 ASN B C 1
ATOM 2447 O O . ASN B 1 204 ? -6.054 -10.773 8.237 1.00 29.81 205 ASN B O 1
ATOM 2452 N N . SER B 1 205 ? -7.296 -11.198 10.059 1.00 28.46 206 SER B N 1
ATOM 2453 C CA . SER B 1 205 ? -6.239 -11.996 10.665 1.00 30.36 206 SER B CA 1
ATOM 2454 C C . SER B 1 205 ? -6.859 -12.924 11.694 1.00 29.34 206 SER B C 1
ATOM 2455 O O . SER B 1 205 ? -7.825 -12.552 12.365 1.00 25.83 206 SER B O 1
ATOM 2458 N N . ILE B 1 206 ? -6.326 -14.140 11.788 1.00 31.90 207 ILE B N 1
ATOM 2459 C CA . ILE B 1 206 ? -6.749 -15.111 12.787 1.00 33.54 207 ILE B CA 1
ATOM 2460 C C . ILE B 1 206 ? -5.510 -15.715 13.431 1.00 32.89 207 ILE B C 1
ATOM 2461 O O . ILE B 1 206 ? -4.559 -16.091 12.730 1.00 32.08 207 ILE B O 1
ATOM 2466 N N . ARG B 1 207 ? -5.534 -15.809 14.759 1.00 29.87 208 ARG B N 1
ATOM 2467 C CA . ARG B 1 207 ? -4.499 -16.469 15.541 1.00 30.52 208 ARG B CA 1
ATOM 2468 C C . ARG B 1 207 ? -5.158 -17.560 16.382 1.00 29.62 208 ARG B C 1
ATOM 2469 O O . ARG B 1 207 ? -6.114 -17.293 17.122 1.00 25.42 208 ARG B O 1
ATOM 2477 N N . ILE B 1 208 ? -4.674 -18.787 16.235 1.00 23.90 209 ILE B N 1
ATOM 2478 C CA . ILE B 1 208 ? -5.172 -19.934 16.983 1.00 24.11 209 ILE B CA 1
ATOM 2479 C C . ILE B 1 208 ? -4.031 -20.428 17.857 1.00 24.26 209 ILE B C 1
ATOM 2480 O O . ILE B 1 208 ? -2.891 -20.528 17.390 1.00 23.66 209 ILE B O 1
ATOM 2485 N N . ARG B 1 209 ? -4.326 -20.719 19.123 1.00 23.27 210 ARG B N 1
ATOM 2486 C CA . ARG B 1 209 ? -3.337 -21.276 20.031 1.00 26.06 210 ARG B CA 1
ATOM 2487 C C . ARG B 1 209 ? -3.970 -22.458 20.742 1.00 23.87 210 ARG B C 1
ATOM 2488 O O . ARG B 1 209 ? -5.128 -22.374 21.165 1.00 22.31 210 ARG B O 1
ATOM 2496 N N . ASN B 1 210 ? -3.233 -23.560 20.854 1.00 23.14 211 ASN B N 1
ATOM 2497 C CA . ASN B 1 210 ? -3.788 -24.801 21.390 1.00 22.92 211 ASN B CA 1
ATOM 2498 C C . ASN B 1 210 ? -3.194 -25.124 22.753 1.00 22.94 211 ASN B C 1
ATOM 2499 O O . ASN B 1 210 ? -2.148 -24.609 23.133 1.00 23.76 211 ASN B O 1
ATOM 2504 N N . GLU B 1 211 ? -3.873 -25.990 23.492 1.00 23.60 212 GLU B N 1
ATOM 2505 C CA . GLU B 1 211 ? -3.428 -26.305 24.843 1.00 27.33 212 GLU B CA 1
ATOM 2506 C C . GLU B 1 211 ? -2.548 -27.546 24.882 1.00 24.88 212 GLU B C 1
ATOM 2507 O O . GLU B 1 211 ? -2.549 -28.372 23.967 1.00 26.02 212 GLU B O 1
ATOM 2513 N N . ARG B 1 212 ? -1.758 -27.631 25.943 1.00 22.02 213 ARG B N 1
ATOM 2514 C CA . ARG B 1 212 ? -0.939 -28.794 26.199 1.00 24.72 213 ARG B CA 1
ATOM 2515 C C . ARG B 1 212 ? -1.819 -30.023 26.433 1.00 26.87 213 ARG B C 1
ATOM 2516 O O . ARG B 1 212 ? -2.808 -29.971 27.169 1.00 37.00 213 ARG B O 1
ATOM 2524 N N . MET B 1 213 ? -1.449 -31.126 25.806 1.00 27.44 214 MET B N 1
ATOM 2525 C CA . MET B 1 213 ? -2.118 -32.425 25.887 1.00 25.99 214 MET B CA 1
ATOM 2526 C C . MET B 1 213 ? -3.437 -32.468 25.128 1.00 24.69 214 MET B C 1
ATOM 2527 O O . MET B 1 213 ? -4.281 -33.320 25.401 1.00 24.64 214 MET B O 1
ATOM 2532 N N A MET B 1 214 ? -3.617 -31.573 24.171 0.27 26.73 215 MET B N 1
ATOM 2533 N N B MET B 1 214 ? -3.654 -31.543 24.179 0.73 24.52 215 MET B N 1
ATOM 2534 C CA A MET B 1 214 ? -4.651 -31.747 23.168 0.27 27.82 215 MET B CA 1
ATOM 2535 C CA B MET B 1 214 ? -4.677 -31.748 23.160 0.73 24.12 215 MET B CA 1
ATOM 2536 C C A MET B 1 214 ? -4.125 -32.699 22.100 0.27 27.56 215 MET B C 1
ATOM 2537 C C B MET B 1 214 ? -4.088 -32.722 22.148 0.73 25.84 215 MET B C 1
ATOM 2538 O O A MET B 1 214 ? -3.232 -32.324 21.329 0.27 27.09 215 MET B O 1
ATOM 2539 O O B MET B 1 214 ? -3.093 -32.397 21.486 0.73 24.26 215 MET B O 1
ATOM 2548 N N . PRO B 1 215 ? -4.639 -33.931 22.018 1.00 25.02 216 PRO B N 1
ATOM 2549 C CA . PRO B 1 215 ? -4.006 -34.924 21.137 1.00 28.98 216 PRO B CA 1
ATOM 2550 C C . PRO B 1 215 ? -4.228 -34.582 19.670 1.00 27.19 216 PRO B C 1
ATOM 2551 O O . PRO B 1 215 ? -5.253 -33.986 19.306 1.00 28.08 216 PRO B O 1
ATOM 2555 N N . PRO B 1 216 ? -3.296 -34.963 18.797 1.00 27.96 217 PRO B N 1
ATOM 2556 C CA . PRO B 1 216 ? -3.564 -34.840 17.365 1.00 31.66 217 PRO B CA 1
ATOM 2557 C C . PRO B 1 216 ? -4.703 -35.762 16.961 1.00 30.26 217 PRO B C 1
ATOM 2558 O O . PRO B 1 216 ? -4.994 -36.748 17.657 1.00 26.40 217 PRO B O 1
ATOM 2562 N N . PRO B 1 217 ? -5.407 -35.453 15.877 1.00 32.30 218 PRO B N 1
ATOM 2563 C CA . PRO B 1 217 ? -6.447 -36.377 15.396 1.00 28.81 218 PRO B CA 1
ATOM 2564 C C . PRO B 1 217 ? -5.827 -37.727 15.096 1.00 28.23 218 PRO B C 1
ATOM 2565 O O . PRO B 1 217 ? -4.675 -37.812 14.666 1.00 24.63 218 PRO B O 1
ATOM 2569 N N . ILE B 1 218 ? -6.586 -38.791 15.366 1.00 29.98 219 ILE B N 1
ATOM 2570 C CA . ILE B 1 218 ? -6.056 -40.131 15.172 1.00 33.66 219 ILE B CA 1
ATOM 2571 C C . ILE B 1 218 ? -5.999 -40.447 13.684 1.00 36.41 219 ILE B C 1
ATOM 2572 O O . ILE B 1 218 ? -6.632 -39.787 12.851 1.00 32.40 219 ILE B O 1
ATOM 2577 N N . ALA B 1 219 ? -5.200 -41.458 13.348 1.00 38.46 220 ALA B N 1
ATOM 2578 C CA . ALA B 1 219 ? -5.171 -41.971 11.985 1.00 42.58 220 ALA B CA 1
ATOM 2579 C C . ALA B 1 219 ? -6.285 -42.996 11.766 1.00 41.79 220 ALA B C 1
ATOM 2580 O O . ALA B 1 219 ? -7.019 -42.922 10.775 1.00 53.07 220 ALA B O 1
ATOM 2582 N N . ALA B 1 249 ? -8.351 -27.162 -4.006 1.00 114.34 250 ALA B N 1
ATOM 2583 C CA . ALA B 1 249 ? -8.284 -28.609 -3.857 1.00 101.64 250 ALA B CA 1
ATOM 2584 C C . ALA B 1 249 ? -8.652 -29.146 -2.472 1.00 90.41 250 ALA B C 1
ATOM 2585 O O . ALA B 1 249 ? -8.665 -30.334 -2.285 1.00 83.16 250 ALA B O 1
ATOM 2587 N N . PRO B 1 250 ? -8.958 -28.269 -1.517 1.00 92.11 251 PRO B N 1
ATOM 2588 C CA . PRO B 1 250 ? -9.274 -28.661 -0.086 1.00 85.93 251 PRO B CA 1
ATOM 2589 C C . PRO B 1 250 ? -10.734 -28.540 0.336 1.00 70.50 251 PRO B C 1
ATOM 2590 O O . PRO B 1 250 ? -11.524 -27.927 -0.349 1.00 67.85 251 PRO B O 1
ATOM 2592 N N . ALA B 1 251 ? -11.113 -29.116 1.506 1.00 55.57 252 ALA B N 1
ATOM 2593 C CA . ALA B 1 251 ? -12.398 -28.842 2.172 1.00 59.18 252 ALA B CA 1
ATOM 2594 C C . ALA B 1 251 ? -12.115 -28.348 3.544 1.00 58.83 252 ALA B C 1
ATOM 2595 O O . ALA B 1 251 ? -11.625 -29.084 4.368 1.00 56.53 252 ALA B O 1
ATOM 2597 N N . ILE B 1 252 ? -12.512 -27.121 3.819 1.00 63.54 253 ILE B N 1
ATOM 2598 C CA . ILE B 1 252 ? -12.209 -26.394 5.049 1.00 66.47 253 ILE B CA 1
ATOM 2599 C C . ILE B 1 252 ? -12.633 -26.982 6.399 1.00 61.71 253 ILE B C 1
ATOM 2600 O O . ILE B 1 252 ? -11.853 -26.994 7.317 1.00 46.39 253 ILE B O 1
ATOM 2605 N N . GLN B 1 253 ? -13.843 -27.499 6.468 1.00 58.58 254 GLN B N 1
ATOM 2606 C CA . GLN B 1 253 ? -14.357 -28.055 7.695 1.00 68.72 254 GLN B CA 1
ATOM 2607 C C . GLN B 1 253 ? -13.409 -29.133 8.104 1.00 66.83 254 GLN B C 1
ATOM 2608 O O . GLN B 1 253 ? -13.133 -29.279 9.257 1.00 69.96 254 GLN B O 1
ATOM 2610 N N . GLN B 1 254 ? -12.947 -29.914 7.156 1.00 63.02 255 GLN B N 1
ATOM 2611 C CA . GLN B 1 254 ? -11.939 -30.886 7.458 1.00 62.69 255 GLN B CA 1
ATOM 2612 C C . GLN B 1 254 ? -10.536 -30.247 7.704 1.00 61.01 255 GLN B C 1
ATOM 2613 O O . GLN B 1 254 ? -9.833 -30.696 8.568 1.00 53.99 255 GLN B O 1
ATOM 2619 N N . VAL B 1 255 ? -10.173 -29.199 6.940 1.00 60.02 256 VAL B N 1
ATOM 2620 C CA . VAL B 1 255 ? -8.863 -28.526 6.989 1.00 65.00 256 VAL B CA 1
ATOM 2621 C C . VAL B 1 255 ? -8.496 -28.124 8.408 1.00 60.14 256 VAL B C 1
ATOM 2622 O O . VAL B 1 255 ? -7.309 -28.054 8.750 1.00 62.37 256 VAL B O 1
ATOM 2626 N N . ILE B 1 256 ? -9.512 -27.621 9.109 1.00 58.44 257 ILE B N 1
ATOM 2627 C CA . ILE B 1 256 ? -9.269 -26.771 10.267 1.00 58.24 257 ILE B CA 1
ATOM 2628 C C . ILE B 1 256 ? -9.191 -27.595 11.537 1.00 52.40 257 ILE B C 1
ATOM 2629 O O . ILE B 1 256 ? -8.552 -27.178 12.506 1.00 47.87 257 ILE B O 1
ATOM 2634 N N . LYS B 1 257 ? -9.835 -28.763 11.533 1.00 42.64 258 LYS B N 1
ATOM 2635 C CA . LYS B 1 257 ? -9.919 -29.645 12.693 1.00 46.57 258 LYS B CA 1
ATOM 2636 C C . LYS B 1 257 ? -8.564 -29.935 13.324 1.00 45.39 258 LYS B C 1
ATOM 2637 O O . LYS B 1 257 ? -8.431 -29.757 14.547 1.00 44.23 258 LYS B O 1
ATOM 2639 N N . PRO B 1 258 ? -7.526 -30.342 12.581 1.00 36.84 259 PRO B N 1
ATOM 2640 C CA . PRO B 1 258 ? -6.243 -30.592 13.246 1.00 34.78 259 PRO B CA 1
ATOM 2641 C C . PRO B 1 258 ? -5.634 -29.329 13.784 1.00 28.93 259 PRO B C 1
ATOM 2642 O O . PRO B 1 258 ? -4.784 -29.406 14.683 1.00 34.01 259 PRO B O 1
ATOM 2646 N N . TYR B 1 259 ? -6.042 -28.167 13.274 1.00 24.39 260 TYR B N 1
ATOM 2647 C CA . TYR B 1 259 ? -5.491 -26.921 13.792 1.00 26.56 260 TYR B CA 1
ATOM 2648 C C . TYR B 1 259 ? -6.135 -26.510 15.102 1.00 25.02 260 TYR B C 1
ATOM 2649 O O . TYR B 1 259 ? -5.553 -25.684 15.818 1.00 28.25 260 TYR B O 1
ATOM 2658 N N . MET B 1 260 ? -7.291 -27.088 15.454 1.00 23.79 261 MET B N 1
ATOM 2659 C CA . MET B 1 260 ? -8.035 -26.678 16.648 1.00 26.99 261 MET B CA 1
ATOM 2660 C C . MET B 1 260 ? -8.295 -27.873 17.550 1.00 29.16 261 MET B C 1
ATOM 2661 O O . MET B 1 260 ? -9.000 -28.814 17.156 1.00 25.19 261 MET B O 1
ATOM 2666 N N . GLY B 1 261 ? -7.755 -27.817 18.764 1.00 25.00 262 GLY B N 1
ATOM 2667 C CA . GLY B 1 261 ? -8.099 -28.799 19.764 1.00 26.43 262 GLY B CA 1
ATOM 2668 C C . GLY B 1 261 ? -9.592 -28.861 20.012 1.00 26.98 262 GLY B C 1
ATOM 2669 O O . GLY B 1 261 ? -10.288 -27.834 19.961 1.00 28.43 262 GLY B O 1
ATOM 2670 N N . LYS B 1 262 ? -10.100 -30.069 20.242 1.00 25.92 263 LYS B N 1
ATOM 2671 C CA . LYS B 1 262 ? -11.542 -30.254 20.315 1.00 27.16 263 LYS B CA 1
ATOM 2672 C C . LYS B 1 262 ? -12.126 -29.645 21.582 1.00 25.37 263 LYS B C 1
ATOM 2673 O O . LYS B 1 262 ? -13.157 -28.961 21.530 1.00 25.71 263 LYS B O 1
ATOM 2679 N N . GLU B 1 263 ? -11.500 -29.901 22.736 1.00 21.94 264 GLU B N 1
ATOM 2680 C CA . GLU B 1 263 ? -12.161 -29.584 24.001 1.00 24.55 264 GLU B CA 1
ATOM 2681 C C . GLU B 1 263 ? -12.062 -28.108 24.343 1.00 26.01 264 GLU B C 1
ATOM 2682 O O . GLU B 1 263 ? -12.947 -27.581 25.024 1.00 26.92 264 GLU B O 1
ATOM 2688 N N . GLN B 1 264 ? -10.994 -27.442 23.902 1.00 23.14 265 GLN B N 1
ATOM 2689 C CA . GLN B 1 264 ? -10.769 -26.042 24.217 1.00 23.79 265 GLN B CA 1
ATOM 2690 C C . GLN B 1 264 ? -9.690 -25.505 23.290 1.00 24.98 265 GLN B C 1
ATOM 2691 O O . GLN B 1 264 ? -8.676 -26.178 23.070 1.00 23.19 265 GLN B O 1
ATOM 2697 N N . VAL B 1 265 ? -9.896 -24.289 22.777 1.00 23.91 266 VAL B N 1
ATOM 2698 C CA . VAL B 1 265 ? -8.955 -23.656 21.858 1.00 24.54 266 VAL B CA 1
ATOM 2699 C C . VAL B 1 265 ? -9.069 -22.132 22.016 1.00 25.12 266 VAL B C 1
ATOM 2700 O O . VAL B 1 265 ? -10.145 -21.605 22.307 1.00 25.12 266 VAL B O 1
ATOM 2704 N N . PHE B 1 266 ? -7.938 -21.431 21.880 1.00 23.82 267 PHE B N 1
ATOM 2705 C CA . PHE B 1 266 ? -7.872 -19.975 21.942 1.00 24.02 267 PHE B CA 1
ATOM 2706 C C . PHE B 1 266 ? -7.847 -19.417 20.521 1.00 26.10 267 PHE B C 1
ATOM 2707 O O . PHE B 1 266 ? -7.151 -19.953 19.646 1.00 25.85 267 PHE B O 1
ATOM 2715 N N . VAL B 1 267 ? -8.630 -18.364 20.286 1.00 26.03 268 VAL B N 1
ATOM 2716 C CA . VAL B 1 267 ? -8.746 -17.694 18.996 1.00 24.80 268 VAL B CA 1
ATOM 2717 C C . VAL B 1 267 ? -8.694 -16.191 19.223 1.00 24.50 268 VAL B C 1
ATOM 2718 O O . VAL B 1 267 ? -9.341 -15.677 20.144 1.00 24.71 268 VAL B O 1
ATOM 2722 N N . GLN B 1 268 ? -7.901 -15.471 18.427 1.00 24.43 269 GLN B N 1
ATOM 2723 C CA . GLN B 1 268 ? -7.939 -14.008 18.371 1.00 24.57 269 GLN B CA 1
ATOM 2724 C C . GLN B 1 268 ? -8.085 -13.587 16.912 1.00 26.45 269 GLN B C 1
ATOM 2725 O O . GLN B 1 268 ? -7.316 -14.035 16.052 1.00 26.54 269 GLN B O 1
ATOM 2731 N N . VAL B 1 269 ? -9.089 -12.765 16.622 1.00 26.20 270 VAL B N 1
ATOM 2732 C CA . VAL B 1 269 ? -9.385 -12.327 15.263 1.00 26.95 270 VAL B CA 1
ATOM 2733 C C . VAL B 1 269 ? -9.200 -10.819 15.207 1.00 25.25 270 VAL B C 1
ATOM 2734 O O . VAL B 1 269 ? -9.562 -10.113 16.158 1.00 23.70 270 VAL B O 1
ATOM 2738 N N . SER B 1 270 ? -8.585 -10.332 14.123 1.00 28.04 271 SER B N 1
ATOM 2739 C CA . SER B 1 270 ? -8.522 -8.904 13.819 1.00 28.25 271 SER B CA 1
ATOM 2740 C C . SER B 1 270 ? -9.588 -8.617 12.786 1.00 26.62 271 SER B C 1
ATOM 2741 O O . SER B 1 270 ? -9.627 -9.271 11.741 1.00 26.97 271 SER B O 1
ATOM 2744 N N . LEU B 1 271 ? -10.432 -7.631 13.075 1.00 24.29 272 LEU B N 1
ATOM 2745 C CA . LEU B 1 271 ? -11.613 -7.347 12.282 1.00 25.82 272 LEU B CA 1
ATOM 2746 C C . LEU B 1 271 ? -11.560 -5.911 11.789 1.00 25.87 272 LEU B C 1
ATOM 2747 O O . LEU B 1 271 ? -10.919 -5.051 12.396 1.00 23.66 272 LEU B O 1
ATOM 2752 N N . ASN B 1 272 ? -12.245 -5.656 10.684 1.00 26.72 273 ASN B N 1
ATOM 2753 C CA . ASN B 1 272 ? -12.610 -4.297 10.315 1.00 30.28 273 ASN B CA 1
ATOM 2754 C C . ASN B 1 272 ? -14.124 -4.202 10.228 1.00 28.19 273 ASN B C 1
ATOM 2755 O O . ASN B 1 272 ? -14.772 -4.997 9.538 1.00 29.52 273 ASN B O 1
ATOM 2760 N N . LEU B 1 273 ? -14.681 -3.257 10.961 1.00 28.17 274 LEU B N 1
ATOM 2761 C CA . LEU B 1 273 ? -16.095 -2.937 10.882 1.00 26.71 274 LEU B CA 1
ATOM 2762 C C . LEU B 1 273 ? -16.266 -1.844 9.839 1.00 23.66 274 LEU B C 1
ATOM 2763 O O . LEU B 1 273 ? -15.516 -0.862 9.841 1.00 25.02 274 LEU B O 1
ATOM 2768 N N . VAL B 1 274 ? -17.238 -2.003 8.949 1.00 24.28 275 VAL B N 1
ATOM 2769 C CA . VAL B 1 274 ? -17.507 -0.991 7.932 1.00 25.03 275 VAL B CA 1
ATOM 2770 C C . VAL B 1 274 ? -18.617 -0.082 8.431 1.00 24.94 275 VAL B C 1
ATOM 2771 O O . VAL B 1 274 ? -19.736 -0.550 8.697 1.00 21.68 275 VAL B O 1
ATOM 2775 N N . HIS B 1 275 ? -18.324 1.216 8.539 1.00 25.91 276 HIS B N 1
ATOM 2776 C CA . HIS B 1 275 ? -19.366 2.215 8.755 1.00 25.29 276 HIS B CA 1
ATOM 2777 C C . HIS B 1 275 ? -19.667 2.912 7.445 1.00 23.37 276 HIS B C 1
ATOM 2778 O O . HIS B 1 275 ? -18.789 3.569 6.883 1.00 25.25 276 HIS B O 1
ATOM 2785 N N . PHE B 1 276 ? -20.916 2.813 6.992 1.00 23.51 277 PHE B N 1
ATOM 2786 C CA . PHE B 1 276 ? -21.335 3.425 5.732 1.00 23.49 277 PHE B CA 1
ATOM 2787 C C . PHE B 1 276 ? -21.676 4.896 5.929 1.00 25.03 277 PHE B C 1
ATOM 2788 O O . PHE B 1 276 ? -22.365 5.250 6.887 1.00 24.55 277 PHE B O 1
ATOM 2796 N N . ASN B 1 277 ? -21.204 5.746 5.012 1.00 25.32 278 ASN B N 1
ATOM 2797 C CA . ASN B 1 277 ? -21.494 7.180 4.957 1.00 28.59 278 ASN B CA 1
ATOM 2798 C C . ASN B 1 277 ? -22.359 7.499 3.741 1.00 30.79 278 ASN B C 1
ATOM 2799 O O . ASN B 1 277 ? -22.600 6.639 2.889 1.00 26.46 278 ASN B O 1
ATOM 2804 N N . GLN B 1 278 ? -22.826 8.754 3.663 1.00 31.16 279 GLN B N 1
ATOM 2805 C CA . GLN B 1 278 ? -23.468 9.232 2.444 1.00 34.78 279 GLN B CA 1
ATOM 2806 C C . GLN B 1 278 ? -22.574 8.908 1.246 1.00 37.48 279 GLN B C 1
ATOM 2807 O O . GLN B 1 278 ? -21.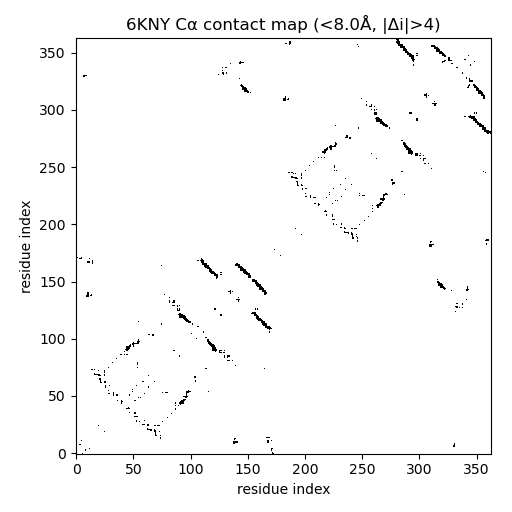360 9.165 1.300 1.00 37.02 279 GLN B O 1
ATOM 2813 N N . PRO B 1 279 ? -23.114 8.312 0.173 1.00 35.74 280 PRO B N 1
ATOM 2814 C CA . PRO B 1 279 ? -22.240 7.863 -0.928 1.00 40.83 280 PRO B CA 1
ATOM 2815 C C . PRO B 1 279 ? -21.620 8.997 -1.727 1.00 45.04 280 PRO B C 1
ATOM 2816 O O . PRO B 1 279 ? -20.557 8.785 -2.327 1.00 47.86 280 PRO B O 1
ATOM 2820 N N . LYS B 1 280 ? -22.220 10.185 -1.740 1.00 45.71 281 LYS B N 1
ATOM 2821 C CA . LYS B 1 280 ? -21.694 11.271 -2.567 1.00 54.23 281 LYS B CA 1
ATOM 2822 C C . LYS B 1 280 ? -21.974 12.646 -1.960 1.00 56.24 281 LYS B C 1
ATOM 2823 O O . LYS B 1 280 ? -22.294 12.751 -0.776 1.00 59.22 281 LYS B O 1
#

InterPro domains:
  IPR048049 Amuc_1100 pilus-like [NF038287] (1-309)
  IPR048049 Amuc_1100 pilus-like [PF28028] (7-309)

Nearest PDB structures (foldseek):
  6kny-assembly1_A  TM=1.006E+00  e=2.756E-36  Akkermansia muciniphila ATCC BAA-835
  6lad-assembly8_D  TM=9.460E-01  e=5.172E-32  Akkermansia muciniphila ATCC BAA-835
  6lad-assembly7_B  TM=9.582E-01  e=1.359E-31  Akkermansia muciniphila ATCC BAA-835
  6lad-assembly8_E  TM=9.544E-01  e=7.366E-31  Akkermansia muciniphila ATCC BAA-835
  6lad-assembly8_F  TM=9.625E-01  e=5.084E-30  Akkermansia muciniphila ATCC BAA-835

Sequence (363 aa):
VGSLETAYKPFLASSALVPTTPTAFQNELKTFRDDSLISSCKKKNILITDTSSWLGFQVYSTQAPSVQAASTLGFELKAINSSLVNKLAECGLSKKFIKVYRPQLPIETDQAPWTPMPLEIAFQGDRESVLKAMNAITGMQDYLFTVNSIRIRNERKEQVFVQVSSLNLVHFNQPKAGSLETAYKPFLASSALVPTTPTAFQNELKTFRDSLISSCKKKNILITDTSSWLGFQVYSTQAPSVQAASTLGFELKAINSLVNKLAECGLSKFIKVYRPQLPIETPAPWTPMPLEIIAFQGDRESVLKAMNAITGMQDYLFTVNSIRIRNERMMMPPPIAAPAIQQVIKPYMGKEQVFVQVSLNLVHFNQPK

B-factor: mean 34.77, std 11.88, range [19.32, 114.34]